Protein AF-A0A358DSC3-F1 (afdb_monomer)

Foldseek 3Di:
DLPFADAAQAFLQFDDDPNHTQFGFFKAQALQDPHNDTDGQGVVQLVVQVVLDHDPPDDDPRIDTAAWEFEKELFDPVLQVVLQVVCVVLVNVRHHYDYADHQDDDAFDPAADAQFKKWWWFKDASMTTTTIHGWHDDPRWKTWTGQAFPRAPRFFWTWMFGKDFPAWDHDSRHIYTRIDTHDTFFIFGGGHGGTTMTTGDDHDAWAWEWEAEPDDTGIMTGGDDLRCNLSVQLSVQVSCCVVRPPDQQWFKKWKWWWFQWPLGIQTDTAIFFDRGSVCRSVRVSLVSSLLSNCQAVFPQDGIDTRYIYMYMDTDRHRFEKEWDDKAWPAQEAEAQDKTKIWTWIDGDVDDIDIDIFIWHFHLPDDWWKKKKKKDFQLLVCLVCLLQVNLQQDNHSSCSSVSSNPGGYLQKIKIWIKDWDDPVVSVVSSPDSCRNSCRSVDPPDPNPHTRIHTRTITDIDGHPHGYDDMDMDMGTYDNDDD

pLDDT: mean 84.94, std 13.36, range [37.81, 98.31]

Nearest PDB structures (foldseek):
  8xrx-assembly1_B  TM=2.221E-01  e=8.704E-02  Cellulosimicrobium cellulans
  8xrv-assembly1_A  TM=2.285E-01  e=3.856E-01  Cellulosimicrobium
  8xru-assembly1_B  TM=2.207E-01  e=3.856E-01  Cellulosimicrobium
  1t94-assembly2_B  TM=4.314E-01  e=7.164E+00  Homo sapiens
  3dmk-assembly1_A  TM=1.440E-01  e=2.251E+00  Drosophila melanogaster

Solvent-accessible surface area (backbone atoms only — not comparable to full-atom values): 24895 Å² total; per-residue (Å²): 88,97,89,64,33,78,40,25,38,48,28,1,32,53,38,66,57,97,87,39,77,54,21,13,32,18,27,26,50,59,88,78,54,90,63,62,53,62,38,68,30,46,36,70,50,35,55,37,31,75,74,75,42,68,55,88,81,68,76,78,71,72,56,38,73,54,44,42,37,30,31,29,31,76,62,50,71,69,48,39,50,53,46,29,52,50,36,38,74,72,76,36,76,47,48,39,59,38,74,32,44,70,86,82,72,79,89,46,49,92,65,85,45,65,58,31,45,31,25,43,40,48,29,40,61,72,38,34,32,29,37,44,24,12,21,35,40,60,81,82,46,40,39,35,25,33,16,32,39,86,88,52,74,38,73,45,51,28,38,23,22,19,26,34,74,79,50,71,47,81,45,90,90,69,22,34,59,27,37,31,87,40,52,78,46,11,19,33,47,26,19,26,60,36,15,28,20,31,38,48,61,67,66,50,76,59,26,46,35,40,38,28,56,83,62,84,61,45,45,32,36,30,31,64,41,78,84,54,38,31,56,51,55,25,40,52,51,49,33,52,49,67,76,51,58,92,52,80,66,23,18,23,40,38,40,35,37,39,40,34,41,94,60,51,67,32,63,46,71,44,66,26,56,28,82,38,35,92,62,31,54,52,56,50,31,48,49,52,25,42,53,43,39,48,44,40,65,39,75,78,50,82,48,62,66,57,34,35,46,38,35,41,50,78,40,77,60,50,50,34,32,33,65,75,47,78,45,66,78,52,52,67,38,36,21,55,37,73,46,44,36,39,36,34,35,34,36,61,99,53,66,72,48,78,46,81,49,54,31,58,35,44,62,84,51,78,58,45,75,33,35,41,35,43,33,24,17,53,44,45,53,49,48,25,45,71,44,67,75,44,71,57,66,90,48,68,62,44,46,41,56,61,59,54,69,56,48,41,47,28,24,36,36,41,37,33,36,32,61,61,55,72,62,60,53,56,60,64,55,67,50,88,58,54,66,52,45,50,52,67,40,95,83,62,87,72,81,82,53,64,43,43,71,66,35,66,30,68,75,43,81,46,101,37,37,50,43,67,72,48,70,46,77,32,38,35,37,69,46,84,130

Radius of gyration: 26.94 Å; Cα contacts (8 Å, |Δi|>4): 1217; chains: 1; bounding box: 59×46×79 Å

Secondary structure (DSSP, 8-state):
-TTT-S-BT-TT-EEEETTEEEEEEEEEESSS-SS--EEEEEHHHHHHHHTT-----PPPSSEEEPPEEEEEES--HHHHHHHHHHHHHTT-TTEEEEEPPPS-SSPPPSS--TT-EEEEEEEEESSEEEEEEEEEEE-SSEEEE-SS-SS--EEEEEEEEEEEEEEEE--SS--EEEEEEEEEEEEEEEEETTEEEEEESPPPPEEEEEEEESSSPEEEEEE--TTTHHHHHHHHHHHHHHHH---TT-EEEEEEEEEEETTEEEEEEEEEEESSHHHHHHHHHHHHHHHHHHHHS-SS------EEEEEEEEESS---EEEEEEEES-SEEETTSEEEEEEEEEETTS-EEEEEEEEEPPTTPPSEEEEEEEEEHHHHHHHHHHTTSSPPPSSTTHHHHHHHTPPPTTEEEEEEEESS-HHHHHHHTT-TTHHHHHHT-S-S-TTS---EEEEE-PPEEPSS-EE--EEEEEEEEPPP-

Sequence (481 aa):
MEHTGVIAGMSGSPVYRNGELIGAVGYRMGSFSREPIAGITPIDAMRAVLEGKGSTAQGSGSTQRLALPLVSAGLDATVANELGKLLDASGYPKVRPVMGGGSSGQATPDHLVNGGAIAVELARGDVDIFATGTVTWTDGKRFLAFGHPMFGEGEAELPVATAWISTTLPSPMNAFKISRLGKRVGTMTQDRLPAIAGQIGPLPRTIPLQLDVGGTPYKVELAWHRAVLPMIAKAIIANALKERSEFEAGGTLRLTGTIATDHGDLRLDEWAAHPTSTRLAGPLTGALAGYLNTLINNPIGSLRPRAMNLKIAEQRTIEVESLRDLRVLTPRVRAGEEVVVIVRLRRYQGGERQLRLSMKIPRATVPGPAQLHVCTGSLLDEADQLTGHGEPPRRIEAIVDWLNDRHSPNQLALLALRGGDARSFAEAGSLTSGRIEALAGPSLDSRSHSFQRLARGDLVINPGPVTGHLAVPIDILPGVQ

Mean predicted aligned error: 8.78 Å

Structure (mmCIF, N/CA/C/O backbone):
data_AF-A0A358DSC3-F1
#
_entry.id   AF-A0A358DSC3-F1
#
loop_
_atom_site.group_PDB
_atom_site.id
_atom_site.type_symbol
_atom_site.label_atom_id
_atom_site.label_alt_id
_atom_site.label_comp_id
_atom_site.label_asym_id
_atom_site.label_entity_id
_atom_site.label_seq_id
_atom_site.pdbx_PDB_ins_code
_atom_site.Cartn_x
_atom_site.Cartn_y
_atom_site.Cartn_z
_atom_site.occupancy
_atom_site.B_iso_or_equiv
_atom_site.auth_seq_id
_atom_site.auth_comp_id
_atom_site.auth_asym_id
_atom_site.auth_atom_id
_atom_site.pdbx_PDB_model_num
ATOM 1 N N . MET A 1 1 ? 26.734 11.056 -19.569 1.00 56.16 1 MET A N 1
ATOM 2 C CA . MET A 1 1 ? 27.683 10.418 -18.627 1.00 56.16 1 MET A CA 1
ATOM 3 C C . MET A 1 1 ? 28.823 11.353 -18.251 1.00 56.16 1 MET A C 1
ATOM 5 O O . MET A 1 1 ? 29.130 11.410 -17.070 1.00 56.16 1 MET A O 1
ATOM 9 N N . GLU A 1 2 ? 29.397 12.107 -19.196 1.00 52.03 2 GLU A N 1
ATOM 10 C CA . GLU A 1 2 ? 30.589 12.961 -18.993 1.00 52.03 2 GLU A CA 1
ATOM 11 C C . GLU A 1 2 ? 30.505 13.951 -17.817 1.00 52.03 2 GLU A C 1
ATOM 13 O O . GLU A 1 2 ? 31.517 14.217 -17.180 1.00 52.03 2 GLU A O 1
ATOM 18 N N . HIS A 1 3 ? 29.310 14.441 -17.467 1.00 58.53 3 HIS A N 1
ATOM 19 C CA . HIS A 1 3 ? 29.130 15.395 -16.360 1.00 58.53 3 HIS A CA 1
ATOM 20 C C . HIS A 1 3 ? 28.402 14.830 -15.129 1.00 58.53 3 HIS A C 1
ATOM 22 O O . HIS A 1 3 ? 28.424 15.447 -14.069 1.00 58.53 3 HIS A O 1
ATOM 28 N N . THR A 1 4 ? 27.729 13.681 -15.251 1.00 62.56 4 THR A N 1
ATOM 29 C CA . THR A 1 4 ? 26.789 13.173 -14.228 1.00 62.56 4 THR A CA 1
ATOM 30 C C . THR A 1 4 ? 27.080 11.750 -13.760 1.00 62.56 4 THR A C 1
ATOM 32 O O . THR A 1 4 ? 26.404 11.261 -12.858 1.00 62.56 4 THR A O 1
ATOM 35 N N . GLY A 1 5 ? 28.032 11.050 -14.380 1.00 75.12 5 GLY A N 1
ATOM 36 C CA . GLY A 1 5 ? 28.305 9.652 -14.060 1.00 75.12 5 GLY A CA 1
ATOM 37 C C . GLY A 1 5 ? 27.205 8.685 -14.517 1.00 75.12 5 GLY A C 1
ATOM 38 O O . GLY A 1 5 ? 26.413 8.982 -15.423 1.00 75.12 5 GLY A O 1
ATOM 39 N N . VAL A 1 6 ? 27.165 7.511 -13.875 1.00 77.81 6 VAL A N 1
ATOM 40 C CA . VAL A 1 6 ? 26.105 6.506 -14.040 1.00 77.81 6 VAL A CA 1
ATOM 41 C C . VAL A 1 6 ? 24.906 6.863 -13.146 1.00 77.81 6 VAL A C 1
ATOM 43 O O . VAL A 1 6 ? 24.948 6.684 -11.931 1.00 77.81 6 VAL A O 1
ATOM 46 N N . ILE A 1 7 ? 23.843 7.386 -13.753 1.00 80.31 7 ILE A N 1
ATOM 47 C CA . ILE A 1 7 ? 22.620 7.885 -13.107 1.00 80.31 7 ILE A CA 1
ATOM 48 C C . ILE A 1 7 ? 21.482 6.847 -13.054 1.00 80.31 7 ILE A C 1
ATOM 50 O O . ILE A 1 7 ? 21.425 5.911 -13.860 1.00 80.31 7 ILE A O 1
ATOM 54 N N . ALA A 1 8 ? 20.519 7.059 -12.153 1.00 79.19 8 ALA A N 1
ATOM 55 C CA . ALA A 1 8 ? 19.286 6.279 -12.079 1.00 79.19 8 ALA A CA 1
ATOM 56 C C . ALA A 1 8 ? 18.435 6.450 -13.357 1.00 79.19 8 ALA A C 1
ATOM 58 O O . ALA A 1 8 ? 18.337 7.539 -13.926 1.00 79.19 8 ALA A O 1
ATOM 59 N N . GLY A 1 9 ? 17.834 5.356 -13.833 1.00 77.94 9 GLY A N 1
ATOM 60 C CA . GLY A 1 9 ? 17.089 5.319 -15.101 1.00 77.94 9 GLY A CA 1
ATOM 61 C C . GLY A 1 9 ? 17.938 5.054 -16.361 1.00 77.94 9 GLY A C 1
ATOM 62 O O . GLY A 1 9 ? 17.391 5.004 -17.463 1.00 77.94 9 GLY A O 1
ATOM 63 N N . MET A 1 10 ? 19.261 4.860 -16.243 1.00 87.56 10 MET A N 1
ATOM 64 C CA . MET A 1 10 ? 20.096 4.258 -17.311 1.00 87.56 10 MET A CA 1
ATOM 65 C C . MET A 1 10 ? 20.212 2.734 -17.202 1.00 87.56 10 MET A C 1
ATOM 67 O O . MET A 1 10 ? 20.844 2.098 -18.040 1.00 87.56 10 MET A O 1
ATOM 71 N N . SER A 1 11 ? 19.604 2.149 -16.170 1.00 90.06 11 SER A N 1
ATOM 72 C CA . SER A 1 11 ? 19.507 0.701 -16.040 1.00 90.06 11 SER A CA 1
ATOM 73 C C . SER A 1 11 ? 18.842 0.107 -17.282 1.00 90.06 11 SER A C 1
ATOM 75 O O . SER A 1 11 ? 17.768 0.560 -17.687 1.00 90.06 11 SER A O 1
ATOM 77 N N . GLY A 1 12 ? 19.488 -0.886 -17.887 1.00 91.75 12 GLY A N 1
ATOM 78 C CA . GLY A 1 12 ? 19.043 -1.541 -19.113 1.00 91.75 12 GLY A CA 1
ATOM 79 C C . GLY A 1 12 ? 19.591 -0.933 -20.404 1.00 91.75 12 GLY A C 1
ATOM 80 O O . GLY A 1 12 ? 19.288 -1.460 -21.471 1.00 91.75 12 GLY A O 1
ATOM 81 N N . SER A 1 13 ? 20.399 0.135 -20.353 1.00 94.50 13 SER A N 1
ATOM 82 C CA . SER A 1 13 ? 21.031 0.683 -21.562 1.00 94.50 13 SER A CA 1
ATOM 83 C C . SER A 1 13 ? 21.916 -0.376 -22.228 1.00 94.50 13 SER A C 1
ATOM 85 O O . SER A 1 13 ? 22.831 -0.872 -21.561 1.00 94.50 13 SER A O 1
ATOM 87 N N . PRO A 1 14 ? 21.672 -0.728 -23.504 1.00 95.75 14 PRO A N 1
ATOM 88 C CA . PRO A 1 14 ? 22.395 -1.802 -24.171 1.00 95.75 14 PRO A CA 1
ATOM 89 C C . PRO A 1 14 ? 23.855 -1.421 -24.423 1.00 95.75 14 PRO A C 1
ATOM 91 O O . PRO A 1 14 ? 24.160 -0.292 -24.807 1.00 95.75 14 PRO A O 1
ATOM 94 N N . VAL A 1 15 ? 24.755 -2.382 -24.222 1.00 94.81 15 VAL A N 1
ATOM 95 C CA . VAL A 1 15 ? 26.194 -2.236 -24.454 1.00 94.81 15 VAL A CA 1
ATOM 96 C C . VAL A 1 15 ? 26.624 -3.205 -25.538 1.00 94.81 15 VAL A C 1
ATOM 98 O O . VAL A 1 15 ? 26.356 -4.405 -25.453 1.00 94.81 15 VAL A O 1
ATOM 101 N N . TYR A 1 16 ? 27.310 -2.674 -26.546 1.00 94.56 16 TYR A N 1
ATOM 102 C CA . TYR A 1 16 ? 27.748 -3.428 -27.712 1.00 94.56 16 TYR A CA 1
ATOM 103 C C . TYR A 1 16 ? 29.271 -3.507 -27.778 1.00 94.56 16 TYR A C 1
ATOM 105 O O . TYR A 1 16 ? 29.966 -2.544 -27.452 1.00 94.56 16 TYR A O 1
ATOM 113 N N . ARG A 1 17 ? 29.790 -4.637 -28.259 1.00 94.31 17 ARG A N 1
ATOM 114 C CA . ARG A 1 17 ? 31.192 -4.808 -28.653 1.00 94.31 17 ARG A CA 1
ATOM 115 C C . ARG A 1 17 ? 31.214 -5.402 -30.052 1.00 94.31 17 ARG A C 1
ATOM 117 O O . ARG A 1 17 ? 30.597 -6.431 -30.280 1.00 94.31 17 ARG A O 1
ATOM 124 N N . ASN A 1 18 ? 31.897 -4.745 -30.990 1.00 93.94 18 ASN A N 1
ATOM 125 C CA . ASN A 1 18 ? 31.963 -5.172 -32.395 1.00 93.94 18 ASN A CA 1
ATOM 126 C C . ASN A 1 18 ? 30.578 -5.373 -33.053 1.00 93.94 18 ASN A C 1
ATOM 128 O O . ASN A 1 18 ? 30.402 -6.264 -33.873 1.00 93.94 18 ASN A O 1
ATOM 132 N N . GLY A 1 19 ? 29.583 -4.561 -32.674 1.00 91.81 19 GLY A N 1
ATOM 133 C CA . GLY A 1 19 ? 28.203 -4.676 -33.169 1.00 91.81 19 GLY A CA 1
ATOM 134 C C . GLY A 1 19 ? 27.349 -5.739 -32.466 1.00 91.81 19 GLY A C 1
ATOM 135 O O . GLY A 1 19 ? 26.136 -5.759 -32.656 1.00 91.81 19 GLY A O 1
ATOM 136 N N . GLU A 1 20 ? 27.935 -6.568 -31.601 1.00 93.94 20 GLU A N 1
ATOM 137 C CA . GLU A 1 20 ? 27.219 -7.590 -30.838 1.00 93.94 20 GLU A CA 1
ATOM 138 C C . GLU A 1 20 ? 26.791 -7.055 -29.470 1.00 93.94 20 GLU A C 1
ATOM 140 O O . GLU A 1 20 ? 27.573 -6.413 -28.766 1.00 93.94 20 GLU A O 1
ATOM 145 N N . LEU A 1 21 ? 25.539 -7.314 -29.083 1.00 95.62 21 LEU A N 1
ATOM 146 C CA . LEU A 1 21 ? 25.018 -6.959 -27.762 1.00 95.62 21 LEU A CA 1
ATOM 147 C C . LEU A 1 21 ? 25.671 -7.861 -26.712 1.00 95.62 21 LEU A C 1
ATOM 149 O O . LEU A 1 21 ? 25.409 -9.058 -26.703 1.00 95.62 21 LEU A O 1
ATOM 153 N N . ILE A 1 22 ? 26.471 -7.289 -25.811 1.00 95.75 22 ILE A N 1
ATOM 154 C CA . ILE A 1 22 ? 27.173 -8.042 -24.757 1.00 95.75 22 ILE A CA 1
ATOM 155 C C . ILE A 1 22 ? 26.478 -7.959 -23.394 1.00 95.75 22 ILE A C 1
ATOM 157 O O . ILE A 1 22 ? 26.744 -8.771 -22.507 1.00 95.75 22 ILE A O 1
ATOM 161 N N . GLY A 1 23 ? 25.573 -6.996 -23.208 1.00 95.06 23 GLY A N 1
ATOM 162 C CA . GLY A 1 23 ? 24.847 -6.822 -21.954 1.00 95.06 23 GLY A CA 1
ATOM 163 C C . GLY A 1 23 ? 24.197 -5.456 -21.817 1.00 95.06 23 GLY A C 1
ATOM 164 O O . GLY A 1 23 ? 24.012 -4.741 -22.804 1.00 95.06 23 GLY A O 1
ATOM 165 N N . ALA A 1 24 ? 23.877 -5.086 -20.581 1.00 95.12 24 ALA A N 1
ATOM 166 C CA . ALA A 1 24 ? 23.311 -3.783 -20.263 1.00 95.12 24 ALA A CA 1
ATOM 167 C C . ALA A 1 24 ? 23.911 -3.157 -19.008 1.00 95.12 24 ALA A C 1
ATOM 169 O O . ALA A 1 24 ? 24.343 -3.850 -18.090 1.00 95.12 24 ALA A O 1
ATOM 170 N N . VAL A 1 25 ? 23.877 -1.828 -18.939 1.00 91.75 25 VAL A N 1
ATOM 171 C CA . VAL A 1 25 ? 24.212 -1.090 -17.715 1.00 91.75 25 VAL A CA 1
ATOM 172 C C . VAL A 1 25 ? 23.234 -1.484 -16.603 1.00 91.75 25 VAL A C 1
ATOM 174 O O . VAL A 1 25 ? 22.029 -1.312 -16.759 1.00 91.75 25 VAL A O 1
ATOM 177 N N . GLY A 1 26 ? 23.736 -1.983 -15.473 1.00 84.62 26 GLY A N 1
ATOM 178 C CA . GLY A 1 26 ? 22.908 -2.348 -14.309 1.00 84.62 26 GLY A CA 1
ATOM 179 C C . GLY A 1 26 ? 23.449 -1.843 -12.971 1.00 84.62 26 GLY A C 1
ATOM 180 O O . GLY A 1 26 ? 22.703 -1.685 -12.000 1.00 84.62 26 GLY A O 1
ATOM 181 N N . TYR A 1 27 ? 24.745 -1.541 -12.921 1.00 85.19 27 TYR A N 1
ATOM 182 C CA . TYR A 1 27 ? 25.463 -1.272 -11.682 1.00 85.19 27 TYR A CA 1
ATOM 183 C C . TYR A 1 27 ? 26.376 -0.055 -11.825 1.00 85.19 27 TYR A C 1
ATOM 185 O O . TYR A 1 27 ? 26.795 0.308 -12.925 1.00 85.19 27 TYR A O 1
ATOM 193 N N . ARG A 1 28 ? 26.727 0.549 -10.691 1.00 81.81 28 ARG A N 1
ATOM 194 C CA . ARG A 1 28 ? 27.775 1.571 -10.576 1.00 81.81 28 ARG A CA 1
ATOM 195 C C . ARG A 1 28 ? 28.880 1.099 -9.636 1.00 81.81 28 ARG A C 1
ATOM 197 O O . ARG A 1 28 ? 28.614 0.335 -8.704 1.00 81.81 28 ARG A O 1
ATOM 204 N N . MET A 1 29 ? 30.101 1.576 -9.859 1.00 75.88 29 MET A N 1
ATOM 205 C CA . MET A 1 29 ? 31.231 1.333 -8.962 1.00 75.88 29 MET A CA 1
ATOM 206 C C . MET A 1 29 ? 31.305 2.430 -7.886 1.00 75.88 29 MET A C 1
ATOM 208 O O . MET A 1 29 ? 31.612 3.581 -8.192 1.00 75.88 29 MET A O 1
ATOM 212 N N . GLY A 1 30 ? 31.010 2.086 -6.627 1.00 65.75 30 GLY A N 1
ATOM 213 C CA . GLY A 1 30 ? 30.984 3.041 -5.507 1.00 65.75 30 GLY A CA 1
ATOM 214 C C . GLY A 1 30 ? 29.863 4.101 -5.563 1.00 65.75 30 GLY A C 1
ATOM 215 O O . GLY A 1 30 ? 29.088 4.181 -6.515 1.00 65.75 30 GLY A O 1
ATOM 216 N N . SER A 1 31 ? 29.748 4.918 -4.505 1.00 59.41 31 SER A N 1
ATOM 217 C CA . SER A 1 31 ? 28.721 5.979 -4.386 1.00 59.41 31 SER A CA 1
ATOM 218 C C . SER A 1 31 ? 29.199 7.369 -4.827 1.00 59.41 31 SER A C 1
ATOM 220 O O . SER A 1 31 ? 28.364 8.230 -5.077 1.00 59.41 31 SER A O 1
ATOM 222 N N . PHE A 1 32 ? 30.518 7.582 -4.924 1.00 60.22 32 PHE A N 1
ATOM 223 C CA . PHE A 1 32 ? 31.145 8.894 -5.156 1.00 60.22 32 PHE A CA 1
ATOM 224 C C . PHE A 1 32 ? 32.287 8.839 -6.187 1.00 60.22 32 PHE A C 1
ATOM 226 O O . PHE A 1 32 ? 33.202 9.662 -6.148 1.00 60.22 32 PHE A O 1
ATOM 233 N N . SER A 1 33 ? 32.279 7.847 -7.085 1.00 61.12 33 SER A N 1
ATOM 234 C CA . SER A 1 33 ? 33.292 7.765 -8.143 1.00 61.12 33 SER A CA 1
ATOM 235 C C . SER A 1 33 ? 33.178 8.975 -9.072 1.00 61.12 33 SER A C 1
ATOM 237 O O . SER A 1 33 ? 32.095 9.271 -9.577 1.00 61.12 33 SER A O 1
ATOM 239 N N . ARG A 1 34 ? 34.301 9.666 -9.304 1.00 60.03 34 ARG A N 1
ATOM 240 C CA . ARG A 1 34 ? 34.393 10.749 -10.298 1.00 60.03 34 ARG A CA 1
ATOM 241 C C . ARG A 1 34 ? 34.399 10.210 -11.728 1.00 60.03 34 ARG A C 1
ATOM 243 O O . ARG A 1 34 ? 33.997 10.919 -12.643 1.00 60.03 34 ARG A O 1
ATOM 250 N N . GLU A 1 35 ? 34.814 8.959 -11.908 1.00 67.81 35 GLU A N 1
ATOM 251 C CA . GLU A 1 35 ? 34.794 8.287 -13.203 1.00 67.81 35 GLU A CA 1
ATOM 252 C C . GLU A 1 35 ? 33.472 7.530 -13.410 1.00 67.81 35 GLU A C 1
ATOM 254 O O . GLU A 1 35 ? 33.013 6.836 -12.489 1.00 67.81 35 GLU A O 1
ATOM 259 N N . PRO A 1 36 ? 32.855 7.619 -14.606 1.00 71.56 36 PRO A N 1
ATOM 260 C CA . PRO A 1 36 ? 31.587 6.970 -14.936 1.00 71.56 36 PRO A CA 1
ATOM 261 C C . PRO A 1 36 ? 31.761 5.460 -15.193 1.00 71.56 36 PRO A C 1
ATOM 263 O O . PRO A 1 36 ? 31.443 4.964 -16.271 1.00 71.56 36 PRO A O 1
ATOM 266 N N . ILE A 1 37 ? 32.255 4.707 -14.207 1.00 78.50 37 ILE A N 1
ATOM 267 C CA . ILE A 1 37 ? 32.441 3.255 -14.326 1.00 78.50 37 ILE A CA 1
ATOM 268 C C . ILE A 1 37 ? 31.103 2.543 -14.084 1.00 78.50 37 ILE A C 1
ATOM 270 O O . ILE A 1 37 ? 30.579 2.511 -12.963 1.00 78.50 37 ILE A O 1
ATOM 274 N N . ALA A 1 38 ? 30.560 1.958 -15.152 1.00 83.81 38 ALA A N 1
ATOM 275 C CA . ALA A 1 38 ? 29.345 1.151 -15.131 1.00 83.81 38 ALA A CA 1
ATOM 276 C C . ALA A 1 38 ? 29.670 -0.346 -15.050 1.00 83.81 38 ALA A C 1
ATOM 278 O O . ALA A 1 38 ? 30.523 -0.848 -15.778 1.00 83.81 38 ALA A O 1
ATOM 279 N N . GLY A 1 39 ? 28.944 -1.071 -14.199 1.00 87.69 39 GLY A N 1
ATOM 280 C CA . GLY A 1 39 ? 28.925 -2.530 -14.224 1.00 87.69 39 GLY A CA 1
ATOM 281 C C . GLY A 1 39 ? 27.875 -3.032 -15.212 1.00 87.69 39 GLY A C 1
ATOM 282 O O . GLY A 1 39 ? 26.726 -2.568 -15.200 1.00 87.69 39 GLY A O 1
ATOM 283 N N . ILE A 1 40 ? 28.291 -3.967 -16.067 1.00 91.31 40 ILE A N 1
ATOM 284 C CA . ILE A 1 40 ? 27.472 -4.534 -17.139 1.00 91.31 40 ILE A CA 1
ATOM 285 C C . ILE A 1 40 ? 26.901 -5.874 -16.695 1.00 91.31 40 ILE A C 1
ATOM 287 O O . ILE A 1 40 ? 27.644 -6.765 -16.285 1.00 91.31 40 ILE A O 1
ATOM 291 N N . THR A 1 41 ? 25.589 -6.026 -16.817 1.00 92.94 41 THR A N 1
ATOM 292 C CA . THR A 1 41 ? 24.918 -7.315 -16.673 1.00 92.94 41 THR A CA 1
ATOM 293 C C . THR A 1 41 ? 25.035 -8.076 -17.989 1.00 92.94 41 THR A C 1
ATOM 295 O O . THR A 1 41 ? 24.566 -7.558 -19.006 1.00 92.94 41 THR A O 1
ATOM 298 N N . PRO A 1 42 ? 25.654 -9.271 -18.011 1.00 95.12 42 PRO A N 1
ATOM 299 C CA . PRO A 1 42 ? 25.866 -10.021 -19.246 1.00 95.12 42 PRO A CA 1
ATOM 300 C C . PRO A 1 42 ? 24.556 -10.385 -19.947 1.00 95.12 42 PRO A C 1
ATOM 302 O O . PRO A 1 42 ? 23.602 -10.822 -19.297 1.00 95.12 42 PRO A O 1
ATOM 305 N N . ILE A 1 43 ? 24.522 -10.268 -21.277 1.00 95.62 43 ILE A N 1
ATOM 306 C CA . ILE A 1 43 ? 23.306 -10.522 -22.062 1.00 95.62 43 ILE A CA 1
ATOM 307 C C . ILE A 1 43 ? 22.780 -11.953 -21.898 1.00 95.62 43 ILE A C 1
ATOM 309 O O . ILE A 1 43 ? 21.568 -12.140 -21.855 1.00 95.62 43 ILE A O 1
ATOM 313 N N . ASP A 1 44 ? 23.651 -12.952 -21.742 1.00 94.06 44 ASP A N 1
ATOM 314 C CA . ASP A 1 44 ? 23.234 -14.353 -21.586 1.00 94.06 44 ASP A CA 1
ATOM 315 C C . ASP A 1 44 ? 22.462 -14.568 -20.279 1.00 94.06 44 ASP A C 1
ATOM 317 O O . ASP A 1 44 ? 21.430 -15.240 -20.255 1.00 94.06 44 ASP A O 1
ATOM 321 N N . ALA A 1 45 ? 22.902 -13.911 -19.200 1.00 93.50 45 ALA A N 1
ATOM 322 C CA . ALA A 1 45 ? 22.193 -13.911 -17.926 1.00 93.50 45 ALA A CA 1
ATOM 323 C C . ALA A 1 45 ? 20.828 -13.218 -18.038 1.00 93.50 45 ALA A C 1
ATOM 325 O O . ALA A 1 45 ? 19.858 -13.677 -17.440 1.00 93.50 45 ALA A O 1
ATOM 326 N N . MET A 1 46 ? 20.738 -12.134 -18.815 1.00 95.19 46 MET A N 1
ATOM 327 C CA . MET A 1 46 ? 19.474 -11.437 -19.059 1.00 95.19 46 MET A CA 1
ATOM 328 C C . MET A 1 46 ? 18.528 -12.275 -19.927 1.00 95.19 46 MET A C 1
ATOM 330 O O . MET A 1 46 ? 17.355 -12.398 -19.599 1.00 95.19 46 MET A O 1
ATOM 334 N N . ARG A 1 47 ? 19.019 -12.914 -20.996 1.00 95.44 47 ARG A N 1
ATOM 335 C CA . ARG A 1 47 ? 18.215 -13.787 -21.871 1.00 95.44 47 ARG A CA 1
ATOM 336 C C . ARG A 1 47 ? 17.610 -14.966 -21.121 1.00 95.44 47 ARG A C 1
ATOM 338 O O . ARG A 1 47 ? 16.464 -15.307 -21.393 1.00 95.44 47 ARG A O 1
ATOM 345 N N . ALA A 1 48 ? 18.315 -15.521 -20.137 1.00 93.75 48 ALA A N 1
ATOM 346 C CA . ALA A 1 48 ? 17.778 -16.570 -19.273 1.00 93.75 48 ALA A CA 1
ATOM 347 C C . ALA A 1 48 ? 16.485 -16.140 -18.540 1.00 93.75 48 ALA A C 1
ATOM 349 O O . ALA A 1 48 ? 15.610 -16.970 -18.295 1.00 93.75 48 ALA A O 1
ATOM 350 N N . VAL A 1 49 ? 16.307 -14.840 -18.263 1.00 94.62 49 VAL A N 1
ATOM 351 C CA . VAL A 1 49 ? 15.093 -14.300 -17.626 1.00 94.62 49 VAL A CA 1
ATOM 352 C C . VAL A 1 49 ? 13.857 -14.464 -18.515 1.00 94.62 49 VAL A C 1
ATOM 354 O O . VAL A 1 49 ? 12.777 -14.716 -17.988 1.00 94.62 49 VAL A O 1
ATOM 357 N N . LEU A 1 50 ? 13.994 -14.414 -19.849 1.00 93.44 50 LEU A N 1
ATOM 358 C CA . LEU A 1 50 ? 12.881 -14.686 -20.779 1.00 93.44 50 LEU A CA 1
ATOM 359 C C . LEU A 1 50 ? 12.331 -16.111 -20.633 1.00 93.44 50 LEU A C 1
ATOM 361 O O . LEU A 1 50 ? 11.175 -16.355 -20.963 1.00 93.44 50 LEU A O 1
ATOM 365 N N . GLU A 1 51 ? 13.154 -17.039 -20.145 1.00 91.12 51 GLU A N 1
ATOM 366 C CA . GLU A 1 51 ? 12.798 -18.437 -19.892 1.00 91.12 51 GLU A CA 1
ATOM 367 C C . GLU A 1 51 ? 12.390 -18.681 -18.428 1.00 91.12 51 GLU A C 1
ATOM 369 O O . GLU A 1 51 ? 12.305 -19.826 -17.992 1.00 91.12 51 GLU A O 1
ATOM 374 N N . GLY A 1 52 ? 12.206 -17.619 -17.635 1.00 88.31 52 GLY A N 1
ATOM 375 C CA . GLY A 1 52 ? 11.908 -17.728 -16.206 1.00 88.31 52 GLY A CA 1
ATOM 376 C C . GLY A 1 52 ? 13.085 -18.224 -15.361 1.00 88.31 52 GLY A C 1
ATOM 377 O O . GLY A 1 52 ? 12.902 -18.626 -14.214 1.00 88.31 52 GLY A O 1
ATOM 378 N N . LYS A 1 53 ? 14.315 -18.196 -15.886 1.00 84.75 53 LYS A N 1
ATOM 379 C CA . LYS A 1 53 ? 15.515 -18.584 -15.137 1.00 84.75 53 LYS A CA 1
ATOM 380 C C . LYS A 1 53 ? 16.144 -17.353 -14.489 1.00 84.75 53 LYS A C 1
ATOM 382 O O . LYS A 1 53 ? 16.305 -16.307 -15.113 1.00 84.75 53 LYS A O 1
ATOM 387 N N . GLY A 1 54 ? 16.517 -17.473 -13.218 1.00 69.12 54 GLY A N 1
ATOM 388 C CA . GLY A 1 54 ? 17.340 -16.482 -12.524 1.00 69.12 54 GLY A CA 1
ATOM 389 C C . GLY A 1 54 ? 18.758 -17.015 -12.366 1.00 69.12 54 GLY A C 1
ATOM 390 O O . GLY A 1 54 ? 18.930 -18.108 -11.837 1.00 69.12 54 GLY A O 1
ATOM 391 N N . SER A 1 55 ? 19.770 -16.269 -12.806 1.00 62.66 55 SER A N 1
ATOM 392 C CA . SER A 1 55 ? 21.163 -16.581 -12.475 1.00 62.66 55 SER A CA 1
ATOM 393 C C . SER A 1 55 ? 21.596 -15.839 -11.208 1.00 62.66 55 SER A C 1
ATOM 395 O O . SER A 1 55 ? 21.175 -14.710 -10.945 1.00 62.66 55 SER A O 1
ATOM 397 N N . THR A 1 56 ? 22.468 -16.463 -10.416 1.00 52.53 56 THR A N 1
ATOM 398 C CA . THR A 1 56 ? 23.105 -15.883 -9.223 1.00 52.53 56 THR A CA 1
ATOM 399 C C . THR A 1 56 ? 24.269 -14.966 -9.595 1.00 52.53 56 THR A C 1
ATOM 401 O O . THR A 1 56 ? 25.348 -15.065 -9.015 1.00 52.53 56 THR A O 1
ATOM 404 N N . ALA A 1 57 ? 24.087 -14.064 -10.563 1.00 48.69 57 ALA A N 1
ATOM 405 C CA . ALA A 1 57 ? 25.075 -13.022 -10.825 1.00 48.69 57 ALA A CA 1
ATOM 406 C C . ALA A 1 57 ? 25.036 -11.989 -9.679 1.00 48.69 57 ALA A C 1
ATOM 408 O O . ALA A 1 57 ? 24.505 -10.889 -9.816 1.00 48.69 57 ALA A O 1
ATOM 409 N N . GLN A 1 58 ? 25.544 -12.372 -8.505 1.00 50.19 58 GLN A N 1
ATOM 410 C CA . GLN A 1 58 ? 25.910 -11.435 -7.454 1.00 50.19 58 GLN A CA 1
ATOM 411 C C . GLN A 1 58 ? 27.189 -10.731 -7.899 1.00 50.19 58 GLN A C 1
ATOM 413 O O . GLN A 1 58 ? 28.203 -11.374 -8.168 1.00 50.19 58 GLN A O 1
ATOM 418 N N . GLY A 1 59 ? 27.141 -9.402 -7.978 1.00 49.50 59 GLY A N 1
ATOM 419 C CA . GLY A 1 59 ? 28.355 -8.604 -8.072 1.00 49.50 59 GLY A CA 1
ATOM 420 C C . GLY A 1 59 ? 29.249 -8.911 -6.871 1.00 49.50 59 GLY A C 1
ATOM 421 O O . GLY A 1 59 ? 28.848 -8.702 -5.728 1.00 49.50 59 GLY A O 1
ATOM 422 N N . SER A 1 60 ? 30.442 -9.441 -7.128 1.00 44.19 60 SER A N 1
ATOM 423 C CA . SER A 1 60 ? 31.489 -9.593 -6.119 1.00 44.19 60 SER A CA 1
ATOM 424 C C . SER A 1 60 ? 32.140 -8.230 -5.877 1.00 44.19 60 SER A C 1
ATOM 426 O O . SER A 1 60 ? 32.710 -7.681 -6.814 1.00 44.19 60 SER A O 1
ATOM 428 N N . GLY A 1 61 ? 32.060 -7.698 -4.649 1.00 62.16 61 GLY A N 1
ATOM 429 C CA . GLY A 1 61 ? 32.774 -6.490 -4.191 1.00 62.16 61 GLY A CA 1
ATOM 430 C C . GLY A 1 61 ? 32.427 -5.163 -4.904 1.00 62.16 61 GLY A C 1
ATOM 431 O O . GLY A 1 61 ? 32.095 -5.147 -6.083 1.00 62.16 61 GLY A O 1
ATOM 432 N N . SER A 1 62 ? 32.468 -4.048 -4.151 1.00 60.34 62 SER A N 1
ATOM 433 C CA . SER A 1 62 ? 32.337 -2.602 -4.515 1.00 60.34 62 SER A CA 1
ATOM 434 C C . SER A 1 62 ? 31.269 -2.127 -5.532 1.00 60.34 62 SER A C 1
ATOM 436 O O . SER A 1 62 ? 31.085 -0.917 -5.704 1.00 60.34 62 SER A O 1
ATOM 438 N N . THR A 1 63 ? 30.522 -3.026 -6.166 1.00 68.50 63 THR A N 1
ATOM 439 C CA . THR A 1 63 ? 29.491 -2.760 -7.170 1.00 68.50 63 THR A CA 1
ATOM 440 C C . THR A 1 63 ? 28.132 -2.618 -6.499 1.00 68.50 63 THR A C 1
ATOM 442 O O . THR A 1 63 ? 27.701 -3.450 -5.703 1.00 68.50 63 THR A O 1
ATOM 445 N N . GLN A 1 64 ? 27.441 -1.522 -6.799 1.00 78.62 64 GLN A N 1
ATOM 446 C CA . GLN A 1 64 ? 26.114 -1.241 -6.265 1.00 78.62 64 GLN A CA 1
ATOM 447 C C . GLN A 1 64 ? 25.102 -1.209 -7.401 1.00 78.62 64 GLN A C 1
ATOM 449 O O . GLN A 1 64 ? 25.350 -0.594 -8.440 1.00 78.62 64 GLN A O 1
ATOM 454 N N . ARG A 1 65 ? 23.937 -1.831 -7.187 1.00 82.94 65 ARG A N 1
ATOM 455 C CA . ARG A 1 65 ? 22.787 -1.670 -8.086 1.00 82.94 65 ARG A CA 1
ATOM 456 C C . ARG A 1 65 ? 22.444 -0.191 -8.212 1.00 82.94 65 ARG A C 1
ATOM 458 O O . ARG A 1 65 ? 22.487 0.543 -7.216 1.00 82.94 65 ARG A O 1
ATOM 465 N N . LEU A 1 66 ? 22.094 0.229 -9.424 1.00 82.19 66 LEU A N 1
ATOM 466 C CA . LEU A 1 66 ? 21.527 1.555 -9.629 1.00 82.19 66 LEU A CA 1
ATOM 467 C C . LEU A 1 66 ? 20.217 1.685 -8.848 1.00 82.19 66 LEU A C 1
ATOM 469 O O . LEU A 1 66 ? 19.471 0.719 -8.695 1.00 82.19 66 LEU A O 1
ATOM 473 N N . ALA A 1 67 ? 19.964 2.882 -8.319 1.00 84.81 67 ALA A N 1
ATOM 474 C CA . ALA A 1 67 ? 18.671 3.171 -7.720 1.00 84.81 67 ALA A CA 1
ATOM 475 C C . ALA A 1 67 ? 17.588 3.086 -8.803 1.00 84.81 67 ALA A C 1
ATOM 477 O O . ALA A 1 67 ? 17.793 3.548 -9.930 1.00 84.81 67 ALA A O 1
ATOM 478 N N . LEU A 1 68 ? 16.447 2.510 -8.442 1.00 88.81 68 LEU A N 1
ATOM 479 C CA . LEU A 1 68 ? 15.256 2.482 -9.271 1.00 88.81 68 LEU A CA 1
ATOM 480 C C . LEU A 1 68 ? 14.469 3.774 -9.009 1.00 88.81 68 LEU A C 1
ATOM 482 O O . LEU A 1 68 ? 13.941 3.937 -7.904 1.00 88.81 68 LEU A O 1
ATOM 486 N N . PRO A 1 69 ? 14.391 4.706 -9.974 1.00 89.06 69 PRO A N 1
ATOM 487 C CA . PRO A 1 69 ? 13.547 5.877 -9.819 1.00 89.06 69 PRO A CA 1
ATOM 488 C C . PRO A 1 69 ? 12.086 5.439 -9.940 1.00 89.06 69 PRO A C 1
ATOM 490 O O . PRO A 1 69 ? 11.669 4.940 -10.987 1.00 89.06 69 PRO A O 1
ATOM 493 N N . LEU A 1 70 ? 11.324 5.625 -8.865 1.00 92.62 70 LEU A N 1
ATOM 494 C CA . LEU A 1 70 ? 9.878 5.470 -8.860 1.00 92.62 70 LEU A CA 1
ATOM 495 C C . LEU A 1 70 ? 9.264 6.840 -9.131 1.00 92.62 70 LEU A C 1
ATOM 497 O O . LEU A 1 70 ? 9.118 7.675 -8.242 1.00 92.62 70 LEU A O 1
ATOM 501 N N . VAL A 1 71 ? 9.001 7.104 -10.399 1.00 91.81 71 VAL A N 1
ATOM 502 C CA . VAL A 1 71 ? 8.495 8.385 -10.863 1.00 91.81 71 VAL A CA 1
ATOM 503 C C . VAL A 1 71 ? 7.041 8.523 -10.444 1.00 91.81 71 VAL A C 1
ATOM 505 O O . VAL A 1 71 ? 6.241 7.615 -10.657 1.00 91.81 71 VAL A O 1
ATOM 508 N N . SER A 1 72 ? 6.718 9.666 -9.848 1.00 91.75 72 SER A N 1
ATOM 509 C CA . SER A 1 72 ? 5.363 10.027 -9.448 1.00 91.75 72 SER A CA 1
ATOM 510 C C . SER A 1 72 ? 4.939 11.336 -10.103 1.00 91.75 72 SER A C 1
ATOM 512 O O . SER A 1 72 ? 5.644 12.343 -10.013 1.00 91.75 72 SER A O 1
ATOM 514 N N . ALA A 1 73 ? 3.799 11.321 -10.785 1.00 89.62 73 ALA A N 1
ATOM 515 C CA . ALA A 1 73 ? 3.139 12.515 -11.296 1.00 89.62 73 ALA A CA 1
ATOM 516 C C . ALA A 1 73 ? 1.789 12.651 -10.585 1.00 89.62 73 ALA A C 1
ATOM 518 O O . ALA A 1 73 ? 1.015 11.699 -10.556 1.00 89.62 73 ALA A O 1
ATOM 519 N N . GLY A 1 74 ? 1.541 13.811 -9.974 1.00 88.62 74 GLY A N 1
ATOM 520 C CA . GLY A 1 74 ? 0.342 14.060 -9.167 1.00 88.62 74 GLY A CA 1
ATOM 521 C C . GLY A 1 74 ? 0.478 13.732 -7.676 1.00 88.62 74 GLY A C 1
ATOM 522 O O . GLY A 1 74 ? -0.443 14.016 -6.935 1.00 88.62 74 GLY A O 1
ATOM 523 N N . LEU A 1 75 ? 1.606 13.186 -7.196 1.00 91.19 75 LEU A N 1
ATOM 524 C CA . LEU A 1 75 ? 1.843 13.058 -5.749 1.00 91.19 75 LEU A CA 1
ATOM 525 C C . LEU A 1 75 ? 2.453 14.330 -5.155 1.00 91.19 75 LEU A C 1
ATOM 527 O O . LEU A 1 75 ? 3.435 14.863 -5.669 1.00 91.19 75 LEU A O 1
ATOM 531 N N . ASP A 1 76 ? 1.954 14.747 -3.998 1.00 91.19 76 ASP A N 1
ATOM 532 C CA . ASP A 1 76 ? 2.607 15.737 -3.153 1.00 91.19 76 ASP A CA 1
ATOM 533 C C . ASP A 1 76 ? 3.971 15.230 -2.639 1.00 91.19 76 ASP A C 1
ATOM 535 O O . ASP A 1 76 ? 4.140 14.064 -2.267 1.00 91.19 76 ASP A O 1
ATOM 539 N N . ALA A 1 77 ? 4.953 16.132 -2.549 1.00 89.75 77 ALA A N 1
ATOM 540 C CA . ALA A 1 77 ? 6.324 15.800 -2.158 1.00 89.75 77 ALA A CA 1
ATOM 541 C C . ALA A 1 77 ? 6.437 15.166 -0.756 1.00 89.75 77 ALA A C 1
ATOM 543 O O . ALA A 1 77 ? 7.293 14.311 -0.525 1.00 89.75 77 ALA A O 1
ATOM 544 N N . THR A 1 78 ? 5.568 15.554 0.183 1.00 90.12 78 THR A N 1
ATOM 545 C CA . THR A 1 78 ? 5.526 14.963 1.530 1.00 90.12 78 THR A CA 1
ATOM 546 C C . THR A 1 78 ? 5.037 13.521 1.459 1.00 90.12 78 THR A C 1
ATOM 548 O O . THR A 1 78 ? 5.634 12.641 2.075 1.00 90.12 78 THR A O 1
ATOM 551 N N . VAL A 1 79 ? 3.992 13.264 0.666 1.00 92.44 79 VAL A N 1
ATOM 552 C CA . VAL A 1 79 ? 3.439 11.918 0.462 1.00 92.44 79 VAL A CA 1
ATOM 553 C C . VAL A 1 79 ? 4.457 11.018 -0.242 1.00 92.44 79 VAL A C 1
ATOM 555 O O . VAL A 1 79 ? 4.680 9.889 0.195 1.00 92.44 79 VAL A O 1
ATOM 558 N N . ALA A 1 80 ? 5.143 11.528 -1.269 1.00 92.62 80 ALA A N 1
ATOM 559 C CA . ALA A 1 80 ? 6.213 10.808 -1.957 1.00 92.62 80 ALA A CA 1
ATOM 560 C C . ALA A 1 80 ? 7.378 10.453 -1.011 1.00 92.62 80 ALA A C 1
ATOM 562 O O . ALA A 1 80 ? 7.904 9.340 -1.060 1.00 92.62 80 ALA A O 1
ATOM 563 N N . ASN A 1 81 ? 7.758 11.363 -0.109 1.00 91.94 81 ASN A N 1
ATOM 564 C CA . ASN A 1 81 ? 8.798 11.104 0.887 1.00 91.94 81 ASN A CA 1
ATOM 565 C C . ASN A 1 81 ? 8.378 10.033 1.908 1.00 91.94 81 ASN A C 1
ATOM 567 O O . ASN A 1 81 ? 9.165 9.140 2.221 1.00 91.94 81 ASN A O 1
ATOM 571 N N . GLU A 1 82 ? 7.136 10.078 2.401 1.00 91.94 82 GLU A N 1
ATOM 572 C CA . GLU A 1 82 ? 6.602 9.038 3.291 1.00 91.94 82 GLU A CA 1
ATOM 573 C C . GLU A 1 82 ? 6.516 7.671 2.594 1.00 91.94 82 GLU A C 1
ATOM 575 O O . GLU A 1 82 ? 6.893 6.659 3.186 1.00 91.94 82 GLU A O 1
ATOM 580 N N . LEU A 1 83 ? 6.122 7.625 1.316 1.00 94.25 83 LEU A N 1
ATOM 581 C CA . LEU A 1 83 ? 6.184 6.400 0.512 1.00 94.25 83 LEU A CA 1
ATOM 582 C C . LEU A 1 83 ? 7.620 5.859 0.425 1.00 94.25 83 LEU A C 1
ATOM 584 O O . LEU A 1 83 ? 7.831 4.657 0.565 1.00 94.25 83 LEU A O 1
ATOM 588 N N . GLY A 1 84 ? 8.610 6.738 0.252 1.00 93.38 84 GLY A N 1
ATOM 589 C CA . GLY A 1 84 ? 10.025 6.363 0.230 1.00 93.38 84 GLY A CA 1
ATOM 590 C C . GLY A 1 84 ? 10.485 5.727 1.541 1.00 93.38 84 GLY A C 1
ATOM 591 O O . GLY A 1 84 ? 11.134 4.686 1.519 1.00 93.38 84 GLY A O 1
ATOM 592 N N . LYS A 1 85 ? 10.091 6.295 2.688 1.00 93.25 85 LYS A N 1
ATOM 593 C CA . LYS A 1 85 ? 10.384 5.711 4.009 1.00 93.25 85 LYS A CA 1
ATOM 594 C C . LYS A 1 85 ? 9.749 4.335 4.183 1.00 93.25 85 LYS A C 1
ATOM 596 O O . LYS A 1 85 ? 10.384 3.439 4.730 1.00 93.25 85 LYS A O 1
ATOM 601 N N . LEU A 1 86 ? 8.510 4.166 3.719 1.00 91.44 86 LEU A N 1
ATOM 602 C CA . LEU A 1 86 ? 7.824 2.878 3.772 1.00 91.44 86 LEU A CA 1
ATOM 603 C C . LEU A 1 86 ? 8.539 1.839 2.895 1.00 91.44 86 LEU A C 1
ATOM 605 O O . LEU A 1 86 ? 8.763 0.726 3.354 1.00 91.44 86 LEU A O 1
ATOM 609 N N . LEU A 1 87 ? 8.953 2.198 1.674 1.00 93.12 87 LEU A N 1
ATOM 610 C CA . LEU A 1 87 ? 9.729 1.320 0.782 1.00 93.12 87 LEU A CA 1
ATOM 611 C C . LEU A 1 87 ? 11.068 0.916 1.397 1.00 93.12 87 LEU A C 1
ATOM 613 O O . LEU A 1 87 ? 11.407 -0.267 1.388 1.00 93.12 87 LEU A O 1
ATOM 617 N N . ASP A 1 88 ? 11.789 1.868 1.986 1.00 92.19 88 ASP A N 1
ATOM 618 C CA . ASP A 1 88 ? 13.037 1.598 2.699 1.00 92.19 88 ASP A CA 1
ATOM 619 C C . ASP A 1 88 ? 12.800 0.613 3.866 1.00 92.19 88 ASP A C 1
ATOM 621 O O . ASP A 1 88 ? 13.521 -0.380 3.986 1.00 92.19 88 ASP A O 1
ATOM 625 N N . ALA A 1 89 ? 11.758 0.836 4.678 1.00 90.44 89 ALA A N 1
ATOM 626 C CA . ALA A 1 89 ? 11.397 -0.025 5.809 1.00 90.44 89 ALA A CA 1
ATOM 627 C C . ALA A 1 89 ? 10.914 -1.426 5.388 1.00 90.44 89 ALA A C 1
ATOM 629 O O . ALA A 1 89 ? 11.103 -2.388 6.129 1.00 90.44 89 ALA A O 1
ATOM 630 N N . SER A 1 90 ? 10.324 -1.560 4.198 1.00 88.00 90 SER A N 1
ATOM 631 C CA . SER A 1 90 ? 9.862 -2.835 3.633 1.00 88.00 90 SER A CA 1
ATOM 632 C C . SER A 1 90 ? 10.937 -3.586 2.836 1.00 88.00 90 SER A C 1
ATOM 634 O O . SER A 1 90 ? 10.619 -4.542 2.137 1.00 88.00 90 SER A O 1
ATOM 636 N N . GLY A 1 91 ? 12.210 -3.186 2.936 1.00 89.62 91 GLY A N 1
ATOM 637 C CA . GLY A 1 91 ? 13.325 -3.909 2.315 1.00 89.62 91 GLY A CA 1
ATOM 638 C C . GLY A 1 91 ? 13.656 -3.481 0.883 1.00 89.62 91 GLY A C 1
ATOM 639 O O . GLY A 1 91 ? 14.458 -4.142 0.222 1.00 89.62 91 GLY A O 1
ATOM 640 N N . TYR A 1 92 ? 13.130 -2.343 0.418 1.00 90.81 92 TYR A N 1
ATOM 641 C CA . TYR A 1 92 ? 13.395 -1.785 -0.912 1.00 90.81 92 TYR A CA 1
ATOM 642 C C . TYR A 1 92 ? 14.203 -0.468 -0.878 1.00 90.81 92 TYR A C 1
ATOM 644 O O . TYR A 1 92 ? 13.840 0.491 -1.562 1.00 90.81 92 TYR A O 1
ATOM 652 N N . PRO A 1 93 ? 15.368 -0.396 -0.193 1.00 86.12 93 PRO A N 1
ATOM 653 C CA . PRO A 1 93 ? 16.114 0.850 0.043 1.00 86.12 93 PRO A CA 1
ATOM 654 C C . PRO A 1 93 ? 16.722 1.502 -1.214 1.00 86.12 93 PRO A C 1
ATOM 656 O O . PRO A 1 93 ? 17.402 2.535 -1.149 1.00 86.12 93 PRO A O 1
ATOM 659 N N . LYS A 1 94 ? 16.574 0.854 -2.373 1.00 85.88 94 LYS A N 1
ATOM 660 C CA . LYS A 1 94 ? 17.047 1.323 -3.681 1.00 85.88 94 LYS A CA 1
ATOM 661 C C . LYS A 1 94 ? 15.919 1.840 -4.568 1.00 85.88 94 LYS A C 1
ATOM 663 O O . LYS A 1 94 ? 16.225 2.390 -5.622 1.00 85.88 94 LYS A O 1
ATOM 668 N N . VAL A 1 95 ? 14.662 1.710 -4.151 1.00 89.94 95 VAL A N 1
ATOM 669 C CA . VAL A 1 95 ? 13.509 2.273 -4.853 1.00 89.94 95 VAL A CA 1
ATOM 670 C C . VAL A 1 95 ? 13.269 3.670 -4.304 1.00 89.94 95 VAL A C 1
ATOM 672 O O . VAL A 1 95 ? 12.989 3.846 -3.123 1.00 89.94 95 VAL A O 1
ATOM 675 N N . ARG A 1 96 ? 13.448 4.688 -5.145 1.00 88.12 96 ARG A N 1
ATOM 676 C CA . ARG A 1 96 ? 13.410 6.089 -4.717 1.00 88.12 96 ARG A CA 1
ATOM 677 C C . ARG A 1 96 ? 12.270 6.813 -5.415 1.00 88.12 96 ARG A C 1
ATOM 679 O O . ARG A 1 96 ? 12.364 6.999 -6.629 1.00 88.12 96 ARG A O 1
ATOM 686 N N . PRO A 1 97 ? 11.227 7.237 -4.681 1.00 89.50 97 PRO A N 1
ATOM 687 C CA . PRO A 1 97 ? 10.225 8.136 -5.222 1.00 89.50 97 PRO A CA 1
ATOM 688 C C . PRO A 1 97 ? 10.880 9.418 -5.724 1.00 89.50 97 PRO A C 1
ATOM 690 O O . PRO A 1 97 ? 11.673 10.043 -5.017 1.00 89.50 97 PRO A O 1
ATOM 693 N N . VAL A 1 98 ? 10.571 9.789 -6.958 1.00 87.56 98 VAL A N 1
ATOM 694 C CA . VAL A 1 98 ? 11.031 11.027 -7.583 1.00 87.56 98 VAL A CA 1
ATOM 695 C C . VAL A 1 98 ? 9.861 11.716 -8.269 1.00 87.56 98 VAL A C 1
ATOM 697 O O . VAL A 1 98 ? 8.899 11.070 -8.691 1.00 87.56 98 VAL A O 1
ATOM 700 N N . MET A 1 99 ? 9.942 13.037 -8.394 1.00 85.00 99 MET A N 1
ATOM 701 C CA . MET A 1 99 ? 8.924 13.804 -9.106 1.00 85.00 99 MET A CA 1
ATOM 702 C C . MET A 1 99 ? 9.073 13.612 -10.619 1.00 85.00 99 MET A C 1
ATOM 704 O O . MET A 1 99 ? 10.170 13.727 -11.172 1.00 85.00 99 MET A O 1
ATOM 708 N N . GLY A 1 100 ? 7.960 13.298 -11.277 1.00 78.06 100 GLY A N 1
ATOM 709 C CA . GLY A 1 100 ? 7.847 13.182 -12.726 1.00 78.06 100 GLY A CA 1
ATOM 710 C C . GLY A 1 100 ? 7.560 14.510 -13.415 1.00 78.06 100 GLY A C 1
ATOM 711 O O . GLY A 1 100 ? 7.256 15.519 -12.780 1.00 78.06 100 GLY A O 1
ATOM 712 N N . GLY A 1 101 ? 7.651 14.506 -14.745 1.00 67.81 101 GLY A N 1
ATOM 713 C CA . GLY A 1 101 ? 7.138 15.615 -15.548 1.00 67.81 101 GLY A CA 1
ATOM 714 C C . GLY A 1 101 ? 5.619 15.506 -15.675 1.00 67.81 101 GLY A C 1
ATOM 715 O O . GLY A 1 101 ? 5.109 14.401 -15.845 1.00 67.81 101 GLY A O 1
ATOM 716 N N . GLY A 1 102 ? 4.899 16.631 -15.622 1.00 61.62 102 GLY A N 1
ATOM 717 C CA . GLY A 1 102 ? 3.452 16.649 -15.871 1.00 61.62 102 GLY A CA 1
ATOM 718 C C . GLY A 1 102 ? 3.095 16.056 -17.241 1.00 61.62 102 GLY A C 1
ATOM 719 O O . GLY A 1 102 ? 3.874 16.162 -18.189 1.00 61.62 102 GLY A O 1
ATOM 720 N N . SER A 1 103 ? 1.921 15.433 -17.350 1.00 56.81 103 SER A N 1
ATOM 721 C CA . SER A 1 103 ? 1.451 14.708 -18.544 1.00 56.81 103 SER A CA 1
ATOM 722 C C . SER A 1 103 ? 1.162 15.598 -19.765 1.00 56.81 103 SER A C 1
ATOM 724 O O . SER A 1 103 ? 0.934 15.087 -20.861 1.00 56.81 103 SER A O 1
ATOM 726 N N . SER A 1 104 ? 1.216 16.927 -19.626 1.00 48.62 104 SER A N 1
ATOM 727 C CA . SER A 1 104 ? 1.038 17.871 -20.729 1.00 48.62 104 SER A CA 1
ATOM 728 C C . SER A 1 104 ? 2.332 18.060 -21.543 1.00 48.62 104 SER A C 1
ATOM 730 O O . SER A 1 104 ? 3.334 18.609 -21.080 1.00 48.62 104 SER A O 1
ATOM 732 N N . GLY A 1 105 ? 2.309 17.606 -22.802 1.00 54.44 105 GLY A N 1
ATOM 733 C CA . GLY A 1 105 ? 3.310 17.916 -23.834 1.00 54.44 105 GLY A CA 1
ATOM 734 C C . GLY A 1 105 ? 3.992 16.702 -24.482 1.00 54.44 105 GLY A C 1
ATOM 735 O O . GLY A 1 105 ? 4.180 15.689 -23.826 1.00 54.44 105 GLY A O 1
ATOM 736 N N . GLN A 1 106 ? 4.378 16.885 -25.757 1.00 52.19 106 GLN A N 1
ATOM 737 C CA . GLN A 1 106 ? 5.113 16.018 -26.710 1.00 52.19 106 GLN A CA 1
ATOM 738 C C . GLN A 1 106 ? 4.779 14.510 -26.715 1.00 52.19 106 GLN A C 1
ATOM 740 O O . GLN A 1 106 ? 4.860 13.828 -25.700 1.00 52.19 106 GLN A O 1
ATOM 745 N N . ALA A 1 107 ? 4.454 13.980 -27.900 1.00 62.62 107 ALA A N 1
ATOM 746 C CA . ALA A 1 107 ? 4.072 12.583 -28.095 1.00 62.62 107 ALA A CA 1
ATOM 747 C C . ALA A 1 107 ? 5.128 11.615 -27.536 1.00 62.62 107 ALA A C 1
ATOM 749 O O . ALA A 1 107 ? 6.320 11.737 -27.825 1.00 62.62 107 ALA A O 1
ATOM 750 N N . THR A 1 108 ? 4.686 10.643 -26.739 1.00 67.94 108 THR A N 1
ATOM 751 C CA . THR A 1 108 ? 5.529 9.522 -26.316 1.00 67.94 108 THR A CA 1
ATOM 752 C C . THR A 1 108 ? 5.697 8.530 -27.467 1.00 67.94 108 THR A C 1
ATOM 754 O O . THR A 1 108 ? 4.772 8.412 -28.268 1.00 67.94 108 THR A O 1
ATOM 757 N N . PRO A 1 109 ? 6.805 7.768 -27.542 1.00 80.25 109 PRO A N 1
ATOM 758 C CA . PRO A 1 109 ? 6.954 6.714 -28.542 1.00 80.25 109 PRO A CA 1
ATOM 759 C C . PRO A 1 109 ? 5.786 5.719 -28.500 1.00 80.25 109 PRO A C 1
ATOM 761 O O . PRO A 1 109 ? 5.263 5.433 -27.422 1.00 80.25 109 PRO A O 1
ATOM 764 N N . ASP A 1 110 ? 5.412 5.156 -29.649 1.00 86.25 110 ASP A N 1
ATOM 765 C CA . ASP A 1 110 ? 4.281 4.216 -29.743 1.00 86.25 110 ASP A CA 1
ATOM 766 C C . ASP A 1 110 ? 4.674 2.746 -29.531 1.00 86.25 110 ASP A C 1
ATOM 768 O O . ASP A 1 110 ? 3.810 1.887 -29.354 1.00 86.25 110 ASP A O 1
ATOM 772 N N . HIS A 1 111 ? 5.972 2.442 -29.556 1.00 92.50 111 HIS A N 1
ATOM 773 C CA . HIS A 1 111 ? 6.515 1.094 -29.411 1.00 92.50 111 HIS A CA 1
ATOM 774 C C . HIS A 1 111 ? 7.867 1.111 -28.688 1.00 92.50 111 HIS A C 1
ATOM 776 O O . HIS A 1 111 ? 8.551 2.134 -28.623 1.00 92.50 111 HIS A O 1
ATOM 782 N N . LEU A 1 112 ? 8.248 -0.041 -28.133 1.00 95.69 112 LEU A N 1
ATOM 783 C CA . LEU A 1 112 ? 9.552 -0.240 -27.502 1.00 95.69 112 LEU A CA 1
ATOM 784 C C . LEU A 1 112 ? 10.630 -0.466 -28.568 1.00 95.69 112 LEU A C 1
ATOM 786 O O . LEU A 1 112 ? 10.415 -1.214 -29.520 1.00 95.69 112 LEU A O 1
ATOM 790 N N . VAL A 1 113 ? 11.805 0.129 -28.367 1.00 95.38 113 VAL A N 1
ATOM 791 C CA . VAL A 1 113 ? 12.997 -0.034 -29.216 1.00 95.38 113 VAL A CA 1
ATOM 792 C C . VAL A 1 113 ? 14.228 -0.248 -28.345 1.00 95.38 113 VAL A C 1
ATOM 794 O O . VAL A 1 113 ? 14.256 0.223 -27.209 1.00 95.38 113 VAL A O 1
ATOM 797 N N . ASN A 1 114 ? 15.260 -0.918 -28.860 1.00 96.06 114 ASN A N 1
ATOM 798 C CA . ASN A 1 114 ? 16.524 -1.093 -28.136 1.00 96.06 114 ASN A CA 1
ATOM 799 C C . ASN A 1 114 ? 17.115 0.275 -27.758 1.00 96.06 114 ASN A C 1
ATOM 801 O O . ASN A 1 114 ? 17.235 1.160 -28.602 1.00 96.06 114 ASN A O 1
ATOM 805 N N . GLY A 1 115 ? 17.472 0.458 -26.487 1.00 94.25 115 GLY A N 1
ATOM 806 C CA . GLY A 1 115 ? 17.940 1.733 -25.937 1.00 94.25 115 GLY A CA 1
ATOM 807 C C . GLY A 1 115 ? 16.835 2.757 -25.644 1.00 94.25 115 GLY A C 1
ATOM 808 O O . GLY A 1 115 ? 17.121 3.802 -25.060 1.00 94.25 115 GLY A O 1
ATOM 809 N N . GLY A 1 116 ? 15.582 2.469 -26.004 1.00 93.94 116 GLY A N 1
ATOM 810 C CA . GLY A 1 116 ? 14.425 3.312 -25.715 1.00 93.94 116 GLY A CA 1
ATOM 811 C C . GLY A 1 116 ? 14.021 3.278 -24.240 1.00 93.94 116 GLY A C 1
ATOM 812 O O . GLY A 1 116 ? 14.330 2.333 -23.511 1.00 93.94 116 GLY A O 1
ATOM 813 N N . ALA A 1 117 ? 13.315 4.314 -23.788 1.00 94.00 117 ALA A N 1
ATOM 814 C CA . ALA A 1 117 ? 12.808 4.377 -22.423 1.00 94.00 117 ALA A CA 1
ATOM 815 C C . ALA A 1 117 ? 11.541 3.523 -22.249 1.00 94.00 117 ALA A C 1
ATOM 817 O O . ALA A 1 117 ? 10.664 3.489 -23.114 1.00 94.00 117 ALA A O 1
ATOM 818 N N . ILE A 1 118 ? 11.451 2.863 -21.100 1.00 96.00 118 ILE A N 1
ATOM 819 C CA . ILE A 1 118 ? 10.350 1.977 -20.708 1.00 96.00 118 ILE A CA 1
ATOM 820 C C . ILE A 1 118 ? 9.886 2.341 -19.301 1.00 96.00 118 ILE A C 1
ATOM 822 O O . ILE A 1 118 ? 10.710 2.673 -18.442 1.00 96.00 118 ILE A O 1
ATOM 826 N N . ALA A 1 119 ? 8.575 2.265 -19.082 1.00 95.81 119 ALA A N 1
ATOM 827 C CA . ALA A 1 119 ? 7.940 2.427 -17.785 1.00 95.81 119 ALA A CA 1
ATOM 828 C C . ALA A 1 119 ? 7.228 1.134 -17.368 1.00 95.81 119 ALA A C 1
ATOM 830 O O . ALA A 1 119 ? 6.505 0.536 -18.165 1.00 95.81 119 ALA A O 1
ATOM 831 N N . VAL A 1 120 ? 7.413 0.734 -16.111 1.00 97.19 120 VAL A N 1
ATOM 832 C CA . VAL A 1 120 ? 6.635 -0.324 -15.453 1.00 97.19 120 VAL A CA 1
ATOM 833 C C . VAL A 1 120 ? 5.678 0.344 -14.472 1.00 97.19 120 VAL A C 1
ATOM 835 O O . VAL A 1 120 ? 6.118 1.017 -13.538 1.00 97.19 120 VAL A O 1
ATOM 838 N N . GLU A 1 121 ? 4.377 0.210 -14.709 1.00 96.81 121 GLU A N 1
ATOM 839 C CA . GLU A 1 121 ? 3.336 0.925 -13.967 1.00 96.81 121 GLU A CA 1
ATOM 840 C C . GLU A 1 121 ? 3.012 0.239 -12.632 1.00 96.81 121 GLU A C 1
ATOM 842 O O . GLU A 1 121 ? 2.843 -0.978 -12.571 1.00 96.81 121 GLU A O 1
ATOM 847 N N . LEU A 1 122 ? 2.864 1.038 -11.572 1.00 97.44 122 LEU A N 1
ATOM 848 C CA . LEU A 1 122 ? 2.250 0.634 -10.301 1.00 97.44 122 LEU A CA 1
ATOM 849 C C . LEU A 1 122 ? 0.879 1.286 -10.100 1.00 97.44 122 LEU A C 1
ATOM 851 O O . LEU A 1 122 ? -0.011 0.674 -9.512 1.00 97.44 122 LEU A O 1
ATOM 855 N N . ALA A 1 123 ? 0.712 2.512 -10.596 1.00 97.44 123 ALA A N 1
ATOM 856 C CA . ALA A 1 123 ? -0.542 3.250 -10.599 1.00 97.44 123 ALA A CA 1
ATOM 857 C C . ALA A 1 123 ? -0.646 4.119 -11.860 1.00 97.44 123 ALA A C 1
ATOM 859 O O . ALA A 1 123 ? 0.369 4.655 -12.314 1.00 97.44 123 ALA A O 1
ATOM 860 N N . ARG A 1 124 ? -1.860 4.270 -12.399 1.00 95.81 124 ARG A N 1
ATOM 861 C CA . ARG A 1 124 ? -2.168 5.157 -13.533 1.00 95.81 124 ARG A CA 1
ATOM 862 C C . ARG A 1 124 ? -3.514 5.853 -13.347 1.00 95.81 124 ARG A C 1
ATOM 864 O O . ARG A 1 124 ? -4.484 5.176 -13.009 1.00 95.81 124 ARG A O 1
ATOM 871 N N . GLY A 1 125 ? -3.616 7.149 -13.637 1.00 94.06 125 GLY A N 1
ATOM 872 C CA . GLY A 1 125 ? -4.882 7.893 -13.567 1.00 94.06 125 GLY A CA 1
ATOM 873 C C . GLY A 1 125 ? -4.694 9.318 -13.060 1.00 94.06 125 GLY A C 1
ATOM 874 O O . GLY A 1 125 ? -3.836 10.033 -13.565 1.00 94.06 125 GLY A O 1
ATOM 875 N N . ASP A 1 126 ? -5.475 9.722 -12.055 1.00 92.62 126 ASP A N 1
ATOM 876 C CA . ASP A 1 126 ? -5.278 11.021 -11.383 1.00 92.62 126 ASP A CA 1
ATOM 877 C C . ASP A 1 126 ? -3.884 11.143 -10.737 1.00 92.62 126 ASP A C 1
ATOM 879 O O . ASP A 1 126 ? -3.352 12.241 -10.597 1.00 92.62 126 ASP A O 1
ATOM 883 N N . VAL A 1 127 ? -3.267 10.004 -10.403 1.00 92.69 127 VAL A N 1
ATOM 884 C CA . VAL A 1 127 ? -1.852 9.898 -10.038 1.00 92.69 127 VAL A CA 1
ATOM 885 C C . VAL A 1 127 ? -1.223 8.777 -10.846 1.00 92.69 127 VAL A C 1
ATOM 887 O O . VAL A 1 127 ? -1.715 7.645 -10.843 1.00 92.69 127 VAL A O 1
ATOM 890 N N . ASP A 1 128 ? -0.083 9.076 -11.459 1.00 94.38 128 ASP A N 1
ATOM 891 C CA . ASP A 1 128 ? 0.765 8.077 -12.095 1.00 94.38 128 ASP A CA 1
ATOM 892 C C . ASP A 1 128 ? 1.948 7.754 -11.180 1.00 94.38 128 ASP A C 1
ATOM 894 O O . ASP A 1 128 ? 2.668 8.653 -10.738 1.00 94.38 128 ASP A O 1
ATOM 898 N N . ILE A 1 129 ? 2.177 6.466 -10.917 1.00 95.81 129 ILE A N 1
ATOM 899 C CA . ILE A 1 129 ? 3.355 5.971 -10.196 1.00 95.81 129 ILE A CA 1
ATOM 900 C C . ILE A 1 129 ? 3.947 4.826 -11.004 1.00 95.81 129 ILE A C 1
ATOM 902 O O . ILE A 1 129 ? 3.299 3.799 -11.209 1.00 95.81 129 ILE A O 1
ATOM 906 N N . PHE A 1 130 ? 5.179 4.985 -11.470 1.00 95.44 130 PHE A N 1
ATOM 907 C CA . PHE A 1 130 ? 5.817 4.021 -12.361 1.00 95.44 130 PHE A CA 1
ATOM 908 C C . PHE A 1 130 ? 7.331 4.024 -12.190 1.00 95.44 130 PHE A C 1
ATOM 910 O O . PHE A 1 130 ? 7.937 5.045 -11.875 1.00 95.44 130 PHE A O 1
ATOM 917 N N . ALA A 1 131 ? 7.967 2.877 -12.405 1.00 94.44 131 ALA A N 1
ATOM 918 C CA . ALA A 1 131 ? 9.418 2.810 -12.451 1.00 94.44 131 ALA A CA 1
ATOM 919 C C . ALA A 1 131 ? 9.917 2.988 -13.882 1.00 94.44 131 ALA A C 1
ATOM 921 O O . ALA A 1 131 ? 9.379 2.379 -14.806 1.00 94.44 131 ALA A O 1
ATOM 922 N N . THR A 1 132 ? 10.979 3.773 -14.055 1.00 92.50 132 THR A N 1
ATOM 923 C CA . THR A 1 132 ? 11.540 4.066 -15.380 1.00 92.50 132 THR A CA 1
ATOM 924 C C . THR A 1 132 ? 12.926 3.459 -15.551 1.00 92.50 132 THR A C 1
ATOM 926 O O . THR A 1 132 ? 13.793 3.574 -14.681 1.00 92.50 132 THR A O 1
ATOM 929 N N . GLY A 1 133 ? 13.178 2.902 -16.732 1.00 93.00 133 GLY A N 1
ATOM 930 C CA . GLY A 1 133 ? 14.508 2.477 -17.156 1.00 93.00 133 GLY A CA 1
ATOM 931 C C . GLY A 1 133 ? 14.620 2.397 -18.670 1.00 93.00 133 GLY A C 1
ATOM 932 O O . GLY A 1 133 ? 13.985 3.170 -19.389 1.00 93.00 133 GLY A O 1
ATOM 933 N N . THR A 1 134 ? 15.465 1.490 -19.152 1.00 95.06 134 THR A N 1
ATOM 934 C CA . THR A 1 134 ? 15.804 1.373 -20.574 1.00 95.06 134 THR A CA 1
ATOM 935 C C . THR A 1 134 ? 15.555 -0.046 -21.081 1.00 95.06 134 THR A C 1
ATOM 937 O O . THR A 1 134 ? 15.828 -1.024 -20.381 1.00 95.06 134 THR A O 1
ATOM 940 N N . VAL A 1 135 ? 15.034 -0.150 -22.303 1.00 97.69 135 VAL A N 1
ATOM 941 C CA . VAL A 1 135 ? 14.900 -1.408 -23.041 1.00 97.69 135 VAL A CA 1
ATOM 942 C C . VAL A 1 135 ? 16.285 -1.838 -23.500 1.00 97.69 135 VAL A C 1
ATOM 944 O O . VAL A 1 135 ? 16.935 -1.150 -24.285 1.00 97.69 135 VAL A O 1
ATOM 947 N N . THR A 1 136 ? 16.739 -2.990 -23.034 1.00 97.50 136 THR A N 1
ATOM 948 C CA . THR A 1 136 ? 18.002 -3.582 -23.476 1.00 97.50 136 THR A CA 1
ATOM 949 C C . THR A 1 136 ? 17.852 -4.202 -24.851 1.00 97.50 136 THR A C 1
ATOM 951 O O . THR A 1 136 ? 18.679 -3.982 -25.733 1.00 97.50 136 THR A O 1
ATOM 954 N N . TRP A 1 137 ? 16.789 -4.981 -25.032 1.00 97.88 137 TRP A N 1
ATOM 955 C CA . TRP A 1 137 ? 16.552 -5.736 -26.251 1.00 97.88 137 TRP A CA 1
ATOM 956 C C . TRP A 1 137 ? 15.057 -5.977 -26.458 1.00 97.88 137 TRP A C 1
ATOM 958 O O . TRP A 1 137 ? 14.331 -6.203 -25.492 1.00 97.88 137 TRP A O 1
ATOM 968 N N . THR A 1 138 ? 14.602 -5.967 -27.706 1.00 97.31 138 THR A N 1
ATOM 969 C CA . THR A 1 138 ? 13.253 -6.366 -28.112 1.00 97.31 138 THR A CA 1
ATOM 970 C C . THR A 1 138 ? 13.272 -7.012 -29.500 1.00 97.31 138 THR A C 1
ATOM 972 O O . THR A 1 138 ? 14.029 -6.588 -30.374 1.00 97.31 138 THR A O 1
ATOM 975 N N . ASP A 1 139 ? 12.433 -8.031 -29.705 1.00 96.12 139 ASP A N 1
ATOM 976 C CA . ASP A 1 139 ? 12.129 -8.633 -31.018 1.00 96.12 139 ASP A CA 1
ATOM 977 C C . ASP A 1 139 ? 10.758 -8.183 -31.566 1.00 96.12 139 ASP A C 1
ATOM 979 O O . ASP A 1 139 ? 10.237 -8.757 -32.523 1.00 96.12 139 ASP A O 1
ATOM 983 N N . GLY A 1 140 ? 10.144 -7.175 -30.937 1.00 94.25 140 GLY A N 1
ATOM 984 C CA . GLY A 1 140 ? 8.797 -6.697 -31.253 1.00 94.25 140 GLY A CA 1
ATOM 985 C C . GLY A 1 140 ? 7.668 -7.522 -30.623 1.00 94.25 140 GLY A C 1
ATOM 986 O O . GLY A 1 140 ? 6.519 -7.089 -30.658 1.00 94.25 140 GLY A O 1
ATOM 987 N N . LYS A 1 141 ? 7.972 -8.670 -30.004 1.00 96.69 141 LYS A N 1
ATOM 988 C CA . LYS A 1 141 ? 7.008 -9.503 -29.260 1.00 96.69 141 LYS A CA 1
ATOM 989 C C . LYS A 1 141 ? 7.374 -9.641 -27.790 1.00 96.69 141 LYS A C 1
ATOM 991 O O . LYS A 1 141 ? 6.496 -9.731 -26.940 1.00 96.69 141 LYS A O 1
ATOM 996 N N . ARG A 1 142 ? 8.663 -9.670 -27.480 1.00 98.06 142 ARG A N 1
ATOM 997 C CA . ARG A 1 142 ? 9.228 -9.793 -26.140 1.00 98.06 142 ARG A CA 1
ATOM 998 C C . ARG A 1 142 ? 10.267 -8.715 -25.932 1.00 98.06 142 ARG A C 1
ATOM 1000 O O . ARG A 1 142 ? 10.867 -8.231 -26.889 1.00 98.06 142 ARG A O 1
ATOM 1007 N N . PHE A 1 143 ? 10.511 -8.385 -24.675 1.00 98.00 143 PHE A N 1
ATOM 1008 C CA . PHE A 1 143 ? 11.542 -7.428 -24.314 1.00 98.00 143 PHE A CA 1
ATOM 1009 C C . PHE A 1 143 ? 12.360 -7.900 -23.112 1.00 98.00 143 PHE A C 1
ATOM 1011 O O . PHE A 1 143 ? 11.883 -8.641 -22.251 1.00 98.00 143 PHE A O 1
ATOM 1018 N N . LEU A 1 144 ? 13.592 -7.406 -23.065 1.00 98.12 144 LEU A N 1
ATOM 1019 C CA . LEU A 1 144 ? 14.453 -7.341 -21.895 1.00 98.12 144 LEU A CA 1
ATOM 1020 C C . LEU A 1 144 ? 14.651 -5.872 -21.552 1.00 98.12 144 LEU A C 1
ATOM 1022 O O . LEU A 1 144 ? 14.943 -5.056 -22.431 1.00 98.12 144 LEU A O 1
ATOM 1026 N N . ALA A 1 145 ? 14.514 -5.538 -20.280 1.00 97.12 145 ALA A N 1
ATOM 1027 C CA . ALA A 1 145 ? 14.729 -4.191 -19.792 1.00 97.12 145 ALA A CA 1
ATOM 1028 C C . ALA A 1 145 ? 15.367 -4.222 -18.409 1.00 97.12 145 ALA A C 1
ATOM 1030 O O . ALA A 1 145 ? 15.337 -5.233 -17.709 1.00 97.12 145 ALA A O 1
ATOM 1031 N N . PHE A 1 146 ? 15.940 -3.080 -18.037 1.00 94.25 146 PHE A N 1
ATOM 1032 C CA . PHE A 1 146 ? 16.768 -2.917 -16.843 1.00 94.25 146 PHE A CA 1
ATOM 1033 C C . PHE A 1 146 ? 18.012 -3.825 -16.879 1.00 94.25 146 PHE A C 1
ATOM 1035 O O . PHE A 1 146 ? 18.103 -4.779 -17.637 1.00 94.25 146 PHE A O 1
ATOM 1042 N N . GLY A 1 147 ? 19.024 -3.501 -16.083 1.00 89.06 147 GLY A N 1
ATOM 1043 C CA . GLY A 1 147 ? 20.195 -4.356 -15.865 1.00 89.06 147 GLY A CA 1
ATOM 1044 C C . GLY A 1 147 ? 20.206 -4.975 -14.467 1.00 89.06 147 GLY A C 1
ATOM 1045 O O . GLY A 1 147 ? 21.261 -5.377 -13.988 1.00 89.06 147 GLY A O 1
ATOM 1046 N N . HIS A 1 148 ? 19.078 -4.943 -13.760 1.00 90.56 148 HIS A N 1
ATOM 1047 C CA . HIS A 1 148 ? 18.920 -5.385 -12.375 1.00 90.56 148 HIS A CA 1
ATOM 1048 C C . HIS A 1 148 ? 17.421 -5.640 -12.098 1.00 90.56 148 HIS A C 1
ATOM 1050 O O . HIS A 1 148 ? 16.593 -5.216 -12.914 1.00 90.56 148 HIS A O 1
ATOM 1056 N N . PRO A 1 149 ? 17.038 -6.266 -10.966 1.00 91.38 149 PRO A N 1
ATOM 1057 C CA . PRO A 1 149 ? 15.628 -6.471 -10.656 1.00 91.38 149 PRO A CA 1
ATOM 1058 C C . PRO A 1 149 ? 14.968 -5.145 -10.264 1.00 91.38 149 PRO A C 1
ATOM 1060 O O . PRO A 1 149 ? 15.636 -4.248 -9.738 1.00 91.38 149 PRO A O 1
ATOM 1063 N N . MET A 1 150 ? 13.663 -5.032 -10.483 1.00 92.00 150 MET A N 1
ATOM 1064 C CA . MET A 1 150 ? 12.835 -3.940 -9.977 1.00 92.00 150 MET A CA 1
ATOM 1065 C C . MET A 1 150 ? 12.600 -4.123 -8.469 1.00 92.00 150 MET A C 1
ATOM 1067 O O . MET A 1 150 ? 13.125 -3.350 -7.668 1.00 92.00 150 MET A O 1
ATOM 1071 N N . PHE A 1 151 ? 11.894 -5.191 -8.095 1.00 91.12 151 PHE A N 1
ATOM 1072 C CA . PHE A 1 151 ? 11.635 -5.630 -6.720 1.00 91.12 151 PHE A CA 1
ATOM 1073 C C . PHE A 1 151 ? 12.192 -7.037 -6.442 1.00 91.12 151 PHE A C 1
ATOM 1075 O O . PHE A 1 151 ? 12.501 -7.357 -5.297 1.00 91.12 151 PHE A O 1
ATOM 1082 N N . GLY A 1 152 ? 12.418 -7.842 -7.484 1.00 90.62 152 GLY A N 1
ATOM 1083 C CA . GLY A 1 152 ? 12.965 -9.196 -7.401 1.00 90.62 152 GLY A CA 1
ATOM 1084 C C . GLY A 1 152 ? 11.926 -10.274 -7.090 1.00 90.62 152 GLY A C 1
ATOM 1085 O O . GLY A 1 152 ? 12.283 -11.291 -6.503 1.00 90.62 152 GLY A O 1
ATOM 1086 N N . GLU A 1 153 ? 10.664 -10.062 -7.472 1.00 86.19 153 GLU A N 1
ATOM 1087 C CA . GLU A 1 153 ? 9.528 -10.951 -7.160 1.00 86.19 153 GLU A CA 1
ATOM 1088 C C . GLU A 1 153 ? 9.533 -12.283 -7.938 1.00 86.19 153 GLU A C 1
ATOM 1090 O O . GLU A 1 153 ? 8.745 -13.183 -7.650 1.00 86.19 153 GLU A O 1
ATOM 1095 N N . GLY A 1 154 ? 10.412 -12.447 -8.930 1.00 92.62 154 GLY A N 1
ATOM 1096 C CA . GLY A 1 154 ? 10.400 -13.619 -9.797 1.00 92.62 154 GLY A CA 1
ATOM 1097 C C . GLY A 1 154 ? 9.338 -13.480 -10.879 1.00 92.62 154 GLY A C 1
ATOM 1098 O O . GLY A 1 154 ? 9.567 -12.774 -11.855 1.00 92.62 154 GLY A O 1
ATOM 1099 N N . GLU A 1 155 ? 8.204 -14.164 -10.741 1.00 93.75 155 GLU A N 1
ATOM 1100 C CA . GLU A 1 155 ? 7.079 -14.016 -11.673 1.00 93.75 155 GLU A CA 1
ATOM 1101 C C . GLU A 1 155 ? 6.144 -12.907 -11.195 1.00 93.75 155 GLU A C 1
ATOM 1103 O O . GLU A 1 155 ? 5.640 -12.941 -10.073 1.00 93.75 155 GLU A O 1
ATOM 1108 N N . ALA A 1 156 ? 5.905 -11.917 -12.049 1.00 92.62 156 ALA A N 1
ATOM 1109 C CA . ALA A 1 156 ? 5.059 -10.777 -11.725 1.00 92.62 156 ALA A CA 1
ATOM 1110 C C . ALA A 1 156 ? 4.417 -10.239 -12.998 1.00 92.62 156 ALA A C 1
ATOM 1112 O O . ALA A 1 156 ? 5.092 -10.160 -14.015 1.00 92.62 156 ALA A O 1
ATOM 1113 N N . GLU A 1 157 ? 3.143 -9.852 -12.925 1.00 94.94 157 GLU A N 1
ATOM 1114 C CA . GLU A 1 157 ? 2.357 -9.328 -14.047 1.00 94.94 157 GLU A CA 1
ATOM 1115 C C . GLU A 1 157 ? 2.102 -7.829 -13.848 1.00 94.94 157 GLU A C 1
ATOM 1117 O O . GLU A 1 157 ? 1.130 -7.440 -13.198 1.00 94.94 157 GLU A O 1
ATOM 1122 N N . LEU A 1 158 ? 2.976 -6.977 -14.390 1.00 97.50 158 LEU A N 1
ATOM 1123 C CA . LEU A 1 158 ? 2.842 -5.516 -14.277 1.00 97.50 158 LEU A CA 1
ATOM 1124 C C . LEU A 1 158 ? 2.646 -4.860 -15.648 1.00 97.50 158 LEU A C 1
ATOM 1126 O O . LEU A 1 158 ? 3.291 -5.281 -16.614 1.00 97.50 158 LEU A O 1
ATOM 1130 N N . PRO A 1 159 ? 1.784 -3.831 -15.771 1.00 98.06 159 PRO A N 1
ATOM 1131 C CA . PRO A 1 159 ? 1.618 -3.122 -17.029 1.00 98.06 159 PRO A CA 1
ATOM 1132 C C . PRO A 1 159 ? 2.917 -2.433 -17.438 1.00 98.06 159 PRO A C 1
ATOM 1134 O O . PRO A 1 159 ? 3.607 -1.820 -16.623 1.00 98.06 159 PRO A O 1
ATOM 1137 N N . VAL A 1 160 ? 3.222 -2.509 -18.728 1.00 97.88 160 VAL A N 1
ATOM 1138 C CA . VAL A 1 160 ? 4.380 -1.855 -19.331 1.00 97.88 160 VAL A CA 1
ATOM 1139 C C . VAL A 1 160 ? 3.914 -0.825 -20.336 1.00 97.88 160 VAL A C 1
ATOM 1141 O O . VAL A 1 160 ? 3.070 -1.105 -21.191 1.00 97.88 160 VAL A O 1
ATOM 1144 N N . ALA A 1 161 ? 4.520 0.351 -20.261 1.00 96.56 161 ALA A N 1
ATOM 1145 C CA . ALA A 1 161 ? 4.282 1.460 -21.160 1.00 96.56 161 ALA A CA 1
ATOM 1146 C C . ALA A 1 161 ? 5.580 1.979 -21.777 1.00 96.56 161 ALA A C 1
ATOM 1148 O O . ALA A 1 161 ? 6.686 1.777 -21.262 1.00 96.56 161 ALA A O 1
ATOM 1149 N N . THR A 1 162 ? 5.435 2.690 -22.890 1.00 94.88 162 THR A N 1
ATOM 1150 C CA . THR A 1 162 ? 6.499 3.561 -23.389 1.00 94.88 162 THR A CA 1
ATOM 1151 C C . THR A 1 162 ? 6.703 4.729 -22.425 1.00 94.88 162 THR A C 1
ATOM 1153 O O . THR A 1 162 ? 5.810 5.089 -21.655 1.00 94.88 162 THR A O 1
ATOM 1156 N N . ALA A 1 163 ? 7.890 5.328 -22.446 1.00 91.81 163 ALA A N 1
ATOM 1157 C CA . ALA A 1 163 ? 8.193 6.502 -21.638 1.00 91.81 163 ALA A CA 1
ATOM 1158 C C . ALA A 1 163 ? 8.909 7.564 -22.473 1.00 91.81 163 ALA A C 1
ATOM 1160 O O . ALA A 1 163 ? 9.662 7.251 -23.395 1.00 91.81 163 ALA A O 1
ATOM 1161 N N . TRP A 1 164 ? 8.700 8.831 -22.122 1.00 89.44 164 TRP A N 1
ATOM 1162 C CA . TRP A 1 164 ? 9.469 9.950 -22.665 1.00 89.44 164 TRP A CA 1
ATOM 1163 C C . TRP A 1 164 ? 10.378 10.525 -21.588 1.00 89.44 164 TRP A C 1
ATOM 1165 O O . TRP A 1 164 ? 9.925 10.774 -20.472 1.00 89.44 164 TRP A O 1
ATOM 1175 N N . ILE A 1 165 ? 11.650 10.754 -21.910 1.00 88.81 165 ILE A N 1
ATOM 1176 C CA . ILE A 1 165 ? 12.597 11.392 -20.994 1.00 88.81 165 ILE A CA 1
ATOM 1177 C C . ILE A 1 165 ? 12.590 12.892 -21.269 1.00 88.81 165 ILE A C 1
ATOM 1179 O O . ILE A 1 165 ? 13.091 13.335 -22.297 1.00 88.81 165 ILE A O 1
ATOM 1183 N N . SER A 1 166 ? 12.029 13.673 -20.349 1.00 86.25 166 SER A N 1
ATOM 1184 C CA . SER A 1 166 ? 11.963 15.130 -20.480 1.00 86.25 166 SER A CA 1
ATOM 1185 C C . SER A 1 166 ? 13.331 15.770 -20.269 1.00 86.25 166 SER A C 1
ATOM 1187 O O . SER A 1 166 ? 13.734 16.642 -21.029 1.00 86.25 166 SER A O 1
ATOM 1189 N N . THR A 1 167 ? 14.042 15.353 -19.221 1.00 84.81 167 THR A N 1
ATOM 1190 C CA . THR A 1 167 ? 15.397 15.827 -18.921 1.00 84.81 167 THR A CA 1
ATOM 1191 C C . THR A 1 167 ? 16.085 14.897 -17.919 1.00 84.81 167 THR A C 1
ATOM 1193 O O . THR A 1 167 ? 15.482 13.960 -17.392 1.00 84.81 167 THR A O 1
ATOM 1196 N N . THR A 1 168 ? 17.358 15.156 -17.645 1.00 84.88 168 THR A N 1
ATOM 1197 C CA . THR A 1 168 ? 18.121 14.530 -16.563 1.00 84.88 168 THR A CA 1
ATOM 1198 C C . THR A 1 168 ? 18.342 15.552 -15.458 1.00 84.88 168 THR A C 1
ATOM 1200 O O . THR A 1 168 ? 18.860 16.632 -15.729 1.00 84.88 168 THR A O 1
ATOM 1203 N N . LEU A 1 169 ? 17.992 15.207 -14.218 1.00 81.69 169 LEU A N 1
ATOM 1204 C CA . LEU A 1 169 ? 18.305 16.031 -13.057 1.00 81.69 169 LEU A CA 1
ATOM 1205 C C . LEU A 1 169 ? 19.679 15.622 -12.497 1.00 81.69 169 LEU A C 1
ATOM 1207 O O . LEU A 1 169 ? 19.818 14.505 -11.982 1.00 81.69 169 LEU A O 1
ATOM 1211 N N . PRO A 1 170 ? 20.707 16.483 -12.587 1.00 77.12 170 PRO A N 1
ATOM 1212 C CA . PRO A 1 170 ? 21.989 16.225 -11.948 1.00 77.12 170 PRO A CA 1
ATOM 1213 C C . PRO A 1 170 ? 21.853 16.353 -10.425 1.00 77.12 170 PRO A C 1
ATOM 1215 O O . PRO A 1 170 ? 21.258 17.300 -9.917 1.00 77.12 170 PRO A O 1
ATOM 1218 N N . SER A 1 171 ? 22.418 15.404 -9.680 1.00 72.62 171 SER A N 1
ATOM 1219 C CA . SER A 1 171 ? 22.462 15.448 -8.216 1.00 72.62 171 SER A CA 1
ATOM 1220 C C . SER A 1 171 ? 23.653 14.636 -7.699 1.00 72.62 171 SER A C 1
ATOM 1222 O O . SER A 1 171 ? 23.839 13.502 -8.148 1.00 72.62 171 SER A O 1
ATOM 1224 N N . PRO A 1 172 ? 24.436 15.166 -6.739 1.00 64.88 172 PRO A N 1
ATOM 1225 C CA . PRO A 1 172 ? 25.544 14.434 -6.122 1.00 64.88 172 PRO A CA 1
ATOM 1226 C C . PRO A 1 172 ? 25.094 13.198 -5.339 1.00 64.88 172 PRO A C 1
ATOM 1228 O O . PRO A 1 172 ? 25.868 12.261 -5.172 1.00 64.88 172 PRO A O 1
ATOM 1231 N N . MET A 1 173 ? 23.851 13.199 -4.841 1.00 66.25 173 MET A N 1
ATOM 1232 C CA . MET A 1 173 ? 23.313 12.087 -4.058 1.00 66.25 173 MET A CA 1
ATOM 1233 C C . MET A 1 173 ? 22.584 11.068 -4.934 1.00 66.25 173 MET A C 1
ATOM 1235 O O . MET A 1 173 ? 22.832 9.874 -4.800 1.00 66.25 173 MET A O 1
ATOM 1239 N N . ASN A 1 174 ? 21.705 11.529 -5.833 1.00 70.56 174 ASN A N 1
ATOM 1240 C CA . ASN A 1 174 ? 20.891 10.678 -6.705 1.00 70.56 174 ASN A CA 1
ATOM 1241 C C . ASN A 1 174 ? 20.537 11.425 -7.998 1.00 70.56 174 ASN A C 1
ATOM 1243 O O . ASN A 1 174 ? 19.500 12.079 -8.062 1.00 70.56 174 ASN A O 1
ATOM 1247 N N . ALA A 1 175 ? 21.380 11.352 -9.027 1.00 78.75 175 ALA A N 1
ATOM 1248 C CA . ALA A 1 175 ? 21.004 11.829 -10.357 1.00 78.75 175 ALA A CA 1
ATOM 1249 C C . ALA A 1 175 ? 19.995 10.860 -11.002 1.00 78.75 175 ALA A C 1
ATOM 1251 O O . ALA A 1 175 ? 20.184 9.641 -10.934 1.00 78.75 175 ALA A O 1
ATOM 1252 N N . PHE A 1 176 ? 18.942 11.381 -11.635 1.00 82.06 176 PHE A N 1
ATOM 1253 C CA . PHE A 1 176 ? 17.885 10.575 -12.259 1.00 82.06 176 PHE A CA 1
ATOM 1254 C C . PHE A 1 176 ? 17.275 11.260 -13.487 1.00 82.06 176 PHE A C 1
ATOM 1256 O O . PHE A 1 176 ? 17.435 12.462 -13.703 1.00 82.06 176 PHE A O 1
ATOM 1263 N N . LYS A 1 177 ? 16.562 10.481 -14.303 1.00 84.19 177 LYS A N 1
ATOM 1264 C CA . LYS A 1 177 ? 15.782 10.986 -15.439 1.00 84.19 177 LYS A CA 1
ATOM 1265 C C . LYS A 1 177 ? 14.387 11.421 -14.983 1.00 84.19 177 LYS A C 1
ATOM 1267 O O . LYS A 1 177 ? 13.686 10.639 -14.347 1.00 84.19 177 LYS A O 1
ATOM 1272 N N . ILE A 1 178 ? 13.971 12.627 -15.361 1.00 83.88 178 ILE A N 1
ATOM 1273 C CA . ILE A 1 178 ? 12.576 13.065 -15.248 1.00 83.88 178 ILE A CA 1
ATOM 1274 C C . ILE A 1 178 ? 11.849 12.549 -16.485 1.00 83.88 178 ILE A C 1
ATOM 1276 O O . ILE A 1 178 ? 12.198 12.915 -17.610 1.00 83.88 178 ILE A O 1
ATOM 1280 N N . SER A 1 179 ? 10.852 11.693 -16.283 1.00 88.31 179 SER A N 1
ATOM 1281 C CA . SER A 1 179 ? 10.122 11.046 -17.372 1.00 88.31 179 SER A CA 1
ATOM 1282 C C . SER A 1 179 ? 8.617 11.261 -17.293 1.00 88.31 179 SER A C 1
ATOM 1284 O O . SER A 1 179 ? 8.081 11.562 -16.227 1.00 88.31 179 SER A O 1
ATOM 1286 N N . ARG A 1 180 ? 7.955 11.063 -18.433 1.00 88.25 180 ARG A N 1
ATOM 1287 C CA . ARG A 1 180 ? 6.498 11.032 -18.588 1.00 88.25 180 ARG A CA 1
ATOM 1288 C C . ARG A 1 180 ? 6.044 9.646 -19.025 1.00 88.25 180 ARG A C 1
ATOM 1290 O O . ARG A 1 180 ? 6.732 9.001 -19.824 1.00 88.25 180 ARG A O 1
ATOM 1297 N N . LEU A 1 181 ? 4.898 9.220 -18.501 1.00 90.81 181 LEU A N 1
ATOM 1298 C CA . LEU A 1 181 ? 4.272 7.947 -18.833 1.00 90.81 181 LEU A CA 1
ATOM 1299 C C . LEU A 1 181 ? 3.604 8.029 -20.211 1.00 90.81 181 LEU A C 1
ATOM 1301 O O . LEU A 1 181 ? 2.918 9.002 -20.517 1.00 90.81 181 LEU A O 1
ATOM 1305 N N . GLY A 1 182 ? 3.820 7.015 -21.044 1.00 91.38 182 GLY A N 1
ATOM 1306 C CA . GLY A 1 182 ? 3.239 6.913 -22.377 1.00 91.38 182 GLY A CA 1
ATOM 1307 C C . GLY A 1 182 ? 2.094 5.908 -22.472 1.00 91.38 182 GLY A C 1
ATOM 1308 O O . GLY A 1 182 ? 1.309 5.676 -21.541 1.00 91.38 182 GLY A O 1
ATOM 1309 N N . LYS A 1 183 ? 1.980 5.303 -23.652 1.00 91.31 183 LYS A N 1
ATOM 1310 C CA . LYS A 1 183 ? 0.954 4.307 -23.963 1.00 91.31 183 LYS A CA 1
ATOM 1311 C C . LYS A 1 183 ? 1.347 2.946 -23.388 1.00 91.31 183 LYS A C 1
ATOM 1313 O O . LYS A 1 183 ? 2.501 2.541 -23.515 1.00 91.31 183 LYS A O 1
ATOM 1318 N N . ARG A 1 184 ? 0.382 2.215 -22.815 1.00 95.19 184 ARG A N 1
ATOM 1319 C CA . ARG A 1 184 ? 0.561 0.796 -22.470 1.00 95.19 184 ARG A CA 1
ATOM 1320 C C . ARG A 1 184 ? 0.797 -0.029 -23.729 1.00 95.19 184 ARG A C 1
ATOM 1322 O O . ARG A 1 184 ? 0.023 0.049 -24.681 1.00 95.19 184 ARG A O 1
ATOM 1329 N N . VAL A 1 185 ? 1.856 -0.823 -23.707 1.00 96.44 185 VAL A N 1
ATOM 1330 C CA . VAL A 1 185 ? 2.315 -1.636 -24.839 1.00 96.44 185 VAL A CA 1
ATOM 1331 C C . VAL A 1 185 ? 2.438 -3.115 -24.496 1.00 96.44 185 VAL A C 1
ATOM 1333 O O . VAL A 1 185 ? 2.567 -3.920 -25.411 1.00 96.44 185 VAL A O 1
ATOM 1336 N N . GLY A 1 186 ? 2.393 -3.504 -23.220 1.00 97.12 186 GLY A N 1
ATOM 1337 C CA . GLY A 1 186 ? 2.494 -4.913 -22.859 1.00 97.12 186 GLY A CA 1
ATOM 1338 C C . GLY A 1 186 ? 2.494 -5.193 -21.363 1.00 97.12 186 GLY A C 1
ATOM 1339 O O . GLY A 1 186 ? 2.037 -4.384 -20.555 1.00 97.12 186 GLY A O 1
ATOM 1340 N N . THR A 1 187 ? 3.045 -6.353 -21.022 1.00 98.31 187 THR A N 1
ATOM 1341 C CA . THR A 1 187 ? 3.102 -6.902 -19.667 1.00 98.31 187 THR A CA 1
ATOM 1342 C C . THR A 1 187 ? 4.536 -7.293 -19.334 1.00 98.31 187 THR A C 1
ATOM 1344 O O . THR A 1 187 ? 5.165 -8.053 -20.073 1.00 98.31 187 THR A O 1
ATOM 1347 N N . MET A 1 188 ? 5.056 -6.807 -18.211 1.00 97.81 188 MET A N 1
ATOM 1348 C CA . MET A 1 188 ? 6.207 -7.413 -17.545 1.00 97.81 188 MET A CA 1
ATOM 1349 C C . MET A 1 188 ? 5.739 -8.733 -16.944 1.00 97.81 188 MET A C 1
ATOM 1351 O O . MET A 1 188 ? 4.710 -8.730 -16.281 1.00 97.81 188 MET A O 1
ATOM 1355 N N . THR A 1 189 ? 6.468 -9.823 -17.191 1.00 97.19 189 THR A N 1
ATOM 1356 C CA . THR A 1 189 ? 6.135 -11.174 -16.701 1.00 97.19 189 THR A CA 1
ATOM 1357 C C . THR A 1 189 ? 7.196 -11.739 -15.759 1.00 97.19 189 THR A C 1
ATOM 1359 O O . THR A 1 189 ? 6.956 -12.730 -15.074 1.00 97.19 189 THR A O 1
ATOM 1362 N N . GLN A 1 190 ? 8.402 -11.166 -15.766 1.00 97.00 190 GLN A N 1
ATOM 1363 C CA . GLN A 1 190 ? 9.540 -11.644 -14.987 1.00 97.00 190 GLN A CA 1
ATOM 1364 C C . GLN A 1 190 ? 10.315 -10.460 -14.404 1.00 97.00 190 GLN A C 1
ATOM 1366 O O . GLN A 1 190 ? 10.637 -9.512 -15.119 1.00 97.00 190 GLN A O 1
ATOM 1371 N N . ASP A 1 191 ? 10.657 -10.558 -13.125 1.00 95.50 191 ASP A N 1
ATOM 1372 C CA . ASP A 1 191 ? 11.480 -9.618 -12.373 1.00 95.50 191 ASP A CA 1
ATOM 1373 C C . ASP A 1 191 ? 12.531 -10.394 -11.572 1.00 95.50 191 ASP A C 1
ATOM 1375 O O . ASP A 1 191 ? 12.299 -10.854 -10.451 1.00 95.50 191 ASP A O 1
ATOM 1379 N N . ARG A 1 192 ? 13.694 -10.612 -12.192 1.00 93.81 192 ARG A N 1
ATOM 1380 C CA . ARG A 1 192 ? 14.760 -11.464 -11.653 1.00 93.81 192 ARG A CA 1
ATOM 1381 C C . ARG A 1 192 ? 16.061 -10.687 -11.530 1.00 93.81 192 ARG A C 1
ATOM 1383 O O . ARG A 1 192 ? 16.232 -9.617 -12.101 1.00 93.81 192 ARG A O 1
ATOM 1390 N N . LEU A 1 193 ? 17.015 -11.247 -10.785 1.00 90.25 193 LEU A N 1
ATOM 1391 C CA . LEU A 1 193 ? 18.292 -10.587 -10.480 1.00 90.25 193 LEU A CA 1
ATOM 1392 C C . LEU A 1 193 ? 19.002 -9.946 -11.694 1.00 90.25 193 LEU A C 1
ATOM 1394 O O . LEU A 1 193 ? 19.534 -8.850 -11.528 1.00 90.25 193 LEU A O 1
ATOM 1398 N N . PRO A 1 194 ? 19.042 -10.557 -12.896 1.00 91.94 194 PRO A N 1
ATOM 1399 C CA . PRO A 1 194 ? 19.738 -9.942 -14.027 1.00 91.94 194 PRO A CA 1
ATOM 1400 C C . PRO A 1 194 ? 18.945 -8.821 -14.715 1.00 91.94 194 PRO A C 1
ATOM 1402 O O . PRO A 1 194 ? 19.544 -7.893 -15.251 1.00 91.94 194 PRO A O 1
ATOM 1405 N N . ALA A 1 195 ? 17.616 -8.916 -14.765 1.00 95.00 195 ALA A N 1
ATOM 1406 C CA . ALA A 1 195 ? 16.782 -8.056 -15.600 1.00 95.00 195 ALA A CA 1
ATOM 1407 C C . ALA A 1 195 ? 15.295 -8.226 -15.276 1.00 95.00 195 ALA A C 1
ATOM 1409 O O . ALA A 1 195 ? 14.888 -9.214 -14.656 1.00 95.00 195 ALA A O 1
ATOM 1410 N N . ILE A 1 196 ? 14.486 -7.325 -15.829 1.00 96.94 196 ILE A N 1
ATOM 1411 C CA . ILE A 1 196 ? 13.068 -7.588 -16.063 1.00 96.94 196 ILE A CA 1
ATOM 1412 C C . ILE A 1 196 ? 12.853 -8.082 -17.499 1.00 96.94 196 ILE A C 1
ATOM 1414 O O . ILE A 1 196 ? 13.581 -7.707 -18.427 1.00 96.94 196 ILE A O 1
ATOM 1418 N N . ALA A 1 197 ? 11.831 -8.908 -17.696 1.00 98.00 197 ALA A N 1
ATOM 1419 C CA . ALA A 1 197 ? 11.426 -9.384 -19.012 1.00 98.00 197 ALA A CA 1
ATOM 1420 C C . ALA A 1 197 ? 9.903 -9.428 -19.145 1.00 98.00 197 ALA A C 1
ATOM 1422 O O . ALA A 1 197 ? 9.170 -9.498 -18.154 1.00 98.00 197 ALA A O 1
ATOM 1423 N N . GLY A 1 198 ? 9.421 -9.405 -20.383 1.00 97.56 198 GLY A N 1
ATOM 1424 C CA . GLY A 1 198 ? 7.990 -9.435 -20.641 1.00 97.56 198 GLY A CA 1
ATOM 1425 C C . GLY A 1 198 ? 7.624 -9.547 -22.109 1.00 97.56 198 GLY A C 1
ATOM 1426 O O . GLY A 1 198 ? 8.467 -9.815 -22.970 1.00 97.56 198 GLY A O 1
ATOM 1427 N N . GLN A 1 199 ? 6.339 -9.342 -22.374 1.00 97.69 199 GLN A N 1
ATOM 1428 C CA . GLN A 1 199 ? 5.719 -9.495 -23.685 1.00 97.69 199 GLN A CA 1
ATOM 1429 C C . GLN A 1 199 ? 5.004 -8.207 -24.098 1.00 97.69 199 GLN A C 1
ATOM 1431 O O . GLN A 1 199 ? 4.426 -7.507 -23.268 1.00 97.69 199 GLN A O 1
ATOM 1436 N N . ILE A 1 200 ? 5.045 -7.903 -25.391 1.00 97.69 200 ILE A N 1
ATOM 1437 C CA . ILE A 1 200 ? 4.343 -6.789 -26.031 1.00 97.69 200 ILE A CA 1
ATOM 1438 C C . ILE A 1 200 ? 2.986 -7.306 -26.523 1.00 97.69 200 ILE A C 1
ATOM 1440 O O . ILE A 1 200 ? 2.897 -8.395 -27.088 1.00 97.69 200 ILE A O 1
ATOM 1444 N N . GLY A 1 201 ? 1.929 -6.519 -26.325 1.00 95.94 201 GLY A N 1
ATOM 1445 C CA . GLY A 1 201 ? 0.562 -6.847 -26.724 1.00 95.94 201 GLY A CA 1
ATOM 1446 C C . GLY A 1 201 ? -0.360 -7.035 -25.519 1.00 95.94 201 GLY A C 1
ATOM 1447 O O . GLY A 1 201 ? -0.926 -6.038 -25.068 1.00 95.94 201 GLY A O 1
ATOM 1448 N N . PRO A 1 202 ? -0.551 -8.268 -25.002 1.00 95.56 202 PRO A N 1
ATOM 1449 C CA . PRO A 1 202 ? -1.455 -8.517 -23.881 1.00 95.56 202 PRO A CA 1
ATOM 1450 C C . PRO A 1 202 ? -1.133 -7.615 -22.689 1.00 95.56 202 PRO A C 1
ATOM 1452 O O . PRO A 1 202 ? 0.036 -7.456 -22.328 1.00 95.56 202 PRO A O 1
ATOM 1455 N N . LEU A 1 203 ? -2.171 -7.031 -22.093 1.00 96.12 203 LEU A N 1
ATOM 1456 C CA . LEU A 1 203 ? -2.071 -6.205 -20.892 1.00 96.12 203 LEU A CA 1
ATOM 1457 C C . LEU A 1 203 ? -2.516 -7.019 -19.674 1.00 96.12 203 LEU A C 1
ATOM 1459 O O . LEU A 1 203 ? -3.465 -7.802 -19.794 1.00 96.12 203 LEU A O 1
ATOM 1463 N N . PRO A 1 204 ? -1.883 -6.832 -18.505 1.00 95.75 204 PRO A N 1
ATOM 1464 C CA . PRO A 1 204 ? -2.294 -7.541 -17.310 1.00 95.75 204 PRO A CA 1
ATOM 1465 C C . PRO A 1 204 ? -3.552 -6.888 -16.738 1.00 95.75 204 PRO A C 1
ATOM 1467 O O . PRO A 1 204 ? -3.891 -5.742 -17.051 1.00 95.75 204 PRO A O 1
ATOM 1470 N N . ARG A 1 205 ? -4.252 -7.614 -15.866 1.00 94.38 205 ARG A N 1
ATOM 1471 C CA . ARG A 1 205 ? -5.384 -7.041 -15.135 1.00 94.38 205 ARG A CA 1
ATOM 1472 C C . ARG A 1 205 ? -4.883 -5.975 -14.161 1.00 94.38 205 ARG A C 1
ATOM 1474 O O . ARG A 1 205 ? -3.936 -6.210 -13.414 1.00 94.38 205 ARG A O 1
ATOM 1481 N N . THR A 1 206 ? -5.554 -4.831 -14.149 1.00 96.94 206 THR A N 1
ATOM 1482 C CA . THR A 1 206 ? -5.377 -3.777 -13.147 1.00 96.94 206 THR A CA 1
ATOM 1483 C C . THR A 1 206 ? -6.571 -3.748 -12.197 1.00 96.94 206 THR A C 1
ATOM 1485 O O . THR A 1 206 ? -7.611 -4.357 -12.454 1.00 96.94 206 THR A O 1
ATOM 1488 N N . ILE A 1 207 ? -6.403 -3.063 -11.070 1.00 98.12 207 ILE A N 1
ATOM 1489 C CA . ILE A 1 207 ? -7.387 -2.965 -9.996 1.00 98.12 207 ILE A CA 1
ATOM 1490 C C . ILE A 1 207 ? -7.882 -1.518 -9.964 1.00 98.12 207 ILE A C 1
ATOM 1492 O O . ILE A 1 207 ? -7.136 -0.640 -9.521 1.00 98.12 207 ILE A O 1
ATOM 1496 N N . PRO A 1 208 ? -9.101 -1.229 -10.448 1.00 98.19 208 PRO A N 1
ATOM 1497 C CA . PRO A 1 208 ? -9.655 0.114 -10.386 1.00 98.19 208 PRO A CA 1
ATOM 1498 C C . PRO A 1 208 ? -9.921 0.522 -8.932 1.00 98.19 208 PRO A C 1
ATOM 1500 O O . PRO A 1 208 ? -10.597 -0.188 -8.185 1.00 98.19 208 PRO A O 1
ATOM 1503 N N . LEU A 1 209 ? -9.409 1.690 -8.558 1.00 98.12 209 LEU A N 1
ATOM 1504 C CA . LEU A 1 209 ? -9.680 2.408 -7.322 1.00 98.12 209 LEU A CA 1
ATOM 1505 C C . LEU A 1 209 ? -10.453 3.683 -7.663 1.00 98.12 209 LEU A C 1
ATOM 1507 O O . LEU A 1 209 ? -9.957 4.546 -8.389 1.00 98.12 209 LEU A O 1
ATOM 1511 N N . GLN A 1 210 ? -11.657 3.803 -7.114 1.00 97.75 210 GLN A N 1
ATOM 1512 C CA . GLN A 1 210 ? -12.445 5.029 -7.127 1.00 97.75 210 GLN A CA 1
ATOM 1513 C C . GLN A 1 210 ? -12.564 5.549 -5.699 1.00 97.75 210 GLN A C 1
ATOM 1515 O O . GLN A 1 210 ? -13.016 4.823 -4.815 1.00 97.75 210 GLN A O 1
ATOM 1520 N N . LEU A 1 211 ? -12.154 6.794 -5.478 1.00 96.12 211 LEU A N 1
ATOM 1521 C CA . LEU A 1 211 ? -12.174 7.443 -4.174 1.00 96.12 211 LEU A CA 1
ATOM 1522 C C . LEU A 1 211 ? -12.901 8.787 -4.261 1.00 96.12 211 LEU A C 1
ATOM 1524 O O . LEU A 1 211 ? -12.416 9.733 -4.876 1.00 96.12 211 LEU A O 1
ATOM 1528 N N . ASP A 1 212 ? -14.049 8.890 -3.609 1.00 94.50 212 ASP A N 1
ATOM 1529 C CA . ASP A 1 212 ? -14.761 10.154 -3.426 1.00 94.50 212 ASP A CA 1
ATOM 1530 C C . ASP A 1 212 ? -14.270 10.857 -2.150 1.00 94.50 212 ASP A C 1
ATOM 1532 O O . ASP A 1 212 ? -14.379 10.305 -1.057 1.00 94.50 212 ASP A O 1
ATOM 1536 N N . VAL A 1 213 ? -13.727 12.068 -2.295 1.00 90.12 213 VAL A N 1
ATOM 1537 C CA . VAL A 1 213 ? -13.334 12.970 -1.196 1.00 90.12 213 VAL A CA 1
ATOM 1538 C C . VAL A 1 213 ? -14.051 14.303 -1.414 1.00 90.12 213 VAL A C 1
ATOM 1540 O O . VAL A 1 213 ? -13.441 15.287 -1.822 1.00 90.12 213 VAL A O 1
ATOM 1543 N N . GLY A 1 214 ? -15.379 14.297 -1.283 1.00 80.38 214 GLY A N 1
ATOM 1544 C CA . GLY A 1 214 ? -16.200 15.510 -1.353 1.00 80.38 214 GLY A CA 1
ATOM 1545 C C . GLY A 1 214 ? -16.339 16.133 -2.748 1.00 80.38 214 GLY A C 1
ATOM 1546 O O . GLY A 1 214 ? -16.432 17.352 -2.855 1.00 80.38 214 GLY A O 1
ATOM 1547 N N . GLY A 1 215 ? -16.368 15.344 -3.830 1.00 80.38 215 GLY A N 1
ATOM 1548 C CA . GLY A 1 215 ? -16.468 15.919 -5.178 1.00 80.38 215 GLY A CA 1
ATOM 1549 C C . GLY A 1 215 ? -16.324 14.917 -6.322 1.00 80.38 215 GLY A C 1
ATOM 1550 O O . GLY A 1 215 ? -16.807 13.790 -6.252 1.00 80.38 215 GLY A O 1
ATOM 1551 N N . THR A 1 216 ? -15.668 15.324 -7.415 1.00 82.75 216 THR A N 1
ATOM 1552 C CA . THR A 1 216 ? -15.406 14.443 -8.571 1.00 82.75 216 THR A CA 1
ATOM 1553 C C . THR A 1 216 ? -14.523 13.271 -8.147 1.00 82.75 216 THR A C 1
ATOM 1555 O O . THR A 1 216 ? -13.397 13.539 -7.755 1.00 82.75 216 THR A O 1
ATOM 1558 N N . PRO A 1 217 ? -14.926 11.994 -8.252 1.00 86.94 217 PRO A N 1
ATOM 1559 C CA . PRO A 1 217 ? -14.130 10.875 -7.736 1.00 86.94 217 PRO A CA 1
ATOM 1560 C C . PRO A 1 217 ? -12.696 10.835 -8.285 1.00 86.94 217 PRO A C 1
ATOM 1562 O O . PRO A 1 217 ? -12.500 10.997 -9.488 1.00 86.94 217 PRO A O 1
ATOM 1565 N N . TYR A 1 218 ? -11.721 10.597 -7.404 1.00 90.69 218 TYR A N 1
ATOM 1566 C CA . TYR A 1 218 ? -10.340 10.249 -7.743 1.00 90.69 218 TYR A CA 1
ATOM 1567 C C . TYR A 1 218 ? -10.327 8.841 -8.349 1.00 90.69 218 TYR A C 1
ATOM 1569 O O . TYR A 1 218 ? -10.845 7.906 -7.736 1.00 90.69 218 TYR A O 1
ATOM 1577 N N . LYS A 1 219 ? -9.775 8.674 -9.545 1.00 96.12 219 LYS A N 1
ATOM 1578 C CA . LYS A 1 219 ? -9.757 7.433 -10.317 1.00 96.12 219 LYS A CA 1
ATOM 1579 C C . LYS A 1 219 ? -8.323 7.039 -10.618 1.00 96.12 219 LYS A C 1
ATOM 1581 O O . LYS A 1 219 ? -7.601 7.733 -11.333 1.00 96.12 219 LYS A O 1
ATOM 1586 N N . VAL A 1 220 ? -7.932 5.883 -10.099 1.00 97.50 220 VAL A N 1
ATOM 1587 C CA . VAL A 1 220 ? -6.603 5.316 -10.312 1.00 97.50 220 VAL A CA 1
ATOM 1588 C C . VAL A 1 220 ? -6.732 3.827 -10.595 1.00 97.50 220 VAL A C 1
ATOM 1590 O O . VAL A 1 220 ? -7.468 3.116 -9.922 1.00 97.50 220 VAL A O 1
ATOM 1593 N N . GLU A 1 221 ? -6.008 3.331 -11.586 1.00 98.00 221 GLU A N 1
ATOM 1594 C CA . GLU A 1 221 ? -5.824 1.906 -11.823 1.00 98.00 221 GLU A CA 1
ATOM 1595 C C . GLU A 1 221 ? -4.523 1.447 -11.173 1.00 98.00 221 GLU A C 1
ATOM 1597 O O . GLU A 1 221 ? -3.453 1.970 -11.484 1.00 98.00 221 GLU A O 1
ATOM 1602 N N . LEU A 1 222 ? -4.603 0.454 -10.292 1.00 98.12 222 LEU A N 1
ATOM 1603 C CA . LEU A 1 222 ? -3.448 -0.105 -9.597 1.00 98.12 222 LEU A CA 1
ATOM 1604 C C . LEU A 1 222 ? -2.970 -1.389 -10.264 1.00 98.12 222 LEU A C 1
ATOM 1606 O O . LEU A 1 222 ? -3.772 -2.251 -10.630 1.00 98.12 222 LEU A O 1
ATOM 1610 N N . ALA A 1 223 ? -1.658 -1.551 -10.377 1.00 97.00 223 ALA A N 1
ATOM 1611 C CA . ALA A 1 223 ? -1.072 -2.819 -10.780 1.00 97.00 223 ALA A CA 1
ATOM 1612 C C . ALA A 1 223 ? -1.071 -3.814 -9.610 1.00 97.00 223 ALA A C 1
ATOM 1614 O O . ALA A 1 223 ? -0.894 -3.440 -8.447 1.00 97.00 223 ALA A O 1
ATOM 1615 N N . TRP A 1 224 ? -1.239 -5.100 -9.915 1.00 94.50 224 TRP A N 1
ATOM 1616 C CA . TRP A 1 224 ? -1.138 -6.154 -8.912 1.00 94.50 224 TRP A CA 1
ATOM 1617 C C . TRP A 1 224 ? 0.327 -6.390 -8.523 1.00 94.50 224 TRP A C 1
ATOM 1619 O O . TRP A 1 224 ? 1.090 -7.005 -9.263 1.00 94.50 224 TRP A O 1
ATOM 1629 N N . HIS A 1 225 ? 0.706 -5.939 -7.327 1.00 93.38 225 HIS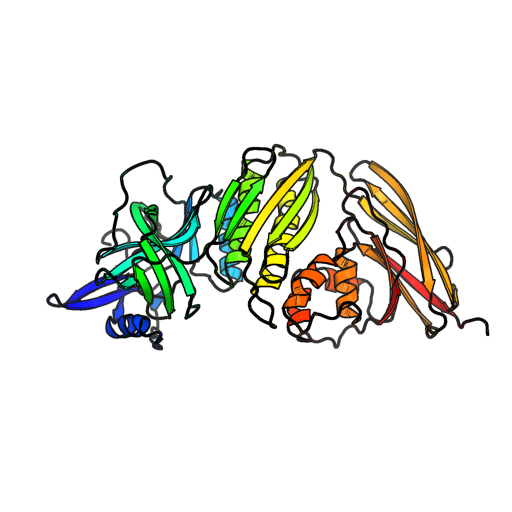 A N 1
ATOM 1630 C CA . HIS A 1 225 ? 2.001 -6.241 -6.722 1.00 93.38 225 HIS A CA 1
ATOM 1631 C C . HIS A 1 225 ? 1.822 -6.572 -5.243 1.00 93.38 225 HIS A C 1
ATOM 1633 O O . HIS A 1 225 ? 1.390 -5.720 -4.470 1.00 93.38 225 HIS A O 1
ATOM 1639 N N . ARG A 1 226 ? 2.200 -7.784 -4.822 1.00 90.31 226 ARG A N 1
ATOM 1640 C CA . ARG A 1 226 ? 1.867 -8.298 -3.480 1.00 90.31 226 ARG A CA 1
ATOM 1641 C C . ARG A 1 226 ? 2.407 -7.430 -2.340 1.00 90.31 226 ARG A C 1
ATOM 1643 O O . ARG A 1 226 ? 1.664 -7.048 -1.440 1.00 90.31 226 ARG A O 1
ATOM 1650 N N . ALA A 1 227 ? 3.688 -7.079 -2.419 1.00 89.12 227 ALA A N 1
ATOM 1651 C CA . ALA A 1 227 ? 4.336 -6.261 -1.399 1.00 89.12 227 ALA A CA 1
ATOM 1652 C C . ALA A 1 227 ? 3.960 -4.769 -1.474 1.00 89.12 227 ALA A C 1
ATOM 1654 O O . ALA A 1 227 ? 3.729 -4.129 -0.453 1.00 89.12 227 ALA A O 1
ATOM 1655 N N . VAL A 1 228 ? 3.882 -4.203 -2.683 1.00 93.44 228 VAL A N 1
ATOM 1656 C CA . VAL A 1 228 ? 3.875 -2.745 -2.874 1.00 93.44 228 VAL A CA 1
ATOM 1657 C C . VAL A 1 228 ? 2.469 -2.158 -3.034 1.00 93.44 228 VAL A C 1
ATOM 1659 O O . VAL A 1 228 ? 2.256 -0.999 -2.678 1.00 93.44 228 VAL A O 1
ATOM 1662 N N . LEU A 1 229 ? 1.476 -2.933 -3.489 1.00 95.31 229 LEU A N 1
ATOM 1663 C CA . LEU A 1 229 ? 0.105 -2.442 -3.689 1.00 95.31 229 LEU A CA 1
ATOM 1664 C C . LEU A 1 229 ? -0.495 -1.790 -2.427 1.00 95.31 229 LEU A C 1
ATOM 1666 O O . LEU A 1 229 ? -0.992 -0.668 -2.556 1.00 95.31 229 LEU A O 1
ATOM 1670 N N . PRO A 1 230 ? -0.418 -2.385 -1.213 1.00 94.94 230 PRO A N 1
ATOM 1671 C CA . PRO A 1 230 ? -0.950 -1.743 -0.007 1.00 94.94 230 PRO A CA 1
ATOM 1672 C C . PRO A 1 230 ? -0.327 -0.367 0.271 1.00 94.94 230 PRO A C 1
ATOM 1674 O O . PRO A 1 230 ? -1.009 0.558 0.711 1.00 94.94 230 PRO A O 1
ATOM 1677 N N . MET A 1 231 ? 0.965 -0.209 -0.024 1.00 94.56 231 MET A N 1
ATOM 1678 C CA . MET A 1 231 ? 1.717 1.028 0.203 1.00 94.56 231 MET A CA 1
ATOM 1679 C C . MET A 1 231 ? 1.351 2.107 -0.818 1.00 94.56 231 MET A C 1
ATOM 1681 O O . MET A 1 231 ? 1.219 3.278 -0.466 1.00 94.56 231 MET A O 1
ATOM 1685 N N . ILE A 1 232 ? 1.151 1.712 -2.077 1.00 96.44 232 ILE A N 1
ATOM 1686 C CA . ILE A 1 232 ? 0.730 2.612 -3.154 1.00 96.44 232 ILE A CA 1
ATOM 1687 C C . ILE A 1 232 ? -0.704 3.093 -2.924 1.00 96.44 232 ILE A C 1
ATOM 1689 O O . ILE A 1 232 ? -0.958 4.294 -2.994 1.00 96.44 232 ILE A O 1
ATOM 1693 N N . ALA A 1 233 ? -1.622 2.192 -2.560 1.00 96.06 233 ALA A N 1
ATOM 1694 C CA . ALA A 1 233 ? -2.991 2.558 -2.200 1.00 96.06 233 ALA A CA 1
ATOM 1695 C C . ALA A 1 233 ? -3.017 3.538 -1.012 1.00 96.06 233 ALA A C 1
ATOM 1697 O O . ALA A 1 233 ? -3.707 4.557 -1.062 1.00 96.06 233 ALA A O 1
ATOM 1698 N N . LYS A 1 234 ? -2.196 3.283 0.020 1.00 94.81 234 LYS A N 1
ATOM 1699 C CA . LYS A 1 234 ? -2.005 4.198 1.155 1.00 94.81 234 LYS A CA 1
ATOM 1700 C C . LYS A 1 234 ? -1.568 5.593 0.698 1.00 94.81 234 LYS A C 1
ATOM 1702 O O . LYS A 1 234 ? -2.147 6.583 1.141 1.00 94.81 234 LYS A O 1
ATOM 1707 N N . ALA A 1 235 ? -0.562 5.671 -0.175 1.00 95.00 235 ALA A N 1
ATOM 1708 C CA . ALA A 1 235 ? -0.040 6.935 -0.689 1.00 95.00 235 ALA A CA 1
ATOM 1709 C C . ALA A 1 235 ? -1.090 7.708 -1.503 1.00 95.00 235 ALA A C 1
ATOM 1711 O O . ALA A 1 235 ? -1.249 8.905 -1.297 1.00 95.00 235 ALA A O 1
ATOM 1712 N N . ILE A 1 236 ? -1.854 7.033 -2.366 1.00 95.12 236 ILE A N 1
ATOM 1713 C CA . ILE A 1 236 ? -2.898 7.666 -3.190 1.00 95.12 236 ILE A CA 1
ATOM 1714 C C . ILE A 1 236 ? -4.002 8.281 -2.330 1.00 95.12 236 ILE A C 1
ATOM 1716 O O . ILE A 1 236 ? -4.404 9.413 -2.573 1.00 95.12 236 ILE A O 1
ATOM 1720 N N . ILE A 1 237 ? -4.471 7.578 -1.298 1.00 93.62 237 ILE A N 1
ATOM 1721 C CA . ILE A 1 237 ? -5.521 8.112 -0.416 1.00 93.62 237 ILE A CA 1
ATOM 1722 C C . ILE A 1 237 ? -4.992 9.268 0.426 1.00 93.62 237 ILE A C 1
ATOM 1724 O O . ILE A 1 237 ? -5.679 10.275 0.580 1.00 93.62 237 ILE A O 1
ATOM 1728 N N . ALA A 1 238 ? -3.765 9.149 0.945 1.00 92.44 238 ALA A N 1
ATOM 1729 C CA . ALA A 1 238 ? -3.113 10.251 1.645 1.00 92.44 238 ALA A CA 1
ATOM 1730 C C . ALA A 1 238 ? -2.991 11.491 0.743 1.00 92.44 238 ALA A C 1
ATOM 1732 O O . ALA A 1 238 ? -3.230 12.604 1.207 1.00 92.44 238 ALA A O 1
ATOM 1733 N N . ASN A 1 239 ? -2.666 11.292 -0.538 1.00 92.88 239 ASN A N 1
ATOM 1734 C CA . ASN A 1 239 ? -2.588 12.363 -1.524 1.00 92.88 239 ASN A CA 1
ATOM 1735 C C . ASN A 1 239 ? -3.953 12.996 -1.797 1.00 92.88 239 ASN A C 1
ATOM 1737 O O . ASN A 1 239 ? -4.087 14.206 -1.682 1.00 92.88 239 ASN A O 1
ATOM 1741 N N . ALA A 1 240 ? -4.977 12.186 -2.071 1.00 92.00 240 ALA A N 1
ATOM 1742 C CA . ALA A 1 240 ? -6.323 12.677 -2.347 1.00 92.00 240 ALA A CA 1
ATOM 1743 C C . ALA A 1 240 ? -6.910 13.465 -1.166 1.00 92.00 240 ALA A C 1
ATOM 1745 O O . ALA A 1 240 ? -7.507 14.517 -1.373 1.00 92.00 240 ALA A O 1
ATOM 1746 N N . LEU A 1 241 ? -6.695 13.000 0.071 1.00 89.25 241 LEU A N 1
ATOM 1747 C CA . LEU A 1 241 ? -7.058 13.753 1.275 1.00 89.25 241 LEU A CA 1
ATOM 1748 C C . LEU A 1 241 ? -6.288 15.070 1.370 1.00 89.25 241 LEU A C 1
ATOM 1750 O O . LEU A 1 241 ? -6.871 16.095 1.689 1.00 89.25 241 LEU A O 1
ATOM 1754 N N . LYS A 1 242 ? -4.984 15.074 1.083 1.00 87.44 242 LYS A N 1
ATOM 1755 C CA . LYS A 1 242 ? -4.184 16.301 1.139 1.00 87.44 242 LYS A CA 1
ATOM 1756 C C . LYS A 1 242 ? -4.583 17.321 0.065 1.00 87.44 242 LYS A C 1
ATOM 1758 O O . LYS A 1 242 ? -4.584 18.512 0.346 1.00 87.44 242 LYS A O 1
ATOM 1763 N N . GLU A 1 243 ? -4.899 16.866 -1.144 1.00 86.25 243 GLU A N 1
ATOM 1764 C CA . GLU A 1 243 ? -5.273 17.725 -2.275 1.00 86.25 243 GLU A CA 1
ATOM 1765 C C . GLU A 1 243 ? -6.688 18.290 -2.161 1.00 86.25 243 GLU A C 1
ATOM 1767 O O . GLU A 1 243 ? -6.953 19.367 -2.692 1.00 86.25 243 GLU A O 1
ATOM 1772 N N . ARG A 1 244 ? -7.604 17.551 -1.527 1.00 82.25 244 ARG A N 1
ATOM 1773 C CA . ARG A 1 244 ? -9.040 17.857 -1.567 1.00 82.25 244 ARG A CA 1
ATOM 1774 C C . ARG A 1 244 ? -9.673 18.142 -0.217 1.00 82.25 244 ARG A C 1
ATOM 1776 O O . ARG A 1 244 ? -10.813 18.594 -0.202 1.00 82.25 244 ARG A O 1
ATOM 1783 N N . SER A 1 245 ? -8.972 17.898 0.890 1.00 74.31 245 SER A N 1
ATOM 1784 C CA . SER A 1 245 ? -9.518 18.242 2.198 1.00 74.31 245 SER A CA 1
ATOM 1785 C C . SER A 1 245 ? -9.690 19.750 2.295 1.00 74.31 245 SER A C 1
ATOM 1787 O O . SER A 1 245 ? -8.774 20.532 2.039 1.00 74.31 245 SER A O 1
ATOM 1789 N N . GLU A 1 246 ? -10.889 20.154 2.691 1.00 67.06 246 GLU A N 1
ATOM 1790 C CA . GLU A 1 246 ? -11.260 21.556 2.848 1.00 67.06 246 GLU A CA 1
ATOM 1791 C C . GLU A 1 246 ? -10.723 22.162 4.160 1.00 67.06 246 GLU A C 1
ATOM 1793 O O . GLU A 1 246 ? -10.915 23.356 4.410 1.00 67.06 246 GLU A O 1
ATOM 1798 N N . PHE A 1 247 ? -10.099 21.361 5.042 1.00 67.12 247 PHE A N 1
ATOM 1799 C CA . PHE A 1 247 ? -9.841 21.747 6.433 1.00 67.12 247 PHE A CA 1
ATOM 1800 C C . PHE A 1 247 ? -8.367 21.652 6.846 1.00 67.12 247 PHE A C 1
ATOM 1802 O O . PHE A 1 247 ? -7.812 20.579 7.077 1.00 67.12 247 PHE A O 1
ATOM 1809 N N . GLU A 1 248 ? -7.753 22.808 7.104 1.00 67.62 248 GLU A N 1
ATOM 1810 C CA . GLU A 1 248 ? -6.383 22.873 7.631 1.00 67.62 248 GLU A CA 1
ATOM 1811 C C . GLU A 1 248 ? -6.296 22.610 9.149 1.00 67.62 248 GLU A C 1
ATOM 1813 O O . GLU A 1 248 ? -5.253 22.179 9.646 1.00 67.62 248 GLU A O 1
ATOM 1818 N N . ALA A 1 249 ? -7.385 22.815 9.899 1.00 68.88 249 ALA A N 1
ATOM 1819 C CA . ALA A 1 249 ? -7.387 22.832 11.369 1.00 68.88 249 ALA A CA 1
ATOM 1820 C C . ALA A 1 249 ? -7.672 21.471 12.049 1.00 68.88 249 ALA A C 1
ATOM 1822 O O . ALA A 1 249 ? -7.709 21.401 13.274 1.00 68.88 249 ALA A O 1
ATOM 1823 N N . GLY A 1 250 ? -7.841 20.384 11.287 1.00 80.75 250 GLY A N 1
ATOM 1824 C CA . GLY A 1 250 ? -8.295 19.085 11.807 1.00 80.75 250 GLY A CA 1
ATOM 1825 C C . GLY A 1 250 ? -9.817 18.916 11.739 1.00 80.75 250 GLY A C 1
ATOM 1826 O O . GLY A 1 250 ? -10.520 19.775 11.213 1.00 80.75 250 GLY A O 1
ATOM 1827 N N . GLY A 1 251 ? -10.324 17.788 12.233 1.00 88.88 251 GLY A N 1
ATOM 1828 C CA . GLY A 1 251 ? -11.735 17.422 12.095 1.00 88.88 251 GLY A CA 1
ATOM 1829 C C . GLY A 1 251 ? -11.983 15.936 12.336 1.00 88.88 251 GLY A C 1
ATOM 1830 O O . GLY A 1 251 ? -11.182 15.268 12.997 1.00 88.88 251 GLY A O 1
ATOM 1831 N N . THR A 1 252 ? -13.083 15.437 11.777 1.00 89.00 252 THR A N 1
ATOM 1832 C CA . THR A 1 252 ? -13.451 14.017 11.736 1.00 89.00 252 THR A CA 1
ATOM 1833 C C . THR A 1 252 ? -13.601 13.568 10.290 1.00 89.00 252 THR A C 1
ATOM 1835 O O . THR A 1 252 ? -14.237 14.241 9.484 1.00 89.00 252 THR A O 1
ATOM 1838 N N . LEU A 1 253 ? -13.024 12.417 9.969 1.00 90.31 253 LEU A N 1
ATOM 1839 C CA . LEU A 1 253 ? -13.155 11.730 8.697 1.00 90.31 253 LEU A CA 1
ATOM 1840 C C . LEU A 1 253 ? -13.824 10.379 8.918 1.00 90.31 253 LEU A C 1
ATOM 1842 O O . LEU A 1 253 ? -13.495 9.664 9.868 1.00 90.31 253 LEU A O 1
ATOM 1846 N N . ARG A 1 254 ? -14.699 10.003 7.988 1.00 91.25 254 ARG A N 1
ATOM 1847 C CA . ARG A 1 254 ? -15.269 8.659 7.908 1.00 91.25 254 ARG A CA 1
ATOM 1848 C C . ARG A 1 254 ? -15.022 8.074 6.525 1.00 91.25 254 ARG A C 1
ATOM 1850 O O . ARG A 1 254 ? -15.539 8.595 5.539 1.00 91.25 254 ARG A O 1
ATOM 1857 N N . LEU A 1 255 ? -14.253 6.993 6.463 1.00 92.12 255 LEU A N 1
ATOM 1858 C CA . LEU A 1 255 ? -14.032 6.198 5.260 1.00 92.12 255 LEU A CA 1
ATOM 1859 C C . LEU A 1 255 ? -15.072 5.078 5.211 1.00 92.12 255 LEU A C 1
ATOM 1861 O O . LEU A 1 255 ? -15.080 4.194 6.061 1.00 92.12 255 LEU A O 1
ATOM 1865 N N . THR A 1 256 ? -15.904 5.088 4.178 1.00 94.81 256 THR A N 1
ATOM 1866 C CA . THR A 1 256 ? -16.842 4.003 3.870 1.00 94.81 256 THR A CA 1
ATOM 1867 C C . THR A 1 256 ? -16.560 3.445 2.487 1.00 94.81 256 THR A C 1
ATOM 1869 O O . THR A 1 256 ? -16.042 4.155 1.626 1.00 94.81 256 THR A O 1
ATOM 1872 N N . GLY A 1 257 ? -16.887 2.181 2.243 1.00 96.25 257 GLY A N 1
ATOM 1873 C CA . GLY A 1 257 ? -16.729 1.624 0.905 1.00 96.25 257 GLY A CA 1
ATOM 1874 C C . GLY A 1 257 ? -16.606 0.117 0.867 1.00 96.25 257 GLY A C 1
ATOM 1875 O O . GLY A 1 257 ? -16.864 -0.572 1.854 1.00 96.25 257 GLY A O 1
ATOM 1876 N N . THR A 1 258 ? -16.207 -0.380 -0.299 1.00 97.94 258 THR A N 1
ATOM 1877 C CA . THR A 1 258 ? -16.022 -1.808 -0.551 1.00 97.94 258 THR A CA 1
ATOM 1878 C C . THR A 1 258 ? -14.710 -2.101 -1.269 1.00 97.94 258 THR A C 1
ATOM 1880 O O . THR A 1 258 ? -14.261 -1.335 -2.127 1.00 97.94 258 THR A O 1
ATOM 1883 N N . ILE A 1 259 ? -14.113 -3.242 -0.930 1.00 97.75 259 ILE A N 1
ATOM 1884 C CA . ILE A 1 259 ? -13.055 -3.895 -1.701 1.00 97.75 259 ILE A CA 1
ATOM 1885 C C . ILE A 1 259 ? -13.630 -5.208 -2.226 1.00 97.75 259 ILE A C 1
ATOM 1887 O O . ILE A 1 259 ? -13.879 -6.134 -1.453 1.00 97.75 259 ILE A O 1
ATOM 1891 N N . ALA A 1 260 ? -13.848 -5.288 -3.536 1.00 97.81 260 ALA A N 1
ATOM 1892 C CA . ALA A 1 260 ? -14.400 -6.479 -4.167 1.00 97.81 260 ALA A CA 1
ATOM 1893 C C . ALA A 1 260 ? -13.327 -7.565 -4.293 1.00 97.81 260 ALA A C 1
ATOM 1895 O O . ALA A 1 260 ? -12.211 -7.284 -4.734 1.00 97.81 260 ALA A O 1
ATOM 1896 N N . THR A 1 261 ? -13.661 -8.812 -3.966 1.00 94.94 261 THR A N 1
ATOM 1897 C CA . THR A 1 261 ? -12.768 -9.978 -4.107 1.00 94.94 261 THR A CA 1
ATOM 1898 C C . THR A 1 261 ? -13.492 -11.130 -4.806 1.00 94.94 261 THR A C 1
ATOM 1900 O O . THR A 1 261 ? -14.668 -11.006 -5.157 1.00 94.94 261 THR A O 1
ATOM 1903 N N . ASP A 1 262 ? -12.813 -12.251 -5.046 1.00 91.56 262 ASP A N 1
ATOM 1904 C CA . ASP A 1 262 ? -13.446 -13.469 -5.578 1.00 91.56 262 ASP A CA 1
ATOM 1905 C C . ASP A 1 262 ? -14.309 -14.210 -4.535 1.00 91.56 262 ASP A C 1
ATOM 1907 O O . ASP A 1 262 ? -15.097 -15.082 -4.895 1.00 91.56 262 ASP A O 1
ATOM 1911 N N . HIS A 1 263 ? -14.212 -13.841 -3.253 1.00 91.94 263 HIS A N 1
ATOM 1912 C CA . HIS A 1 263 ? -14.949 -14.458 -2.142 1.00 91.94 263 HIS A CA 1
ATOM 1913 C C . HIS A 1 263 ? -15.895 -13.473 -1.440 1.00 91.94 263 HIS A C 1
ATOM 1915 O O . HIS A 1 263 ? -16.190 -13.616 -0.261 1.00 91.94 263 HIS A O 1
ATOM 1921 N N . GLY A 1 264 ? -16.374 -12.468 -2.177 1.00 93.50 264 GLY A N 1
ATOM 1922 C CA . GLY A 1 264 ? -17.292 -11.444 -1.679 1.00 93.50 264 GLY A CA 1
ATOM 1923 C C . GLY A 1 264 ? -16.628 -10.086 -1.470 1.00 93.50 264 GLY A C 1
ATOM 1924 O O . GLY A 1 264 ? -15.452 -9.884 -1.794 1.00 93.50 264 GLY A O 1
ATOM 1925 N N . ASP A 1 265 ? -17.406 -9.149 -0.940 1.00 96.25 265 ASP A N 1
ATOM 1926 C CA . ASP A 1 265 ? -16.988 -7.762 -0.766 1.00 96.25 265 ASP A CA 1
ATOM 1927 C C . ASP A 1 265 ? -16.607 -7.499 0.694 1.00 96.25 265 ASP A C 1
ATOM 1929 O O . ASP A 1 265 ? -17.405 -7.682 1.620 1.00 96.25 265 ASP A O 1
ATOM 1933 N N . LEU A 1 266 ? -15.378 -7.026 0.897 1.00 95.31 266 LEU A N 1
ATOM 1934 C CA . LEU A 1 266 ? -14.956 -6.468 2.175 1.00 95.31 266 LEU A CA 1
ATOM 1935 C C . LEU A 1 266 ? -15.557 -5.070 2.312 1.00 95.31 266 LEU A C 1
ATOM 1937 O O . LEU A 1 266 ? -15.318 -4.207 1.468 1.00 95.31 266 LEU A O 1
ATOM 1941 N N . ARG A 1 267 ? -16.313 -4.843 3.381 1.00 94.94 267 ARG A N 1
ATOM 1942 C CA . ARG A 1 267 ? -16.946 -3.570 3.717 1.00 94.94 267 ARG A CA 1
ATOM 1943 C C . ARG A 1 267 ? -16.049 -2.790 4.665 1.00 94.94 267 ARG A C 1
ATOM 1945 O O . ARG A 1 267 ? -15.544 -3.337 5.639 1.00 94.94 267 ARG A O 1
ATOM 1952 N N . LEU A 1 268 ? -15.895 -1.502 4.395 1.00 91.94 268 LEU A N 1
ATOM 1953 C CA . LEU A 1 268 ? -15.116 -0.590 5.222 1.00 91.94 268 LEU A CA 1
ATOM 1954 C C . LEU A 1 268 ? -16.041 0.442 5.868 1.00 91.94 268 LEU A C 1
ATOM 1956 O O . LEU A 1 268 ? -16.905 1.003 5.190 1.00 91.94 268 LEU A O 1
ATOM 1960 N N . ASP A 1 269 ? -15.835 0.690 7.160 1.00 89.25 269 ASP A N 1
ATOM 1961 C CA . ASP A 1 269 ? -16.453 1.772 7.934 1.00 89.25 269 ASP A CA 1
ATOM 1962 C C . ASP A 1 269 ? -15.473 2.223 9.026 1.00 89.25 269 ASP A C 1
ATOM 1964 O O . ASP A 1 269 ? -15.541 1.815 10.189 1.00 89.25 269 ASP A O 1
ATOM 1968 N N . GLU A 1 270 ? -14.496 3.015 8.599 1.00 88.12 270 GLU A N 1
ATOM 1969 C CA . GLU A 1 270 ? -13.380 3.467 9.421 1.00 88.12 270 GLU A CA 1
ATOM 1970 C C . GLU A 1 270 ? -13.519 4.946 9.766 1.00 88.12 270 GLU A C 1
ATOM 1972 O O . GLU A 1 270 ? -13.976 5.758 8.960 1.00 88.12 270 GLU A O 1
ATOM 1977 N N . TRP A 1 271 ? -13.073 5.305 10.967 1.00 87.56 271 TRP A N 1
ATOM 1978 C CA . TRP A 1 271 ? -13.173 6.661 11.497 1.00 87.56 271 TRP A CA 1
ATOM 1979 C C . TRP A 1 271 ? -11.804 7.186 11.906 1.00 87.56 271 TRP A C 1
ATOM 1981 O O . TRP A 1 271 ? -10.981 6.464 12.466 1.00 87.56 271 TRP A O 1
ATOM 1991 N N . ALA A 1 272 ? -11.582 8.476 11.688 1.00 87.00 272 ALA A N 1
ATOM 1992 C CA . ALA A 1 272 ? -10.436 9.187 12.227 1.00 87.00 272 ALA A CA 1
ATOM 1993 C C . ALA A 1 272 ? -10.871 10.565 12.702 1.00 87.00 272 ALA A C 1
ATOM 1995 O O . ALA A 1 272 ? -11.561 11.279 11.989 1.00 87.00 272 ALA A O 1
ATOM 1996 N N . ALA A 1 273 ? -10.447 10.959 13.895 1.00 87.50 273 ALA A N 1
ATOM 1997 C CA . ALA A 1 273 ? -10.719 12.284 14.425 1.00 87.50 273 ALA A CA 1
ATOM 1998 C C . ALA A 1 273 ? -9.467 12.808 15.117 1.00 87.50 273 ALA A C 1
ATOM 2000 O O . ALA A 1 273 ? -8.877 12.130 15.962 1.00 87.50 273 ALA A O 1
ATOM 2001 N N . HIS A 1 274 ? -9.031 14.004 14.733 1.00 86.12 274 HIS A N 1
ATOM 2002 C CA . HIS A 1 274 ? -7.816 14.600 15.269 1.00 86.12 274 HIS A CA 1
ATOM 2003 C C . HIS A 1 274 ? -7.872 16.132 15.188 1.00 86.12 274 HIS A C 1
ATOM 2005 O O . HIS A 1 274 ? -8.297 16.672 14.165 1.00 86.12 274 HIS A O 1
ATOM 2011 N N . PRO A 1 275 ? -7.372 16.855 16.208 1.00 81.56 275 PRO A N 1
ATOM 2012 C CA . PRO A 1 275 ? -7.316 18.320 16.208 1.00 81.56 275 PRO A CA 1
ATOM 2013 C C . PRO A 1 275 ? -6.262 18.935 15.286 1.00 81.56 275 PRO A C 1
ATOM 2015 O O . PRO A 1 275 ? -6.015 20.131 15.344 1.00 81.56 275 PRO A O 1
ATOM 2018 N N . THR A 1 276 ? -5.581 18.125 14.481 1.00 81.25 276 THR A N 1
ATOM 2019 C CA . THR A 1 276 ? -4.606 18.602 13.500 1.00 81.25 276 THR A CA 1
ATOM 2020 C C . THR A 1 276 ? -4.801 17.816 12.216 1.00 81.25 276 THR A C 1
ATOM 2022 O O . THR A 1 276 ? -4.816 16.583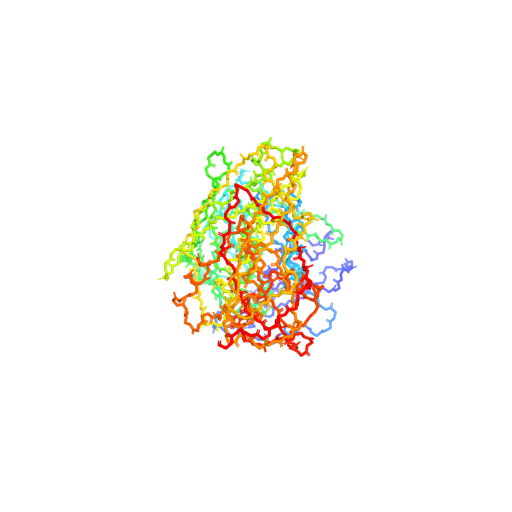 12.242 1.00 81.25 276 THR A O 1
ATOM 2025 N N . SER A 1 277 ? -4.918 18.526 11.096 1.00 76.38 277 SER A N 1
ATOM 2026 C CA . SER A 1 277 ? -5.071 17.954 9.750 1.00 76.38 277 SER A CA 1
ATOM 2027 C C . SER A 1 277 ? -3.943 16.976 9.404 1.00 76.38 277 SER A C 1
ATOM 2029 O O . SER A 1 277 ? -4.184 15.887 8.891 1.00 76.38 277 SER A O 1
ATOM 2031 N N . THR A 1 278 ? -2.711 17.297 9.807 1.00 74.06 278 THR A N 1
ATOM 2032 C CA . THR A 1 278 ? -1.505 16.487 9.557 1.00 74.06 278 THR A CA 1
ATOM 2033 C C . THR A 1 278 ? -1.552 15.069 10.122 1.00 74.06 278 THR A C 1
ATOM 2035 O O . THR A 1 278 ? -0.844 14.196 9.627 1.00 74.06 278 THR A O 1
ATOM 2038 N N . ARG A 1 279 ? -2.361 14.814 11.157 1.00 78.75 279 ARG A N 1
ATOM 2039 C CA . ARG A 1 279 ? -2.492 13.486 11.784 1.00 78.75 279 ARG A CA 1
ATOM 2040 C C . ARG A 1 279 ? -3.829 12.813 11.486 1.00 78.75 279 ARG A C 1
ATOM 2042 O O . ARG A 1 279 ? -4.043 11.682 11.910 1.00 78.75 279 ARG A O 1
ATOM 2049 N N . LEU A 1 280 ? -4.708 13.483 10.747 1.00 82.75 280 LEU A N 1
ATOM 2050 C CA . LEU A 1 280 ? -6.074 13.031 10.517 1.00 82.75 280 LEU A CA 1
ATOM 2051 C C . LEU A 1 280 ? -6.148 11.884 9.493 1.00 82.75 280 LEU A C 1
ATOM 2053 O O . LEU A 1 280 ? -6.904 10.937 9.681 1.00 82.75 280 LEU A 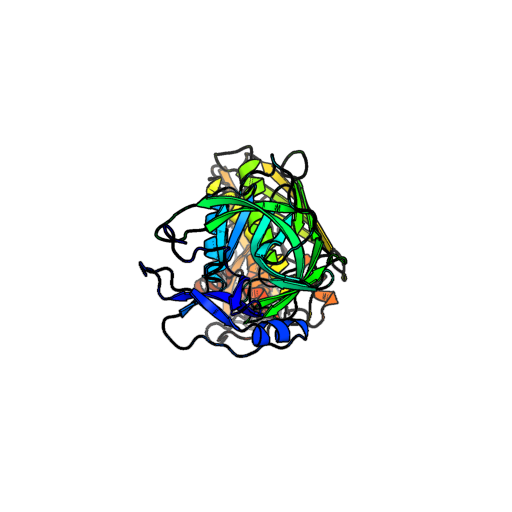O 1
ATOM 2057 N N . ALA 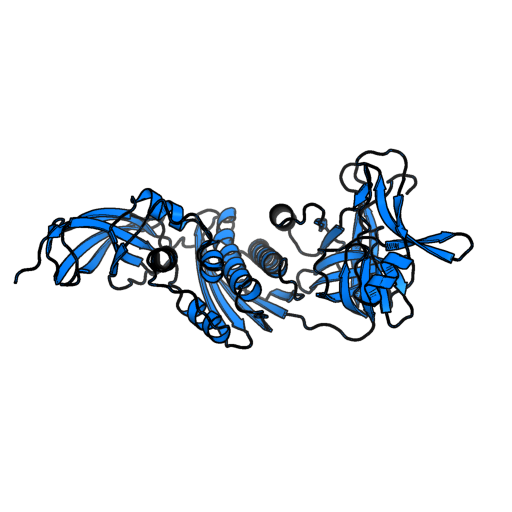A 1 281 ? -5.312 11.919 8.451 1.00 84.75 281 ALA A N 1
ATOM 2058 C CA . ALA A 1 281 ? -5.298 10.902 7.391 1.00 84.75 281 ALA A CA 1
ATOM 2059 C C . ALA A 1 281 ? -4.630 9.573 7.802 1.00 84.75 281 ALA A C 1
ATOM 2061 O O . ALA A 1 281 ? -4.907 8.517 7.225 1.00 84.75 281 ALA A O 1
ATOM 2062 N N . GLY A 1 282 ? -3.724 9.611 8.785 1.00 86.19 282 GLY A N 1
ATOM 2063 C CA . GLY A 1 282 ? -2.890 8.471 9.180 1.00 86.19 282 GLY A CA 1
ATOM 2064 C C . GLY A 1 282 ? -3.688 7.211 9.546 1.00 86.19 282 GLY A C 1
ATOM 2065 O O . GLY A 1 282 ? -3.430 6.165 8.949 1.00 86.19 282 GLY A O 1
ATOM 2066 N N . PRO A 1 283 ? -4.672 7.290 10.464 1.00 85.50 283 PRO A N 1
ATOM 2067 C CA . PRO A 1 283 ? -5.473 6.132 10.857 1.00 85.50 283 PRO A CA 1
ATOM 2068 C C . PRO A 1 283 ? -6.237 5.488 9.692 1.00 85.50 283 PRO A C 1
ATOM 2070 O O . PRO A 1 283 ? -6.157 4.276 9.526 1.00 85.50 283 PRO A O 1
ATOM 2073 N N . LEU A 1 284 ? -6.898 6.276 8.831 1.00 88.12 284 LEU A N 1
ATOM 2074 C CA . LEU A 1 284 ? -7.671 5.740 7.698 1.00 88.12 284 LEU A CA 1
ATOM 2075 C C . LEU A 1 284 ? -6.778 5.055 6.658 1.00 88.12 284 LEU A C 1
ATOM 2077 O O . LEU A 1 284 ? -7.050 3.938 6.219 1.00 88.12 284 LEU A O 1
ATOM 2081 N N . THR A 1 285 ? -5.689 5.722 6.272 1.00 90.38 285 THR A N 1
ATOM 2082 C CA . THR A 1 285 ? -4.743 5.185 5.282 1.00 90.38 285 THR A CA 1
ATOM 2083 C C . THR A 1 285 ? -4.015 3.950 5.823 1.00 90.38 285 THR A C 1
ATOM 2085 O O . THR A 1 285 ? -3.769 3.001 5.078 1.00 90.38 285 THR A O 1
ATOM 2088 N N . GLY A 1 286 ? -3.714 3.926 7.126 1.00 87.69 286 GLY A N 1
ATOM 2089 C CA . GLY A 1 286 ? -3.169 2.768 7.830 1.00 87.69 286 GLY A CA 1
ATOM 2090 C C . GLY A 1 286 ? -4.144 1.593 7.891 1.00 87.69 286 GLY A C 1
ATOM 2091 O O . GLY A 1 286 ? -3.745 0.476 7.572 1.00 87.69 286 GLY A O 1
ATOM 2092 N N . ALA A 1 287 ? -5.413 1.843 8.228 1.00 86.44 287 ALA A N 1
ATOM 2093 C CA . ALA A 1 287 ? -6.451 0.817 8.275 1.00 86.44 287 ALA A CA 1
ATOM 2094 C C . ALA A 1 287 ? -6.618 0.138 6.911 1.00 86.44 287 ALA A C 1
ATOM 2096 O O . ALA A 1 287 ? -6.508 -1.084 6.822 1.00 86.44 287 ALA A O 1
ATOM 2097 N N . LEU A 1 288 ? -6.771 0.914 5.828 1.00 90.38 288 LEU A N 1
ATOM 2098 C CA . LEU A 1 288 ? -6.878 0.338 4.485 1.00 90.38 288 LEU A CA 1
ATOM 2099 C C . LEU A 1 288 ? -5.637 -0.474 4.099 1.00 90.38 288 LEU A C 1
ATOM 2101 O O . LEU A 1 288 ? -5.770 -1.587 3.590 1.00 90.38 288 LEU A O 1
ATOM 2105 N N . ALA A 1 289 ? -4.436 0.064 4.334 1.00 91.00 289 ALA A N 1
ATOM 2106 C CA . ALA A 1 289 ? -3.203 -0.666 4.061 1.00 91.00 289 ALA A CA 1
ATOM 2107 C C . ALA A 1 289 ? -3.152 -1.985 4.847 1.00 91.00 289 ALA A C 1
ATOM 2109 O O . ALA A 1 289 ? -2.732 -2.996 4.295 1.00 91.00 289 ALA A O 1
ATOM 2110 N N . GLY A 1 290 ? -3.632 -1.991 6.094 1.00 87.56 290 GLY A N 1
ATOM 2111 C CA . GLY A 1 290 ? -3.788 -3.187 6.920 1.00 87.56 290 GLY A CA 1
ATOM 2112 C C . GLY A 1 290 ? -4.734 -4.212 6.295 1.00 87.56 290 GLY A C 1
ATOM 2113 O O . GLY A 1 290 ? -4.332 -5.357 6.105 1.00 87.56 290 GLY A O 1
ATOM 2114 N N . TYR A 1 291 ? -5.943 -3.801 5.894 1.00 90.44 291 TYR A N 1
ATOM 2115 C CA . TYR A 1 291 ? -6.902 -4.672 5.200 1.00 90.44 291 TYR A CA 1
ATOM 2116 C C . TYR A 1 291 ? -6.315 -5.277 3.924 1.00 90.44 291 TYR A C 1
ATOM 2118 O O . TYR A 1 291 ? -6.373 -6.490 3.729 1.00 90.44 291 TYR A O 1
ATOM 2126 N N . LEU A 1 292 ? -5.706 -4.449 3.071 1.00 93.00 292 LEU A N 1
ATOM 2127 C CA . LEU A 1 292 ? -5.069 -4.904 1.837 1.00 93.00 292 LEU A CA 1
ATOM 2128 C C . LEU A 1 292 ? -3.910 -5.858 2.124 1.00 93.00 292 LEU A C 1
ATOM 2130 O O . LEU A 1 292 ? -3.791 -6.882 1.462 1.00 93.00 292 LEU A O 1
ATOM 2134 N N . ASN A 1 293 ? -3.081 -5.563 3.123 1.00 89.81 293 ASN A N 1
ATOM 2135 C CA . ASN A 1 293 ? -1.975 -6.430 3.506 1.00 89.81 293 ASN A CA 1
ATOM 2136 C C . ASN A 1 293 ? -2.479 -7.785 4.023 1.00 89.81 293 ASN A C 1
ATOM 2138 O O . ASN A 1 293 ? -1.956 -8.819 3.622 1.00 89.81 293 ASN A O 1
ATOM 2142 N N . THR A 1 294 ? -3.535 -7.806 4.843 1.00 87.81 294 THR A N 1
ATOM 2143 C CA . THR A 1 294 ? -4.166 -9.053 5.292 1.00 87.81 294 THR A CA 1
ATOM 2144 C C . THR A 1 294 ? -4.778 -9.833 4.131 1.00 87.81 294 THR A C 1
ATOM 2146 O O . THR A 1 294 ? -4.572 -11.035 4.051 1.00 87.81 294 THR A O 1
ATOM 2149 N N . LEU A 1 295 ? -5.479 -9.188 3.196 1.00 90.25 295 LEU A N 1
ATOM 2150 C CA . LEU A 1 295 ? -6.018 -9.875 2.017 1.00 90.25 295 LEU A CA 1
ATOM 2151 C C . LEU A 1 295 ? -4.894 -10.466 1.150 1.00 90.25 295 LEU A C 1
ATOM 2153 O O . LEU A 1 295 ? -4.938 -11.632 0.776 1.00 90.25 295 LEU A O 1
ATOM 2157 N N . ILE A 1 296 ? -3.854 -9.691 0.856 1.00 91.44 296 ILE A N 1
ATOM 2158 C CA . ILE A 1 296 ? -2.855 -10.029 -0.166 1.00 91.44 296 ILE A CA 1
ATOM 2159 C C . ILE A 1 296 ? -1.742 -10.941 0.367 1.00 91.44 296 ILE A C 1
ATOM 2161 O O . ILE A 1 296 ? -1.268 -11.830 -0.349 1.00 91.44 296 ILE A O 1
ATOM 2165 N N . ASN A 1 297 ? -1.321 -10.717 1.612 1.00 87.50 297 ASN A N 1
ATOM 2166 C CA . ASN A 1 297 ? -0.164 -11.357 2.241 1.00 87.50 297 ASN A CA 1
ATOM 2167 C C . ASN A 1 297 ? -0.569 -12.297 3.390 1.00 87.50 297 ASN A C 1
ATOM 2169 O O . ASN A 1 297 ? 0.214 -12.534 4.307 1.00 87.50 297 ASN A O 1
ATOM 2173 N N . ASN A 1 298 ? -1.780 -12.863 3.330 1.00 88.69 298 ASN A N 1
ATOM 2174 C CA . ASN A 1 298 ? -2.154 -13.987 4.187 1.00 88.69 298 ASN A CA 1
ATOM 2175 C C . ASN A 1 298 ? -1.390 -15.275 3.789 1.00 88.69 298 ASN A C 1
ATOM 2177 O O . ASN A 1 298 ? -0.971 -15.422 2.637 1.00 88.69 298 ASN A O 1
ATOM 2181 N N . PRO A 1 299 ? -1.248 -16.239 4.713 1.00 85.62 299 PRO A N 1
ATOM 2182 C CA . PRO A 1 299 ? -0.548 -17.501 4.481 1.00 85.62 299 PRO A CA 1
ATOM 2183 C C . PRO A 1 299 ? -1.434 -18.619 3.906 1.00 85.62 299 PRO A C 1
ATOM 2185 O O . PRO A 1 299 ? -0.926 -19.701 3.632 1.00 85.62 299 PRO A O 1
ATOM 2188 N N . ILE A 1 300 ? -2.742 -18.395 3.733 1.00 89.00 300 ILE A N 1
ATOM 2189 C CA . ILE A 1 300 ? -3.706 -19.412 3.277 1.00 89.00 300 ILE A CA 1
ATOM 2190 C C . ILE A 1 300 ? -3.726 -19.491 1.746 1.00 89.00 300 ILE A C 1
ATOM 2192 O O . ILE A 1 300 ? -3.773 -20.576 1.172 1.00 89.00 300 ILE A O 1
ATOM 2196 N N . GLY A 1 301 ? -3.678 -18.342 1.072 1.00 85.12 301 GLY A N 1
ATOM 2197 C CA . GLY A 1 301 ? -3.634 -18.251 -0.384 1.00 85.12 301 GLY A CA 1
ATOM 2198 C C . GLY A 1 301 ? -3.740 -16.812 -0.891 1.00 85.12 301 GLY A C 1
ATOM 2199 O O . GLY A 1 301 ? -3.848 -15.864 -0.122 1.00 85.12 301 GLY A O 1
ATOM 2200 N N . SER A 1 302 ? -3.689 -16.612 -2.208 1.00 80.94 302 SER A N 1
ATOM 2201 C CA . SER A 1 302 ? -3.710 -15.261 -2.783 1.00 80.94 302 SER A CA 1
ATOM 2202 C C . SER A 1 302 ? -5.142 -14.759 -2.974 1.00 80.94 302 SER A C 1
ATOM 2204 O O . SER A 1 302 ? -5.851 -15.259 -3.842 1.00 80.94 302 SER A O 1
ATOM 2206 N N . LEU A 1 303 ? -5.543 -13.731 -2.219 1.00 89.50 303 LEU A N 1
ATOM 2207 C CA . LEU A 1 303 ? -6.754 -12.957 -2.503 1.00 89.50 303 LEU A CA 1
ATOM 2208 C C . LEU A 1 303 ? -6.387 -11.682 -3.251 1.00 89.50 303 LEU A C 1
ATOM 2210 O O . LEU A 1 303 ? -5.770 -10.772 -2.693 1.00 89.50 303 LEU A O 1
ATOM 2214 N N . ARG A 1 304 ? -6.776 -11.613 -4.527 1.00 91.81 304 ARG A N 1
ATOM 2215 C CA . ARG A 1 304 ? -6.584 -10.420 -5.353 1.00 91.81 304 ARG A CA 1
ATOM 2216 C C . ARG A 1 304 ? -7.827 -9.526 -5.268 1.00 91.81 304 ARG A C 1
ATOM 2218 O O . ARG A 1 304 ? -8.912 -9.987 -5.626 1.00 91.81 304 ARG A O 1
ATOM 2225 N N . PRO A 1 305 ? -7.712 -8.255 -4.839 1.00 95.38 305 PRO A N 1
ATOM 2226 C CA . PRO A 1 305 ? -8.787 -7.290 -5.012 1.00 95.38 305 PRO A CA 1
ATOM 2227 C C . PRO A 1 305 ? -9.126 -7.139 -6.497 1.00 95.38 305 PRO A C 1
ATOM 2229 O O . PRO A 1 305 ? -8.230 -7.073 -7.335 1.00 95.38 305 PRO A O 1
ATOM 2232 N N . ARG A 1 306 ? -10.416 -7.071 -6.821 1.00 97.00 306 ARG A N 1
ATOM 2233 C CA . ARG A 1 306 ? -10.927 -6.837 -8.179 1.00 97.00 306 ARG A CA 1
ATOM 2234 C C . ARG A 1 306 ? -11.248 -5.373 -8.436 1.00 97.00 306 ARG A C 1
ATOM 2236 O O . ARG A 1 306 ? -11.117 -4.924 -9.566 1.00 97.00 306 ARG A O 1
ATOM 2243 N N . ALA A 1 307 ? -11.682 -4.650 -7.408 1.00 98.00 307 ALA A N 1
ATOM 2244 C CA . ALA A 1 307 ? -11.992 -3.226 -7.457 1.00 98.00 307 ALA A CA 1
ATOM 2245 C C . ALA A 1 307 ? -12.045 -2.652 -6.036 1.00 98.00 307 ALA A C 1
ATOM 2247 O O . ALA A 1 307 ? -12.292 -3.386 -5.078 1.00 98.00 307 ALA A O 1
ATOM 2248 N N . MET A 1 308 ? -11.858 -1.341 -5.910 1.00 98.31 308 MET A N 1
ATOM 2249 C CA . MET A 1 308 ? -12.035 -0.600 -4.664 1.00 98.31 308 MET A CA 1
ATOM 2250 C C . MET A 1 308 ? -12.901 0.630 -4.915 1.00 98.31 308 MET A C 1
ATOM 2252 O O . MET A 1 308 ? -12.543 1.480 -5.727 1.00 98.31 308 MET A O 1
ATOM 2256 N N . ASN A 1 309 ? -14.021 0.730 -4.204 1.00 98.06 309 ASN A N 1
ATOM 2257 C CA . ASN A 1 309 ? -14.936 1.867 -4.277 1.00 98.06 309 ASN A CA 1
ATOM 2258 C C . ASN A 1 309 ? -15.058 2.477 -2.886 1.00 98.06 309 ASN A C 1
ATOM 2260 O O . ASN A 1 309 ? -15.699 1.900 -2.007 1.00 98.06 309 ASN A O 1
ATOM 2264 N N . LEU A 1 310 ? -14.406 3.616 -2.683 1.00 97.44 310 LEU A N 1
ATOM 2265 C CA . LEU A 1 310 ? -14.212 4.247 -1.386 1.00 97.44 310 LEU A CA 1
ATOM 2266 C C . LEU A 1 310 ? -14.801 5.658 -1.382 1.00 97.44 310 LEU A C 1
ATOM 2268 O O . LEU A 1 310 ? -14.775 6.369 -2.385 1.00 97.44 310 LEU A O 1
ATOM 2272 N N . LYS A 1 311 ? -15.290 6.082 -0.222 1.00 96.19 311 LYS A N 1
ATOM 2273 C CA . LYS A 1 311 ? -15.782 7.431 0.034 1.00 96.19 311 LYS A CA 1
ATOM 2274 C C . LYS A 1 311 ? -15.289 7.915 1.385 1.00 96.19 311 LYS A C 1
ATOM 2276 O O . LYS A 1 311 ? -15.437 7.209 2.379 1.00 96.19 311 LYS A O 1
ATOM 2281 N N . ILE A 1 312 ? -14.763 9.131 1.425 1.00 93.75 312 ILE A N 1
ATOM 2282 C CA . ILE A 1 312 ? -14.371 9.827 2.644 1.00 93.75 312 ILE A CA 1
ATOM 2283 C C . ILE A 1 312 ? -15.313 11.010 2.837 1.00 93.75 312 ILE A C 1
ATOM 2285 O O . ILE A 1 312 ? -15.373 11.918 2.012 1.00 93.75 312 ILE A O 1
ATOM 2289 N N . ALA A 1 313 ? -16.077 10.969 3.926 1.00 91.88 313 ALA A N 1
ATOM 2290 C CA . ALA A 1 313 ? -16.873 12.097 4.387 1.00 91.88 313 ALA A CA 1
ATOM 2291 C C . ALA A 1 313 ? -16.079 12.892 5.428 1.00 91.88 313 ALA A C 1
ATOM 2293 O O . ALA A 1 313 ? -15.530 12.298 6.360 1.00 91.88 313 ALA A O 1
ATOM 2294 N N . GLU A 1 314 ? -16.048 14.217 5.283 1.00 89.19 314 GLU A N 1
ATOM 2295 C CA . GLU A 1 314 ? -15.345 15.121 6.195 1.00 89.19 314 GLU A CA 1
ATOM 2296 C C . GLU A 1 314 ? -16.327 15.938 7.037 1.00 89.19 314 GLU A C 1
ATOM 2298 O O . GLU A 1 314 ? -17.350 16.422 6.550 1.00 89.19 314 GLU A O 1
ATOM 2303 N N . GLN A 1 315 ? -15.998 16.116 8.314 1.00 88.12 315 GLN A N 1
ATOM 2304 C CA . GLN A 1 315 ? -16.739 16.943 9.257 1.00 88.12 315 GLN A CA 1
ATOM 2305 C C . GLN A 1 315 ? -15.770 17.846 10.023 1.00 88.12 315 GLN A C 1
ATOM 2307 O O . GLN A 1 315 ? -14.732 17.401 10.513 1.00 88.12 315 GLN A O 1
ATOM 2312 N N . ARG A 1 316 ? -16.132 19.126 10.175 1.00 82.75 316 ARG A N 1
ATOM 2313 C CA . ARG A 1 316 ? -15.343 20.096 10.960 1.00 82.75 316 ARG A CA 1
ATOM 2314 C C . ARG A 1 316 ? -15.371 19.809 12.458 1.00 82.75 316 ARG A C 1
ATOM 2316 O O . ARG A 1 316 ? -14.438 20.161 13.175 1.00 82.75 316 ARG A O 1
ATOM 2323 N N . THR A 1 317 ? -16.457 19.217 12.947 1.00 85.75 317 THR A N 1
ATOM 2324 C CA . THR A 1 317 ? -16.582 18.821 14.347 1.00 85.75 317 THR A CA 1
ATOM 2325 C C . THR A 1 317 ? -15.612 17.684 14.635 1.00 85.75 317 THR A C 1
ATOM 2327 O O . THR A 1 317 ? -15.542 16.704 13.898 1.00 85.75 317 THR A O 1
ATOM 2330 N N . ILE A 1 318 ? -14.832 17.818 15.707 1.00 85.50 318 ILE A N 1
ATOM 2331 C CA . ILE A 1 318 ? -13.935 16.758 16.171 1.00 85.50 318 ILE A CA 1
ATOM 2332 C C . ILE A 1 318 ? -14.754 15.846 17.089 1.00 85.50 318 ILE A C 1
ATOM 2334 O O . ILE A 1 318 ? -14.907 16.104 18.284 1.00 85.50 318 ILE A O 1
ATOM 2338 N N . GLU A 1 319 ? -15.309 14.787 16.515 1.00 84.81 319 GLU A N 1
ATOM 2339 C CA . GLU A 1 319 ? -16.210 13.839 17.164 1.00 84.81 319 GLU A CA 1
ATOM 2340 C C . GLU A 1 319 ? -15.420 12.664 17.739 1.00 84.81 319 GLU A C 1
ATOM 2342 O O . GLU A 1 319 ? -15.607 11.513 17.365 1.00 84.81 319 GLU A O 1
ATOM 2347 N N . VAL A 1 320 ? -14.507 12.964 18.665 1.00 84.50 320 VAL A N 1
ATOM 2348 C CA . VAL A 1 320 ? -13.778 11.942 19.426 1.00 84.50 320 VAL A CA 1
ATOM 2349 C C . VAL A 1 320 ? -14.096 12.047 20.906 1.00 84.50 320 VAL A C 1
ATOM 2351 O O . VAL A 1 320 ? -14.129 13.138 21.490 1.00 84.50 320 VAL A O 1
ATOM 2354 N N . GLU A 1 321 ? -14.298 10.892 21.527 1.00 86.88 321 GLU A N 1
ATOM 2355 C CA . GLU A 1 321 ? -14.385 10.768 22.975 1.00 86.88 321 GLU A CA 1
ATOM 2356 C C . GLU A 1 321 ? -13.165 10.011 23.504 1.00 86.88 321 GLU A C 1
ATOM 2358 O O . GLU A 1 321 ? -12.685 9.060 22.890 1.00 86.88 321 GLU A O 1
ATOM 2363 N N . SER A 1 322 ? -12.632 10.439 24.648 1.00 87.75 322 SER A N 1
ATOM 2364 C CA . SER A 1 322 ? -11.576 9.704 25.343 1.00 87.75 322 SER A CA 1
ATOM 2365 C C . SER A 1 322 ? -12.069 9.127 26.658 1.00 87.75 322 SER A C 1
ATOM 2367 O O . SER A 1 322 ? -12.809 9.777 27.404 1.00 87.75 322 SER A O 1
ATOM 2369 N N . LEU A 1 323 ? -11.647 7.895 26.937 1.00 87.62 323 LEU A N 1
ATOM 2370 C CA . LEU A 1 323 ? -11.866 7.230 28.215 1.00 87.62 323 LEU A CA 1
ATOM 2371 C C . LEU A 1 323 ? -11.064 7.955 29.305 1.00 87.62 323 LEU A C 1
ATOM 2373 O O . LEU A 1 323 ? -9.848 8.107 29.188 1.00 87.62 323 LEU A O 1
ATOM 2377 N N . ARG A 1 324 ? -11.746 8.446 30.348 1.00 91.31 324 ARG A N 1
ATOM 2378 C CA . ARG A 1 324 ? -11.122 9.222 31.437 1.00 91.31 324 ARG A CA 1
ATOM 2379 C C . ARG A 1 324 ? -11.049 8.487 32.756 1.00 91.31 324 ARG A C 1
ATOM 2381 O O . ARG A 1 324 ? -10.030 8.567 33.430 1.00 91.31 324 ARG A O 1
ATOM 2388 N N . ASP A 1 325 ? -12.138 7.834 33.127 1.00 90.19 325 ASP A N 1
ATOM 2389 C CA . ASP A 1 325 ? -12.285 7.219 34.439 1.00 90.19 325 ASP A CA 1
ATOM 2390 C C . ASP A 1 325 ? -13.194 5.992 34.339 1.00 90.19 325 ASP A C 1
ATOM 2392 O O . ASP A 1 325 ? -14.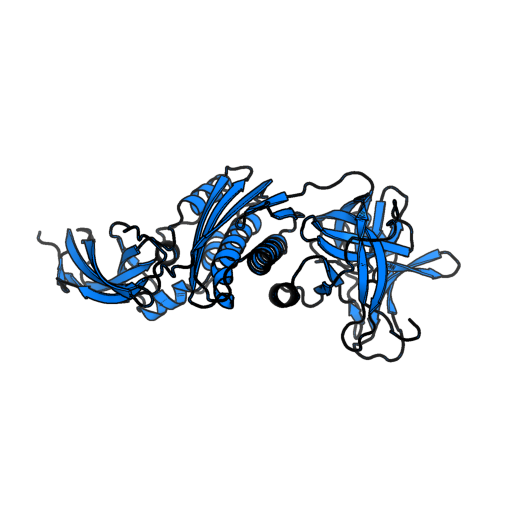145 5.967 33.548 1.00 90.19 325 ASP A O 1
ATOM 2396 N N . LEU A 1 326 ? -12.877 4.976 35.137 1.00 91.19 326 LEU A N 1
ATOM 2397 C CA . LEU A 1 326 ? -13.575 3.700 35.195 1.00 91.19 326 LEU A CA 1
ATOM 2398 C C . LEU A 1 326 ? -13.871 3.387 36.658 1.00 91.19 326 LEU A C 1
ATOM 2400 O O . LEU A 1 326 ? -12.971 3.085 37.437 1.00 91.19 326 LEU A O 1
ATOM 2404 N N . ARG A 1 327 ? -15.152 3.419 37.026 1.00 92.69 327 ARG A N 1
ATOM 2405 C CA . ARG A 1 327 ? -15.607 3.102 38.380 1.00 92.69 327 ARG A CA 1
ATOM 2406 C C . ARG A 1 327 ? -16.395 1.805 38.387 1.00 92.69 327 ARG A C 1
ATOM 2408 O O . ARG A 1 327 ? -17.478 1.734 37.810 1.00 92.69 327 ARG A O 1
ATOM 2415 N N . VAL A 1 328 ? -15.894 0.804 39.098 1.00 91.62 328 VAL A N 1
ATOM 2416 C CA . VAL A 1 328 ? -16.615 -0.452 39.335 1.00 91.62 328 VAL A CA 1
ATOM 2417 C C . VAL A 1 328 ? -17.562 -0.255 40.517 1.00 91.62 328 VAL A C 1
ATOM 2419 O O . VAL A 1 328 ? -17.133 0.193 41.578 1.00 91.62 328 VAL A O 1
ATOM 2422 N N . LEU A 1 329 ? -18.852 -0.553 40.341 1.00 88.62 329 LEU A N 1
ATOM 2423 C CA . LEU A 1 329 ? -19.829 -0.421 41.430 1.00 88.62 329 LEU A CA 1
ATOM 2424 C C . LEU A 1 329 ? -19.662 -1.517 42.487 1.00 88.62 329 LEU A C 1
ATOM 2426 O O . LEU A 1 329 ? -19.827 -1.247 43.674 1.00 88.62 329 LEU A O 1
ATOM 2430 N N . THR A 1 330 ? -19.286 -2.722 42.054 1.00 82.88 330 THR A N 1
ATOM 2431 C CA . THR A 1 330 ? -19.094 -3.887 42.925 1.00 82.88 330 THR A CA 1
ATOM 2432 C C . THR A 1 330 ? -17.731 -4.529 42.635 1.00 82.88 330 THR A C 1
ATOM 2434 O O . THR A 1 330 ? -17.625 -5.351 41.728 1.00 82.88 330 THR A O 1
ATOM 2437 N N . PRO A 1 331 ? -16.661 -4.151 43.362 1.00 82.44 331 PRO A N 1
ATOM 2438 C CA . PRO A 1 331 ? -15.304 -4.656 43.104 1.00 82.44 331 PRO A CA 1
ATOM 2439 C C . PRO A 1 331 ? -15.142 -6.155 43.392 1.00 82.44 331 PRO A C 1
ATOM 2441 O O . PRO A 1 331 ? -14.233 -6.796 42.870 1.00 82.44 331 PRO A O 1
ATOM 2444 N N . ARG A 1 332 ? -16.022 -6.706 44.237 1.00 90.00 332 ARG A N 1
ATOM 2445 C CA . ARG A 1 332 ? -16.120 -8.134 44.544 1.00 90.00 332 ARG A CA 1
ATOM 2446 C C . ARG A 1 332 ? -17.412 -8.668 43.945 1.00 90.00 332 ARG A C 1
ATOM 2448 O O . ARG A 1 332 ? -18.485 -8.272 44.389 1.00 90.00 332 ARG A O 1
ATOM 2455 N N . VAL A 1 333 ? -17.303 -9.547 42.958 1.00 90.94 333 VAL A N 1
ATOM 2456 C CA . VAL A 1 333 ? -18.443 -10.103 42.215 1.00 90.94 333 VAL A CA 1
ATOM 2457 C C . VAL A 1 333 ? -18.409 -11.621 42.303 1.00 90.94 333 VAL A C 1
ATOM 2459 O O . VAL A 1 333 ? -17.341 -12.217 42.176 1.00 90.94 333 VAL A O 1
ATOM 2462 N N . ARG A 1 334 ? -19.541 -12.283 42.551 1.00 92.06 334 ARG A N 1
ATOM 2463 C CA . ARG A 1 334 ? -19.576 -13.754 42.510 1.00 92.06 334 ARG A CA 1
ATOM 2464 C C . ARG A 1 334 ? -19.695 -14.257 41.079 1.00 92.06 334 ARG A C 1
ATOM 2466 O O . ARG A 1 334 ? -20.304 -13.619 40.221 1.00 92.06 334 ARG A O 1
ATOM 2473 N N . ALA A 1 335 ? -19.172 -15.452 40.824 1.00 90.69 335 ALA A N 1
ATOM 2474 C CA . ALA A 1 335 ? -19.466 -16.161 39.583 1.00 90.69 335 ALA A CA 1
ATOM 2475 C C . ALA A 1 335 ? -20.993 -16.309 39.397 1.00 90.69 335 ALA A C 1
ATOM 2477 O O . ALA A 1 335 ? -21.700 -16.765 40.295 1.00 90.69 335 ALA A O 1
ATOM 2478 N N . GLY A 1 336 ? -21.509 -15.913 38.231 1.00 89.62 336 GLY A N 1
ATOM 2479 C CA . GLY A 1 336 ? -22.941 -15.869 37.922 1.00 89.62 336 GLY A CA 1
ATOM 2480 C C . GLY A 1 336 ? -23.618 -14.510 38.125 1.00 89.62 336 GLY A C 1
ATOM 2481 O O . GLY A 1 336 ? -24.709 -14.321 37.577 1.00 89.62 336 GLY A O 1
ATOM 2482 N N . GLU A 1 337 ? -23.000 -13.588 38.870 1.00 91.81 337 GLU A N 1
ATOM 2483 C CA . GLU A 1 337 ? -23.508 -12.230 39.094 1.00 91.81 337 GLU A CA 1
ATOM 2484 C C . GLU A 1 337 ? -23.130 -11.279 37.944 1.00 91.81 337 GLU A C 1
ATOM 2486 O O . GLU A 1 337 ? -22.283 -11.565 37.090 1.00 91.81 337 GLU A O 1
ATOM 2491 N N . GLU A 1 338 ? -23.800 -10.130 37.917 1.00 91.81 338 GLU A N 1
ATOM 2492 C CA . GLU A 1 338 ? -23.527 -9.044 36.985 1.00 91.81 338 GLU A CA 1
ATOM 2493 C C . GLU A 1 338 ? -22.541 -8.051 37.607 1.00 91.81 338 GLU A C 1
ATOM 2495 O O . GLU A 1 338 ? -22.750 -7.547 38.712 1.00 91.81 338 GLU A O 1
ATOM 2500 N N . VAL A 1 339 ? -21.471 -7.743 36.875 1.00 91.75 339 VAL A N 1
ATOM 2501 C CA . VAL A 1 339 ? -20.588 -6.626 37.195 1.00 91.75 339 VAL A CA 1
ATOM 2502 C C . VAL A 1 339 ? -21.078 -5.397 36.446 1.00 91.75 339 VAL A C 1
ATOM 2504 O O . VAL A 1 339 ? -21.371 -5.454 35.251 1.00 91.75 339 VAL A O 1
ATOM 2507 N N . VAL A 1 340 ? -21.150 -4.273 37.150 1.00 92.06 340 VAL A N 1
ATOM 2508 C CA . VAL A 1 340 ? -21.548 -2.994 36.569 1.00 92.06 340 VAL A CA 1
ATOM 2509 C C . VAL A 1 340 ? -20.422 -1.995 36.743 1.00 92.06 340 VAL A C 1
ATOM 2511 O O . VAL A 1 340 ? -19.914 -1.788 37.851 1.00 92.06 340 VAL A O 1
ATOM 2514 N N . VAL A 1 341 ? -20.072 -1.334 35.647 1.00 92.19 341 VAL A N 1
ATOM 2515 C CA . VAL A 1 341 ? -19.069 -0.277 35.623 1.00 92.19 341 VAL A CA 1
ATOM 2516 C C . VAL A 1 341 ? -19.662 1.017 35.087 1.00 92.19 341 VAL A C 1
ATOM 2518 O O . VAL A 1 341 ? -20.538 1.030 34.222 1.00 92.19 341 VAL A O 1
ATOM 2521 N N . ILE A 1 342 ? -19.177 2.128 35.623 1.00 93.50 342 ILE A N 1
ATOM 2522 C CA . ILE A 1 342 ? -19.467 3.467 35.132 1.00 93.50 342 ILE A CA 1
ATOM 2523 C C . ILE A 1 342 ? -18.202 3.988 34.473 1.00 93.50 342 ILE A C 1
ATOM 2525 O O . ILE A 1 342 ? -17.163 4.120 35.117 1.00 93.50 342 ILE A O 1
ATOM 2529 N N . VAL A 1 343 ? -18.318 4.295 33.191 1.00 92.56 343 VAL A N 1
ATOM 2530 C CA . VAL A 1 343 ? -17.249 4.832 32.361 1.00 92.56 343 VAL A CA 1
ATOM 2531 C C . VAL A 1 343 ? -17.504 6.314 32.153 1.00 92.56 343 VAL A C 1
ATOM 2533 O O . VAL A 1 343 ? -18.593 6.697 31.721 1.00 92.56 343 VAL A O 1
ATOM 2536 N N . ARG A 1 344 ? -16.514 7.158 32.440 1.00 93.19 344 ARG A N 1
ATOM 2537 C CA . ARG A 1 344 ? -16.553 8.576 32.067 1.00 93.19 344 ARG A CA 1
ATOM 2538 C C . ARG A 1 344 ? -15.835 8.779 30.747 1.00 93.19 344 ARG A C 1
ATOM 2540 O O . ARG A 1 344 ? -14.654 8.460 30.609 1.00 93.19 344 ARG A O 1
ATOM 2547 N N . LEU A 1 345 ? -16.570 9.346 29.803 1.00 91.06 345 LEU A N 1
ATOM 2548 C CA . LEU A 1 345 ? -16.084 9.740 28.493 1.00 91.06 345 LEU A CA 1
ATOM 2549 C C . LEU A 1 345 ? -16.030 11.256 28.427 1.00 91.06 345 LEU A C 1
ATOM 2551 O O . LEU A 1 345 ? -16.981 11.932 28.825 1.00 91.06 345 LEU A O 1
ATOM 2555 N N . ARG A 1 346 ? -14.934 11.786 27.891 1.00 90.44 346 ARG A N 1
ATOM 2556 C CA . ARG A 1 346 ? -14.779 13.218 27.647 1.00 90.44 346 ARG A CA 1
ATOM 2557 C C . ARG A 1 346 ? -14.713 13.490 26.158 1.00 90.44 346 ARG A C 1
ATOM 2559 O O . ARG A 1 346 ? -13.829 12.970 25.479 1.00 90.44 346 ARG A O 1
ATOM 2566 N N . ARG A 1 347 ? -15.614 14.343 25.675 1.00 89.38 347 ARG A N 1
ATOM 2567 C CA . ARG A 1 347 ? -15.584 14.847 24.298 1.00 89.38 347 ARG A CA 1
ATOM 2568 C C . ARG A 1 347 ? -14.413 15.798 24.102 1.00 89.38 347 ARG A C 1
ATOM 2570 O O . ARG A 1 347 ? -14.039 16.531 25.023 1.00 89.38 347 ARG A O 1
ATOM 2577 N N . TYR A 1 348 ? -13.851 15.821 22.899 1.00 84.25 348 TYR A N 1
ATOM 2578 C CA . TYR A 1 348 ? -12.848 16.819 22.544 1.00 84.25 348 TYR A CA 1
ATOM 2579 C C . TYR A 1 348 ? -13.407 18.237 22.722 1.00 84.25 348 TYR A C 1
ATOM 2581 O O . TYR A 1 348 ? -14.429 18.578 22.137 1.00 84.25 348 TYR A O 1
ATOM 2589 N N . GLN A 1 349 ? -12.761 19.035 23.583 1.00 83.56 349 GLN A N 1
ATOM 2590 C CA . GLN A 1 349 ? -13.208 20.383 23.981 1.00 83.56 349 GLN A CA 1
ATOM 2591 C C . GLN A 1 349 ? -14.685 20.471 24.428 1.00 83.56 349 GLN A C 1
ATOM 2593 O O . GLN A 1 349 ? -15.283 21.542 24.407 1.00 83.56 349 GLN A O 1
ATOM 2598 N N . GLY A 1 350 ? -15.274 19.354 24.860 1.00 84.75 350 GLY A N 1
ATOM 2599 C CA . GLY A 1 350 ? -16.670 19.273 25.272 1.00 84.75 350 GLY A CA 1
ATOM 2600 C C . GLY A 1 350 ? -16.837 18.804 26.713 1.00 84.75 350 GLY A C 1
ATOM 2601 O O . GLY A 1 350 ? -15.870 18.616 27.457 1.00 84.75 350 GLY A O 1
ATOM 2602 N N . GLY A 1 351 ? -18.099 18.607 27.092 1.00 89.00 351 GLY A N 1
ATOM 2603 C CA . GLY A 1 351 ? -18.470 18.059 28.390 1.00 89.00 351 GLY A CA 1
ATOM 2604 C C . GLY A 1 351 ? -18.113 16.580 28.549 1.00 89.00 351 GLY A C 1
ATOM 2605 O O . GLY A 1 351 ? -17.763 15.876 27.594 1.00 89.00 351 GLY A O 1
ATOM 2606 N N . GLU A 1 352 ? -18.232 16.110 29.785 1.00 92.44 352 GLU A N 1
ATOM 2607 C CA . GLU A 1 352 ? -18.127 14.695 30.118 1.00 92.44 352 GLU A CA 1
ATOM 2608 C C . GLU A 1 352 ? -19.511 14.057 30.175 1.00 92.44 352 GLU A C 1
ATOM 2610 O O . GLU A 1 352 ? -20.492 14.686 30.575 1.00 92.44 352 GLU A O 1
ATOM 2615 N N . ARG A 1 353 ? -19.587 12.780 29.810 1.00 92.75 353 ARG A N 1
ATOM 2616 C CA . ARG A 1 353 ? -20.784 11.964 30.001 1.00 92.75 353 ARG A CA 1
ATOM 2617 C C . ARG A 1 353 ? -20.419 10.631 30.630 1.00 92.75 353 ARG A C 1
ATOM 2619 O O . ARG A 1 353 ? -19.295 10.148 30.495 1.00 92.75 353 ARG A O 1
ATOM 2626 N N . GLN A 1 354 ? -21.387 10.041 31.318 1.00 92.25 354 GLN A N 1
ATOM 2627 C CA . GLN A 1 354 ? -21.243 8.730 31.936 1.00 92.25 354 GLN A CA 1
ATOM 2628 C C . GLN A 1 354 ? -21.979 7.682 31.109 1.00 92.25 354 GLN A C 1
ATOM 2630 O O . GLN A 1 354 ? -23.134 7.877 30.735 1.00 92.25 354 GLN A O 1
ATOM 2635 N N . LEU A 1 355 ? -21.308 6.567 30.848 1.00 91.19 355 LEU A N 1
ATOM 2636 C CA . LEU A 1 355 ? -21.912 5.347 30.334 1.00 91.19 355 LEU A CA 1
ATOM 2637 C C . LEU A 1 355 ? -21.921 4.300 31.436 1.00 91.19 355 LEU A C 1
ATOM 2639 O O . LEU A 1 355 ? -20.913 4.084 32.107 1.00 91.19 355 LEU A O 1
ATOM 2643 N N . ARG A 1 356 ? -23.060 3.635 31.606 1.00 92.06 356 ARG A N 1
ATOM 2644 C CA . ARG A 1 356 ? -23.175 2.457 32.459 1.00 92.06 356 ARG A CA 1
ATOM 2645 C C . ARG A 1 356 ? -23.042 1.233 31.564 1.00 92.06 356 ARG A C 1
ATOM 2647 O O . ARG A 1 356 ? -23.882 1.035 30.695 1.00 92.06 356 ARG A O 1
ATOM 2654 N N . LEU A 1 357 ? -21.987 0.456 31.772 1.00 91.31 357 LEU A N 1
ATOM 2655 C CA . LEU A 1 357 ? -21.773 -0.821 31.098 1.00 91.31 357 LEU A CA 1
ATOM 2656 C C . LEU A 1 357 ? -21.963 -1.941 32.112 1.00 91.31 357 LEU A C 1
ATOM 2658 O O . LEU A 1 357 ? -21.642 -1.777 33.294 1.00 91.31 357 LEU A O 1
ATOM 2662 N N . SER A 1 358 ? -22.457 -3.081 31.656 1.00 91.31 358 SER A N 1
ATOM 2663 C CA . SER A 1 358 ? -22.558 -4.264 32.493 1.00 91.31 358 SER A CA 1
ATOM 2664 C C . SER A 1 358 ? -22.158 -5.524 31.744 1.00 91.31 358 SER A C 1
ATOM 2666 O O . SER A 1 358 ? -22.079 -5.560 30.516 1.00 91.31 358 SER A O 1
ATOM 2668 N N . MET A 1 359 ? -21.801 -6.542 32.516 1.00 92.62 359 MET A N 1
ATOM 2669 C CA . MET A 1 359 ? -21.354 -7.828 32.008 1.00 92.62 359 MET A CA 1
ATOM 2670 C C . MET A 1 359 ? -21.642 -8.901 33.044 1.00 92.62 359 MET A C 1
ATOM 2672 O O . MET A 1 359 ? -21.324 -8.749 34.225 1.00 92.62 359 MET A O 1
ATOM 2676 N N . LYS A 1 360 ? -22.200 -10.021 32.593 1.00 93.06 360 LYS A N 1
ATOM 2677 C CA . LYS A 1 360 ? -22.424 -11.186 33.443 1.00 93.06 360 LYS A CA 1
ATOM 2678 C C . LYS A 1 360 ? -21.154 -12.025 33.528 1.00 93.06 360 LYS A C 1
ATOM 2680 O O . LYS A 1 360 ? -20.613 -12.430 32.502 1.00 93.06 360 LYS A O 1
ATOM 2685 N N . ILE A 1 361 ? -20.708 -12.329 34.743 1.00 92.06 361 ILE A N 1
ATOM 2686 C CA . ILE A 1 361 ? -19.612 -13.275 34.957 1.00 92.06 361 ILE A CA 1
ATOM 2687 C C . ILE A 1 361 ? -20.186 -14.695 34.858 1.00 92.06 361 ILE A C 1
ATOM 2689 O O . ILE A 1 361 ? -21.139 -15.006 35.575 1.00 92.06 361 ILE A O 1
ATOM 2693 N N . PRO A 1 362 ? -19.655 -15.585 34.000 1.00 92.62 362 PRO A N 1
ATOM 2694 C CA . PRO A 1 362 ? -20.131 -16.962 33.918 1.00 92.62 362 PRO A CA 1
ATOM 2695 C C . PRO A 1 362 ? -20.083 -17.684 35.272 1.00 92.62 362 PRO A C 1
ATOM 2697 O O . PRO A 1 362 ? -19.159 -17.496 36.060 1.00 92.62 362 PRO A O 1
ATOM 2700 N N . ARG A 1 363 ? -21.061 -18.562 35.541 1.00 91.75 363 ARG A N 1
ATOM 2701 C CA . ARG A 1 363 ? -21.089 -19.377 36.777 1.00 91.75 363 ARG A CA 1
ATOM 2702 C C . ARG A 1 363 ? -19.889 -20.322 36.896 1.00 91.75 363 ARG A C 1
ATOM 2704 O O . ARG A 1 363 ? -19.495 -20.660 38.002 1.00 91.75 363 ARG A O 1
ATOM 2711 N N . ALA A 1 364 ? -19.319 -20.729 35.761 1.00 89.44 364 ALA A N 1
ATOM 2712 C CA . ALA A 1 364 ? -18.160 -21.617 35.693 1.00 89.44 364 ALA A CA 1
ATOM 2713 C C . ALA A 1 364 ? -16.815 -20.895 35.910 1.00 89.44 364 ALA A C 1
ATOM 2715 O O . ALA A 1 364 ? -15.767 -21.538 35.891 1.00 89.44 364 ALA A O 1
ATOM 2716 N N . THR A 1 365 ? -16.815 -19.569 36.087 1.00 90.00 365 THR A N 1
ATOM 2717 C CA . THR A 1 365 ? -15.581 -18.807 36.283 1.00 90.00 365 THR A CA 1
ATOM 2718 C C . THR A 1 365 ? -14.927 -19.182 37.610 1.00 90.00 365 THR A C 1
ATOM 2720 O O . THR A 1 365 ? -15.516 -19.015 38.677 1.00 90.00 365 THR A O 1
ATOM 2723 N N . VAL A 1 366 ? -13.684 -19.664 37.548 1.00 89.88 366 VAL A N 1
ATOM 2724 C CA . VAL A 1 366 ? -12.890 -20.007 38.738 1.00 89.88 366 VAL A CA 1
ATOM 2725 C C . VAL A 1 366 ? -12.674 -18.747 39.593 1.00 89.88 366 VAL A C 1
ATOM 2727 O O . VAL A 1 366 ? -12.307 -17.722 39.016 1.00 89.88 366 VAL A O 1
ATOM 2730 N N . PRO A 1 367 ? -12.847 -18.785 40.927 1.00 92.38 367 PRO A N 1
ATOM 2731 C CA . PRO A 1 367 ? -12.592 -17.640 41.806 1.00 92.38 367 PRO A CA 1
ATOM 2732 C C . PRO A 1 367 ? -11.144 -17.136 41.762 1.00 92.38 367 PRO A C 1
ATOM 2734 O O . PRO A 1 367 ? -10.224 -17.888 41.445 1.00 92.38 367 PRO A O 1
ATOM 2737 N N . GLY A 1 368 ? -10.938 -15.865 42.104 1.00 91.56 368 GLY A N 1
ATOM 2738 C CA . GLY A 1 368 ? -9.620 -15.232 42.177 1.00 91.56 368 GLY A CA 1
ATOM 2739 C C . GLY A 1 368 ? -9.557 -13.856 41.507 1.00 91.56 368 GLY A C 1
ATOM 2740 O O . GLY A 1 368 ? -10.563 -13.388 40.961 1.00 91.56 368 GLY A O 1
ATOM 2741 N N . PRO A 1 369 ? -8.375 -13.216 41.525 1.00 91.38 369 PRO A N 1
ATOM 2742 C CA . PRO A 1 369 ? -8.189 -11.891 40.950 1.00 91.38 369 PRO A CA 1
ATOM 2743 C C . PRO A 1 369 ? -8.395 -11.905 39.429 1.00 91.38 369 PRO A C 1
ATOM 2745 O O . PRO A 1 369 ? -8.075 -12.878 38.732 1.00 91.38 369 PRO A O 1
ATOM 2748 N N . ALA A 1 370 ? -8.940 -10.805 38.921 1.00 91.06 370 ALA A N 1
ATOM 2749 C CA . ALA A 1 370 ? -9.118 -10.528 37.502 1.00 91.06 370 ALA A CA 1
ATOM 2750 C C . ALA A 1 370 ? -9.010 -9.016 37.241 1.00 91.06 370 ALA A C 1
ATOM 2752 O O . ALA A 1 370 ? -8.996 -8.205 38.168 1.00 91.06 370 ALA A O 1
ATOM 2753 N N . GLN A 1 371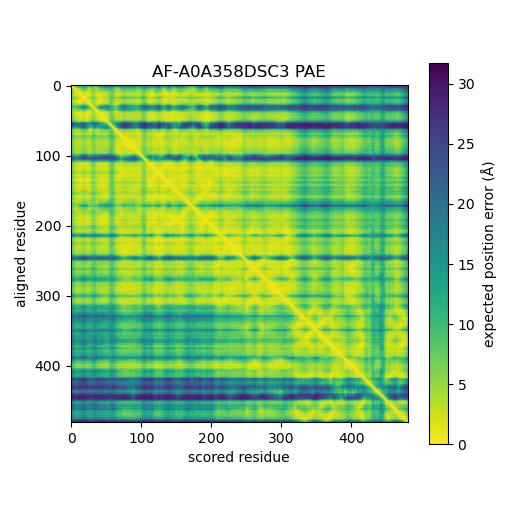 ? -8.938 -8.627 35.972 1.00 90.31 371 GLN A N 1
ATOM 2754 C CA . GLN A 1 371 ? -8.993 -7.233 35.546 1.00 90.31 371 GLN A CA 1
ATOM 2755 C C . GLN A 1 371 ? -10.200 -7.003 34.645 1.00 90.31 371 GLN A C 1
ATOM 2757 O O . GLN A 1 371 ? -10.474 -7.788 33.736 1.00 90.31 371 GLN A O 1
ATOM 2762 N N . LEU A 1 372 ? -10.921 -5.914 34.904 1.00 90.50 372 LEU A N 1
ATOM 2763 C CA . LEU A 1 372 ? -11.919 -5.379 33.991 1.00 90.50 372 LEU A CA 1
ATOM 2764 C C . LEU A 1 372 ? -11.269 -4.343 33.095 1.00 90.50 372 LEU A C 1
ATOM 2766 O O . LEU A 1 372 ? -10.731 -3.360 33.596 1.00 90.50 372 LEU A O 1
ATOM 2770 N N . HIS A 1 373 ? -11.376 -4.538 31.789 1.00 90.75 373 HIS A N 1
ATOM 2771 C CA . HIS A 1 373 ? -10.900 -3.616 30.774 1.00 90.75 373 HIS A CA 1
ATOM 2772 C C . HIS A 1 373 ? -12.082 -2.977 30.054 1.00 90.75 373 HIS A C 1
ATOM 2774 O O . HIS A 1 373 ? -13.030 -3.663 29.676 1.00 90.75 373 HIS A O 1
ATOM 2780 N N . VAL A 1 374 ? -11.996 -1.670 29.829 1.00 90.50 374 VAL A N 1
ATOM 2781 C CA . VAL A 1 374 ? -12.843 -0.959 28.872 1.00 90.50 374 VAL A CA 1
ATOM 2782 C C . VAL A 1 374 ? -11.966 -0.527 27.710 1.00 90.50 374 VAL A C 1
ATOM 2784 O O . VAL A 1 374 ? -10.984 0.196 27.898 1.00 90.50 374 VAL A O 1
ATOM 2787 N N . CYS A 1 375 ? -12.309 -1.004 26.519 1.00 87.12 375 CYS A N 1
ATOM 2788 C CA . CYS A 1 375 ? -11.527 -0.818 25.305 1.00 87.12 375 CYS A CA 1
ATOM 2789 C C . CYS A 1 375 ? -12.413 -0.508 24.096 1.00 87.12 375 CYS A C 1
ATOM 2791 O O . CYS A 1 375 ? -13.633 -0.670 24.131 1.00 87.12 375 CYS A O 1
ATOM 2793 N N . THR A 1 376 ? -11.778 -0.040 23.026 1.00 84.50 376 THR A N 1
ATOM 2794 C CA . THR A 1 376 ? -12.406 0.162 21.718 1.00 84.50 376 THR A CA 1
ATOM 2795 C C . THR A 1 376 ? -12.620 -1.170 20.999 1.00 84.50 376 THR A C 1
ATOM 2797 O O . THR A 1 376 ? -11.968 -2.164 21.321 1.00 84.50 376 THR A O 1
ATOM 2800 N N . GLY A 1 377 ? -13.485 -1.184 19.982 1.00 83.56 377 GLY A N 1
ATOM 2801 C CA . GLY A 1 377 ? -13.711 -2.347 19.122 1.00 83.56 377 GLY A CA 1
ATOM 2802 C C . GLY A 1 377 ? -12.419 -2.898 18.509 1.00 83.56 377 GLY A C 1
ATOM 2803 O O . GLY A 1 377 ? -12.163 -4.095 18.573 1.00 83.56 377 GLY A O 1
ATOM 2804 N N . SER A 1 378 ? -11.539 -2.025 18.019 1.00 77.50 378 SER A N 1
ATOM 2805 C CA . SER A 1 378 ? -10.258 -2.449 17.440 1.00 77.50 378 SER A CA 1
ATOM 2806 C C . SER A 1 378 ? -9.359 -3.165 18.458 1.00 77.50 378 SER A C 1
ATOM 2808 O O . SER A 1 378 ? -8.761 -4.183 18.133 1.00 77.50 378 SER A O 1
ATOM 2810 N N . LEU A 1 379 ? -9.314 -2.682 19.705 1.00 79.81 379 LEU A N 1
ATOM 2811 C CA . LEU A 1 379 ? -8.546 -3.321 20.778 1.00 79.81 379 LEU A CA 1
ATOM 2812 C C . LEU A 1 379 ? -9.230 -4.601 21.297 1.00 79.81 379 LEU A C 1
ATOM 2814 O O . LEU A 1 379 ? -8.557 -5.518 21.762 1.00 79.81 379 LEU A O 1
ATOM 2818 N N . LEU A 1 380 ? -10.562 -4.695 21.200 1.00 84.69 380 LEU A N 1
ATOM 2819 C CA . LEU A 1 380 ? -11.293 -5.945 21.425 1.00 84.69 380 LEU A CA 1
ATOM 2820 C C . LEU A 1 380 ? -10.902 -7.011 20.392 1.00 84.69 380 LEU A C 1
ATOM 2822 O O . LEU A 1 380 ? -10.668 -8.151 20.783 1.00 84.69 380 LEU A O 1
ATOM 2826 N N . ASP A 1 381 ? -10.801 -6.657 19.108 1.00 81.12 381 ASP A N 1
ATOM 2827 C CA . ASP A 1 381 ? -10.388 -7.604 18.061 1.00 81.12 381 ASP A CA 1
ATOM 2828 C C . ASP A 1 381 ? -9.005 -8.203 18.354 1.00 81.12 381 ASP A C 1
ATOM 2830 O O . ASP A 1 381 ? -8.790 -9.397 18.148 1.00 81.12 381 ASP A O 1
ATOM 2834 N N . GLU A 1 382 ? -8.072 -7.390 18.854 1.00 75.88 382 GLU A N 1
ATOM 2835 C CA . GLU A 1 382 ? -6.728 -7.832 19.247 1.00 75.88 382 GLU A CA 1
ATOM 2836 C C . GLU A 1 382 ? -6.764 -8.708 20.511 1.00 75.88 382 GLU A C 1
ATOM 2838 O O . GLU A 1 382 ? -6.130 -9.765 20.567 1.00 75.88 382 GLU A O 1
ATOM 2843 N N . ALA A 1 383 ? -7.582 -8.343 21.502 1.00 77.56 383 ALA A N 1
ATOM 2844 C CA . ALA A 1 383 ? -7.797 -9.149 22.704 1.00 77.56 383 ALA A CA 1
ATOM 2845 C C . ALA A 1 383 ? -8.395 -10.531 22.395 1.00 77.56 383 ALA A C 1
ATOM 2847 O O . ALA A 1 383 ? -8.004 -11.541 22.990 1.00 77.56 383 ALA A O 1
ATOM 2848 N N . ASP A 1 384 ? -9.338 -10.596 21.458 1.00 80.06 384 ASP A N 1
ATOM 2849 C CA . ASP A 1 384 ? -9.957 -11.849 21.041 1.00 80.06 384 ASP A CA 1
ATOM 2850 C C . ASP A 1 384 ? -8.926 -12.771 20.375 1.00 80.06 384 ASP A C 1
ATOM 2852 O O . ASP A 1 384 ? -8.957 -13.979 20.603 1.00 80.06 384 ASP A O 1
ATOM 2856 N N . GLN A 1 385 ? -7.939 -12.230 19.659 1.00 73.81 385 GLN A N 1
ATOM 2857 C CA . GLN A 1 385 ? -6.833 -13.029 19.120 1.00 73.81 385 GLN A CA 1
ATOM 2858 C C . GLN A 1 385 ? -5.918 -13.579 20.210 1.00 73.81 385 GLN A C 1
ATOM 2860 O O . GLN A 1 385 ? -5.669 -14.784 20.247 1.00 73.81 385 GLN A O 1
ATOM 2865 N N . LEU A 1 386 ? -5.470 -12.725 21.131 1.00 71.94 386 LEU A N 1
ATOM 2866 C CA . LEU A 1 386 ? -4.567 -13.120 22.219 1.00 71.94 386 LEU A CA 1
ATOM 2867 C C . LEU A 1 386 ? -5.184 -14.166 23.152 1.00 71.94 386 LEU A C 1
ATOM 2869 O O . LEU A 1 386 ? -4.472 -14.969 23.749 1.00 71.94 386 LEU A O 1
ATOM 2873 N N . THR A 1 387 ? -6.510 -14.157 23.280 1.00 73.44 387 THR A N 1
ATOM 2874 C CA . THR A 1 387 ? -7.246 -15.061 24.170 1.00 73.44 387 THR A CA 1
ATOM 2875 C C . THR A 1 387 ? -7.852 -16.269 23.452 1.00 73.44 387 THR A C 1
ATOM 2877 O O . THR A 1 387 ? -8.571 -17.036 24.090 1.00 73.44 387 THR A O 1
ATOM 2880 N N . GLY A 1 388 ? -7.603 -16.444 22.147 1.00 71.56 388 GLY A N 1
ATOM 2881 C CA . GLY A 1 388 ? -8.118 -17.569 21.354 1.00 71.56 388 GLY A CA 1
ATOM 2882 C C . GLY A 1 388 ? -9.616 -17.506 21.023 1.00 71.56 388 GLY A C 1
ATOM 2883 O O . GLY A 1 388 ? -10.202 -18.510 20.639 1.00 71.56 388 GLY A O 1
ATOM 2884 N N . HIS A 1 389 ? -10.253 -16.345 21.170 1.00 73.88 389 HIS A N 1
ATOM 2885 C CA . HIS A 1 389 ? -11.675 -16.125 20.872 1.00 73.88 389 HIS A CA 1
ATOM 2886 C C . HIS A 1 389 ? -11.936 -15.454 19.516 1.00 73.88 389 HIS A C 1
ATOM 2888 O O . HIS A 1 389 ? -13.091 -15.270 19.140 1.00 73.88 389 HIS A O 1
ATOM 2894 N N . GLY A 1 390 ? -10.878 -15.103 18.789 1.00 69.06 390 GLY A N 1
ATOM 2895 C CA . GLY A 1 390 ? -10.908 -14.570 17.431 1.00 69.06 390 GLY A CA 1
ATOM 2896 C C . GLY A 1 390 ? -10.049 -15.419 16.504 1.00 69.06 390 GLY A C 1
ATOM 2897 O O . GLY A 1 390 ? -9.170 -14.869 15.837 1.00 69.06 390 GLY A O 1
ATOM 2898 N N . GLU A 1 391 ? -10.248 -16.747 16.529 1.00 71.56 391 GLU A N 1
ATOM 2899 C CA . GLU A 1 391 ? -9.427 -17.681 15.754 1.00 71.56 391 GLU A CA 1
ATOM 2900 C C . GLU A 1 391 ? -9.321 -17.225 14.289 1.00 71.56 391 GLU A C 1
ATOM 2902 O O . GLU A 1 391 ? -10.335 -16.909 13.656 1.00 71.56 391 GLU A O 1
ATOM 2907 N N . PRO A 1 392 ? -8.097 -17.167 13.744 1.00 74.31 392 PRO A N 1
ATOM 2908 C CA . PRO A 1 392 ? -7.888 -16.830 12.349 1.00 74.31 392 PRO A CA 1
ATOM 2909 C C . PRO A 1 392 ? -8.582 -17.871 11.457 1.00 74.31 392 PRO A C 1
ATOM 2911 O O . PRO A 1 392 ? -8.561 -19.070 11.767 1.00 74.31 392 PRO A O 1
ATOM 2914 N N . PRO A 1 393 ? -9.177 -17.456 10.326 1.00 84.94 393 PRO A N 1
ATOM 2915 C CA . PRO A 1 393 ? -9.741 -18.398 9.373 1.00 84.94 393 PRO A CA 1
ATOM 2916 C C . PRO A 1 393 ? -8.661 -19.369 8.885 1.00 84.94 393 PRO A C 1
ATOM 2918 O O . PRO A 1 393 ? -7.499 -19.008 8.733 1.00 84.94 393 PRO A O 1
ATOM 2921 N N . ARG A 1 394 ? -9.059 -20.615 8.609 1.00 86.69 394 ARG A N 1
ATOM 2922 C CA . ARG A 1 394 ? -8.181 -21.648 8.018 1.00 86.69 394 ARG A CA 1
ATOM 2923 C C . ARG A 1 394 ? -8.418 -21.854 6.524 1.00 86.69 394 ARG A C 1
ATOM 2925 O O . ARG A 1 394 ? -7.752 -22.669 5.896 1.00 86.69 394 ARG A O 1
ATOM 2932 N N . ARG A 1 395 ? -9.411 -21.157 5.971 1.00 89.38 395 ARG A N 1
ATOM 2933 C CA . ARG A 1 395 ? -9.842 -21.260 4.578 1.00 89.38 395 ARG A CA 1
ATOM 2934 C C . ARG A 1 395 ? -9.935 -19.874 3.968 1.00 89.38 395 ARG A C 1
ATOM 2936 O O . ARG A 1 395 ? -10.363 -18.935 4.639 1.00 89.38 395 ARG A O 1
ATOM 2943 N N . ILE A 1 396 ? -9.546 -19.769 2.704 1.00 89.81 396 ILE A N 1
ATOM 2944 C CA . ILE A 1 396 ? -9.440 -18.493 1.995 1.00 89.81 396 ILE A CA 1
ATOM 2945 C C . ILE A 1 396 ? -10.803 -17.805 1.846 1.00 89.81 396 ILE A C 1
ATOM 2947 O O . ILE A 1 396 ? -10.884 -16.585 1.963 1.00 89.81 396 ILE A O 1
ATOM 2951 N N . GLU A 1 397 ? -11.884 -18.580 1.700 1.00 89.31 397 GLU A N 1
ATOM 2952 C CA . GLU A 1 397 ? -13.235 -18.035 1.521 1.00 89.31 397 GLU A CA 1
ATOM 2953 C C . GLU A 1 397 ? -13.745 -17.314 2.775 1.00 89.31 397 GLU A C 1
ATOM 2955 O O . GLU A 1 397 ? -14.580 -16.426 2.673 1.00 89.31 397 GLU A O 1
ATOM 2960 N N . ALA A 1 398 ? -13.221 -17.658 3.957 1.00 91.31 398 ALA A N 1
ATOM 2961 C CA . ALA A 1 398 ? -13.651 -17.084 5.231 1.00 91.31 398 ALA A CA 1
ATOM 2962 C C . ALA A 1 398 ? -12.887 -15.806 5.623 1.00 91.31 398 ALA A C 1
ATOM 2964 O O . ALA A 1 398 ? -13.241 -15.168 6.612 1.00 91.31 398 ALA A O 1
ATOM 2965 N N . ILE A 1 399 ? -11.833 -15.419 4.888 1.00 90.62 399 ILE A N 1
ATOM 2966 C CA . ILE A 1 399 ? -11.026 -14.231 5.226 1.00 90.62 399 ILE A CA 1
ATOM 2967 C C . ILE A 1 399 ? -11.860 -12.952 5.125 1.00 90.62 399 ILE A C 1
ATOM 2969 O O . ILE A 1 399 ? -11.752 -12.085 5.991 1.00 90.62 399 ILE A O 1
ATOM 2973 N N . VAL A 1 400 ? -12.684 -12.828 4.081 1.00 92.31 400 VAL A N 1
ATOM 2974 C CA . VAL A 1 400 ? -13.509 -11.632 3.855 1.00 92.31 400 VAL A CA 1
ATOM 2975 C C . VAL A 1 400 ? -14.548 -11.480 4.962 1.00 92.31 400 VAL A C 1
ATOM 2977 O O . VAL A 1 400 ? -14.643 -10.405 5.549 1.00 92.31 400 VAL A O 1
ATOM 2980 N N . ASP A 1 401 ? -15.255 -12.557 5.304 1.00 91.69 401 ASP A N 1
ATOM 2981 C CA . ASP A 1 401 ? -16.232 -12.563 6.399 1.00 91.69 401 ASP A CA 1
ATOM 2982 C C . ASP A 1 401 ? -15.569 -12.225 7.740 1.00 91.69 401 ASP A C 1
ATOM 2984 O O . ASP A 1 401 ? -16.021 -11.339 8.458 1.00 91.69 401 ASP A O 1
ATOM 2988 N N . TRP A 1 402 ? -14.407 -12.814 8.025 1.00 88.81 402 TRP A N 1
ATOM 2989 C CA . TRP A 1 402 ? -13.647 -12.534 9.245 1.00 88.81 402 TRP A CA 1
ATOM 2990 C C . TRP A 1 402 ? -13.117 -11.091 9.349 1.00 88.81 402 TRP A C 1
ATOM 2992 O O . TRP A 1 402 ? -12.917 -10.560 10.448 1.00 88.81 402 TRP A O 1
ATOM 3002 N N . LEU A 1 403 ? -12.850 -10.438 8.215 1.00 88.75 403 LEU A N 1
ATOM 3003 C CA . LEU A 1 403 ? -12.534 -9.008 8.177 1.00 88.75 403 LEU A CA 1
ATOM 3004 C C . LEU A 1 403 ? -13.794 -8.140 8.309 1.00 88.75 403 LEU A C 1
ATOM 3006 O O . LEU A 1 403 ? -13.725 -7.079 8.920 1.00 88.75 403 LEU A O 1
ATOM 3010 N N . ASN A 1 404 ? -14.929 -8.592 7.776 1.00 91.06 404 ASN A N 1
ATOM 3011 C CA . ASN A 1 404 ? -16.230 -7.929 7.884 1.00 91.06 404 ASN A CA 1
ATOM 3012 C C . ASN A 1 404 ? -16.836 -7.993 9.297 1.00 91.06 404 ASN A C 1
ATOM 3014 O O . ASN A 1 404 ? -17.637 -7.121 9.641 1.00 91.06 404 ASN A O 1
ATOM 3018 N N . ASP A 1 405 ? -16.452 -8.996 10.089 1.00 88.44 405 ASP A N 1
ATOM 3019 C CA . ASP A 1 405 ? -16.850 -9.185 11.491 1.00 88.44 405 ASP A CA 1
ATOM 3020 C C . ASP A 1 405 ? -16.032 -8.333 12.475 1.00 88.44 405 ASP A C 1
ATOM 3022 O O . ASP A 1 405 ? -16.224 -8.415 13.690 1.00 88.44 405 ASP A O 1
ATOM 3026 N N . ARG A 1 406 ? -15.104 -7.511 11.971 1.00 84.19 406 ARG A N 1
ATOM 3027 C CA . ARG A 1 406 ? -14.318 -6.601 12.804 1.00 84.19 406 ARG A CA 1
ATOM 3028 C C . ARG A 1 406 ? -15.186 -5.565 13.495 1.00 84.19 406 ARG A C 1
ATOM 3030 O O . ARG A 1 406 ? -16.150 -5.039 12.934 1.00 84.19 406 ARG A O 1
ATOM 3037 N N . HIS A 1 407 ? -14.760 -5.209 14.698 1.00 85.38 407 HIS A N 1
ATOM 3038 C CA . HIS A 1 407 ? -15.429 -4.193 15.484 1.00 85.38 407 HIS A CA 1
ATOM 3039 C C . HIS A 1 407 ? -14.935 -2.794 15.095 1.00 85.38 407 HIS A C 1
ATOM 3041 O O . HIS A 1 407 ? -13.733 -2.525 15.006 1.00 85.38 407 HIS A O 1
ATOM 3047 N N . SER A 1 408 ? -15.878 -1.877 14.885 1.00 80.50 408 SER A N 1
ATOM 3048 C CA . SER A 1 408 ? -15.577 -0.501 14.485 1.00 80.50 408 SER A CA 1
ATOM 3049 C C . SER A 1 408 ? -14.923 0.283 15.638 1.00 80.50 408 SER A C 1
ATOM 3051 O O . SER A 1 408 ? -15.249 0.049 16.809 1.00 80.50 408 SER A O 1
ATOM 3053 N N . PRO A 1 409 ? -14.046 1.268 15.358 1.00 77.12 409 PRO A N 1
ATOM 3054 C CA . PRO A 1 409 ? -13.440 2.123 16.386 1.00 77.12 409 PRO A CA 1
ATOM 3055 C C . PRO A 1 409 ? -14.435 2.931 17.240 1.00 77.12 409 PRO A C 1
ATOM 3057 O O . PRO A 1 409 ? -14.064 3.461 18.290 1.00 77.12 409 PRO A O 1
ATOM 3060 N N . ASN A 1 410 ? -15.695 3.055 16.810 1.00 82.69 410 ASN A N 1
ATOM 3061 C CA . ASN A 1 410 ? -16.757 3.695 17.589 1.00 82.69 410 ASN A CA 1
ATOM 3062 C C . ASN A 1 410 ? -17.464 2.734 18.564 1.00 82.69 410 ASN A C 1
ATOM 3064 O O . ASN A 1 410 ? -18.351 3.163 19.298 1.00 82.69 410 ASN A O 1
ATOM 3068 N N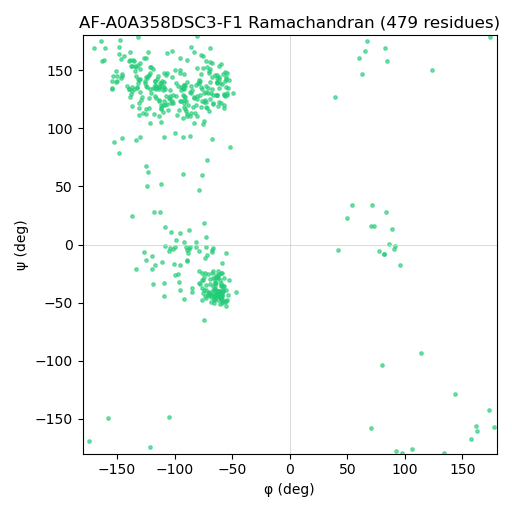 . GLN A 1 411 ? -17.107 1.451 18.585 1.00 87.25 411 GLN A N 1
ATOM 3069 C CA . GLN A 1 411 ? -17.653 0.489 19.535 1.00 87.25 411 GLN A CA 1
ATOM 3070 C C . GLN A 1 411 ? -16.806 0.456 20.808 1.00 87.25 411 GLN A C 1
ATOM 3072 O O . GLN A 1 411 ? -15.577 0.512 20.760 1.00 87.25 411 GLN A O 1
ATOM 3077 N N . LEU A 1 412 ? -17.473 0.352 21.955 1.00 89.19 412 LEU A N 1
ATOM 3078 C CA . LEU A 1 412 ? -16.867 0.163 23.269 1.00 89.19 412 LEU A CA 1
ATOM 3079 C C . LEU A 1 412 ? -17.231 -1.210 23.821 1.00 89.19 412 LEU A C 1
ATOM 3081 O O . LEU A 1 412 ? -18.398 -1.600 23.790 1.00 89.19 412 LEU A O 1
ATOM 3085 N N . ALA A 1 413 ? -16.239 -1.900 24.374 1.00 90.38 413 ALA A N 1
ATOM 3086 C CA . ALA A 1 413 ? -16.392 -3.217 24.969 1.00 90.38 413 ALA A CA 1
ATOM 3087 C C . ALA A 1 413 ? -15.927 -3.228 26.428 1.00 90.38 413 ALA A C 1
ATOM 3089 O O . ALA A 1 413 ? -14.951 -2.567 26.792 1.00 90.38 413 ALA A O 1
ATOM 3090 N N . LEU A 1 414 ? -16.622 -4.016 27.251 1.00 92.25 414 LEU A N 1
ATOM 3091 C CA . LEU A 1 414 ? -16.195 -4.397 28.596 1.00 92.25 414 LEU A CA 1
ATOM 3092 C C . LEU A 1 414 ? -15.689 -5.842 28.556 1.00 92.25 414 LEU A C 1
ATOM 3094 O O . LEU A 1 414 ? -16.414 -6.741 28.131 1.00 92.25 414 LEU A O 1
ATOM 3098 N N . LEU A 1 415 ? -14.461 -6.063 29.012 1.00 91.50 415 LEU A N 1
ATOM 3099 C CA . LEU A 1 415 ? -13.801 -7.367 29.032 1.00 91.50 415 LEU A CA 1
ATOM 3100 C C . LEU A 1 415 ? -13.332 -7.706 30.444 1.00 91.50 415 LEU A C 1
ATOM 3102 O O . LEU A 1 415 ? -12.739 -6.864 31.110 1.00 91.50 415 LEU A O 1
ATOM 3106 N N . ALA A 1 416 ? -13.542 -8.946 30.886 1.00 90.75 416 ALA A N 1
ATOM 3107 C CA . ALA A 1 416 ? -12.877 -9.490 32.069 1.00 90.75 416 ALA A CA 1
ATOM 3108 C C . ALA A 1 416 ? -11.752 -10.426 31.635 1.00 90.75 416 ALA A C 1
ATOM 3110 O O . ALA A 1 416 ? -12.018 -11.429 30.969 1.00 90.75 416 ALA A O 1
ATOM 3111 N N . LEU A 1 417 ? -10.522 -10.128 32.049 1.00 89.31 417 LEU A N 1
ATOM 3112 C CA . LEU A 1 417 ? -9.338 -10.936 31.766 1.00 89.31 417 LEU A CA 1
ATOM 3113 C C . LEU A 1 417 ? -8.661 -11.402 33.060 1.00 89.31 417 LEU A C 1
ATOM 3115 O O . LEU A 1 417 ? -8.738 -10.745 34.100 1.00 89.31 417 LEU A O 1
ATOM 3119 N N . ARG A 1 418 ? -7.969 -12.538 32.987 1.00 88.56 418 ARG A N 1
ATOM 3120 C CA . ARG A 1 418 ? -7.073 -13.047 34.032 1.00 88.56 418 ARG A CA 1
ATOM 3121 C C . ARG A 1 418 ? -5.693 -13.322 33.448 1.00 88.56 418 ARG A C 1
ATOM 3123 O O . ARG A 1 418 ? -5.605 -13.904 32.375 1.00 88.56 418 ARG A O 1
ATOM 3130 N N . GLY A 1 419 ? -4.645 -12.975 34.193 1.00 77.50 419 GLY A N 1
ATOM 3131 C CA . GLY A 1 419 ? -3.255 -13.096 33.741 1.00 77.50 419 GLY A CA 1
ATOM 3132 C C . GLY A 1 419 ? -2.799 -11.883 32.921 1.00 77.50 419 GLY A C 1
ATOM 3133 O O . GLY A 1 419 ? -3.636 -11.134 32.427 1.00 77.50 419 GLY A O 1
ATOM 3134 N N . GLY A 1 420 ? -1.479 -11.666 32.853 1.00 66.62 420 GLY A N 1
ATOM 3135 C CA . GLY A 1 420 ? -0.867 -10.434 32.328 1.00 66.62 420 GLY A CA 1
ATOM 3136 C C . GLY A 1 420 ? -1.166 -9.186 33.176 1.00 66.62 420 GLY A C 1
ATOM 3137 O O . GLY A 1 420 ? -2.014 -9.218 34.069 1.00 66.62 420 GLY A O 1
ATOM 3138 N N . ASP A 1 421 ? -0.448 -8.084 32.944 1.00 63.16 421 ASP A N 1
ATOM 3139 C CA . ASP A 1 421 ? -0.787 -6.787 33.541 1.00 63.16 421 ASP A CA 1
ATOM 3140 C C . ASP A 1 421 ? -1.489 -5.864 32.522 1.00 63.16 421 ASP A C 1
ATOM 3142 O O . ASP A 1 421 ? -1.535 -6.137 31.319 1.00 63.16 421 ASP A O 1
ATOM 3146 N N . ALA A 1 422 ? -2.086 -4.769 33.006 1.00 59.94 422 ALA A N 1
ATOM 3147 C CA . ALA A 1 422 ? -2.832 -3.839 32.158 1.00 59.94 422 ALA A CA 1
ATOM 3148 C C . ALA A 1 422 ? -1.951 -3.155 31.099 1.00 59.94 422 ALA A C 1
ATOM 3150 O O . ALA A 1 422 ? -2.463 -2.769 30.047 1.00 59.94 422 ALA A O 1
ATOM 3151 N N . ARG A 1 423 ? -0.648 -2.991 31.377 1.00 60.97 423 ARG A N 1
ATOM 3152 C CA . ARG A 1 423 ? 0.306 -2.382 30.445 1.00 60.97 423 ARG A CA 1
ATOM 3153 C C . ARG A 1 423 ? 0.617 -3.348 29.315 1.00 60.97 423 ARG A C 1
ATOM 3155 O O . ARG A 1 423 ? 0.513 -2.945 28.166 1.00 60.97 423 ARG A O 1
ATOM 3162 N N . SER A 1 424 ? 0.848 -4.621 29.622 1.00 62.69 424 SER A N 1
ATOM 3163 C CA . SER A 1 424 ? 1.025 -5.687 28.636 1.00 62.69 424 SER A CA 1
ATOM 3164 C C . SER A 1 424 ? -0.171 -5.802 27.686 1.00 62.69 424 SER A C 1
ATOM 3166 O O . SER A 1 424 ? 0.014 -6.057 26.502 1.00 62.69 424 SER A O 1
ATOM 3168 N N . PHE A 1 425 ? -1.396 -5.572 28.172 1.00 64.81 425 PHE A N 1
ATOM 3169 C CA . PHE A 1 425 ? -2.596 -5.556 27.327 1.00 64.81 425 PHE A CA 1
ATOM 3170 C C . PHE A 1 425 ? -2.656 -4.328 26.402 1.00 64.81 425 PHE A C 1
ATOM 3172 O O . PHE A 1 425 ? -2.978 -4.455 25.224 1.00 64.81 425 PHE A O 1
ATOM 3179 N N . ALA A 1 426 ? -2.332 -3.137 26.915 1.00 60.81 426 ALA A N 1
ATOM 3180 C CA . ALA A 1 426 ? -2.310 -1.912 26.114 1.00 60.81 426 ALA A CA 1
ATOM 3181 C C . ALA A 1 426 ? -1.161 -1.895 25.085 1.00 60.81 426 ALA A C 1
ATOM 3183 O O . ALA A 1 426 ? -1.332 -1.369 23.989 1.00 60.81 426 ALA A O 1
ATOM 3184 N N . GLU A 1 427 ? -0.011 -2.484 25.422 1.00 58.94 427 GLU A N 1
ATOM 3185 C CA . GLU A 1 427 ? 1.147 -2.628 24.531 1.00 58.94 427 GLU A CA 1
ATOM 3186 C C . GLU A 1 427 ? 0.904 -3.677 23.440 1.00 58.94 427 GLU A C 1
ATOM 3188 O O . GLU A 1 427 ? 1.248 -3.439 22.282 1.00 58.94 427 GLU A O 1
ATOM 3193 N N . ALA A 1 428 ? 0.243 -4.793 23.770 1.00 51.59 428 ALA A N 1
ATOM 3194 C CA . ALA A 1 428 ? -0.195 -5.772 22.773 1.00 51.59 428 ALA A CA 1
ATOM 3195 C C . ALA A 1 428 ? -1.242 -5.186 21.805 1.00 51.59 428 ALA A C 1
ATOM 3197 O O . ALA A 1 428 ? -1.264 -5.563 20.639 1.00 51.59 428 ALA A O 1
ATOM 3198 N N . GLY A 1 429 ? -2.017 -4.209 22.296 1.00 47.94 429 GLY A N 1
ATOM 3199 C CA . GLY A 1 429 ? -3.039 -3.412 21.615 1.00 47.94 429 GLY A CA 1
ATOM 3200 C C . GLY A 1 429 ? -2.579 -2.430 20.520 1.00 47.94 429 GLY A C 1
ATOM 3201 O O . GLY A 1 429 ? -3.382 -1.684 19.957 1.00 47.94 429 GLY A O 1
ATOM 3202 N N . SER A 1 430 ? -1.263 -2.296 20.331 1.00 42.44 430 SER A N 1
ATOM 3203 C CA . SER A 1 430 ? -0.632 -1.251 19.511 1.00 42.44 430 SER A CA 1
ATOM 3204 C C . SER A 1 430 ? -0.134 -1.771 18.157 1.00 42.44 430 SER A C 1
ATOM 3206 O O . SER A 1 430 ? 0.417 -0.999 17.361 1.00 42.44 430 SER A O 1
ATOM 3208 N N . LEU A 1 431 ? -0.259 -3.069 17.893 1.00 37.88 431 LEU A N 1
ATOM 3209 C CA . LEU A 1 431 ? 0.376 -3.717 16.755 1.00 37.88 431 LEU A CA 1
ATOM 3210 C C . LEU A 1 431 ? -0.634 -3.893 15.622 1.00 37.88 431 LEU A C 1
ATOM 3212 O O . LEU A 1 431 ? -1.316 -4.906 15.501 1.00 37.88 431 LEU A O 1
ATOM 3216 N N . THR A 1 432 ? -0.625 -2.944 14.686 1.00 42.75 432 THR A N 1
ATOM 3217 C CA . THR A 1 432 ? -1.267 -3.080 13.365 1.00 42.75 432 THR A CA 1
ATOM 3218 C C . THR A 1 432 ? -0.799 -4.323 12.574 1.00 42.75 432 THR A C 1
ATOM 3220 O O . THR A 1 432 ? -1.391 -4.647 11.545 1.00 42.75 432 THR A O 1
ATOM 3223 N N . SER A 1 433 ? 0.215 -5.055 13.057 1.00 45.94 433 SER A N 1
ATOM 3224 C CA . SER A 1 433 ? 0.728 -6.338 12.555 1.00 45.94 433 SER A CA 1
ATOM 3225 C C . SER A 1 433 ? 0.063 -7.601 13.140 1.00 45.94 433 SER A C 1
ATOM 3227 O O . SER A 1 433 ? 0.203 -8.671 12.543 1.00 45.94 433 SER A O 1
ATOM 3229 N N . GLY A 1 434 ? -0.707 -7.505 14.233 1.00 47.66 434 GLY A N 1
ATOM 3230 C CA . GLY A 1 434 ? -1.143 -8.675 15.017 1.00 47.66 434 GLY A CA 1
ATOM 3231 C C . GLY A 1 434 ? -1.997 -9.702 14.258 1.00 47.66 434 GLY A C 1
ATOM 3232 O O . GLY A 1 434 ? -1.893 -10.903 14.493 1.00 47.66 434 GLY A O 1
ATOM 3233 N N . ARG A 1 435 ? -2.795 -9.280 13.264 1.00 54.78 435 ARG A N 1
ATOM 3234 C CA . ARG A 1 435 ? -3.645 -10.206 12.487 1.00 54.78 435 ARG A CA 1
ATOM 3235 C C . ARG A 1 435 ? -2.881 -11.045 11.455 1.00 54.78 435 ARG A C 1
ATOM 3237 O O . ARG A 1 435 ? -3.312 -12.156 11.159 1.00 54.78 435 ARG A O 1
ATOM 3244 N N . ILE A 1 436 ? -1.786 -10.532 10.887 1.00 49.59 436 ILE A N 1
ATOM 3245 C CA . ILE A 1 436 ? -0.952 -11.319 9.958 1.00 49.59 436 ILE A CA 1
ATOM 3246 C C . ILE A 1 436 ? -0.198 -12.385 10.734 1.00 49.59 436 ILE A C 1
ATOM 3248 O O . ILE A 1 436 ? -0.168 -13.533 10.301 1.00 49.59 436 ILE A O 1
ATOM 3252 N N . GLU A 1 437 ? 0.323 -12.022 11.904 1.00 52.44 437 GLU A N 1
ATOM 3253 C CA . GLU A 1 437 ? 0.885 -12.978 12.856 1.00 52.44 437 GLU A CA 1
ATOM 3254 C C . GLU A 1 437 ? -0.168 -14.012 13.268 1.00 52.44 437 GLU A C 1
ATOM 3256 O O . GLU A 1 437 ? 0.108 -15.204 13.214 1.00 52.44 437 GLU A O 1
ATOM 3261 N N . ALA A 1 438 ? -1.408 -13.593 13.558 1.00 56.41 438 ALA A N 1
ATOM 3262 C CA . ALA A 1 438 ? -2.490 -14.529 13.859 1.00 56.41 438 ALA A CA 1
ATOM 3263 C C . ALA A 1 438 ? -2.725 -15.528 12.711 1.00 56.41 438 ALA A C 1
ATOM 3265 O O . ALA A 1 438 ? -2.778 -16.732 12.946 1.00 56.41 438 ALA A O 1
ATOM 3266 N N . LEU A 1 439 ? -2.814 -15.059 11.463 1.00 54.97 439 LEU A N 1
ATOM 3267 C CA . LEU A 1 439 ? -2.983 -15.932 10.299 1.00 54.97 439 LEU A CA 1
ATOM 3268 C C . LEU A 1 439 ? -1.769 -16.855 10.062 1.00 54.97 439 LEU A C 1
ATOM 3270 O O . LEU A 1 439 ? -1.958 -17.989 9.628 1.00 54.97 439 LEU A O 1
ATOM 3274 N N . ALA A 1 440 ? -0.540 -16.393 10.330 1.00 54.53 440 ALA A N 1
ATOM 3275 C CA . ALA A 1 440 ? 0.716 -17.139 10.146 1.00 54.53 440 ALA A CA 1
ATOM 3276 C C . ALA A 1 440 ? 0.946 -18.250 11.187 1.00 54.53 440 ALA A C 1
ATOM 3278 O O . ALA A 1 440 ? 1.912 -19.009 11.079 1.00 54.53 440 ALA A O 1
ATOM 3279 N N . GLY A 1 441 ? 0.036 -18.385 12.154 1.00 49.72 441 GLY A N 1
ATOM 3280 C CA . GLY A 1 441 ? 0.203 -19.249 13.313 1.00 49.72 441 GLY A CA 1
ATOM 3281 C C . GLY A 1 441 ? 1.030 -18.564 14.407 1.00 49.72 441 GLY A C 1
ATOM 3282 O O . GLY A 1 441 ? 1.604 -17.502 14.187 1.00 49.72 441 GLY A O 1
ATOM 3283 N N . PRO A 1 442 ? 1.093 -19.138 15.618 1.00 45.28 442 PRO A N 1
ATOM 3284 C CA . PRO A 1 442 ? 1.754 -18.500 16.751 1.00 45.28 442 PRO A CA 1
ATOM 3285 C C . PRO A 1 442 ? 3.273 -18.421 16.523 1.00 45.28 442 PRO A C 1
ATOM 3287 O O . PRO A 1 442 ? 4.011 -19.338 16.874 1.00 45.28 442 PRO A O 1
ATOM 3290 N N . SER A 1 443 ? 3.751 -17.323 15.934 1.00 40.81 443 SER A N 1
ATOM 3291 C CA . SER A 1 443 ? 5.174 -16.988 15.832 1.00 40.81 443 SER A CA 1
ATOM 3292 C C . SER A 1 443 ? 5.466 -15.627 16.460 1.00 40.81 443 SER A C 1
ATOM 3294 O O . SER A 1 443 ? 5.924 -14.701 15.804 1.00 40.81 443 SER A O 1
ATOM 3296 N N . LEU A 1 444 ? 5.219 -15.531 17.756 1.00 39.81 444 LEU A N 1
ATOM 3297 C CA . LEU A 1 444 ? 5.908 -14.636 18.676 1.00 39.81 444 LEU A CA 1
ATOM 3298 C C . LEU A 1 444 ? 5.977 -15.392 19.997 1.00 39.81 444 LEU A C 1
ATOM 3300 O O . LEU A 1 444 ? 5.087 -16.187 20.292 1.00 39.81 444 LEU A O 1
ATOM 3304 N N . ASP A 1 445 ? 7.050 -15.183 20.750 1.00 39.16 445 ASP A N 1
ATOM 3305 C CA . ASP A 1 445 ? 7.277 -15.726 22.088 1.00 39.16 445 ASP A CA 1
ATOM 3306 C C . ASP A 1 445 ? 6.065 -15.428 22.999 1.00 39.16 445 ASP A C 1
ATOM 3308 O O . ASP A 1 445 ? 6.037 -14.472 23.767 1.00 39.16 445 ASP A O 1
ATOM 3312 N N . SER A 1 446 ? 5.020 -16.257 22.940 1.00 42.41 446 SER A N 1
ATOM 3313 C CA . SER A 1 446 ? 3.774 -16.108 23.703 1.00 42.41 446 SER A CA 1
ATOM 3314 C C . SER A 1 446 ? 3.964 -16.478 25.179 1.00 42.41 446 SER A C 1
ATOM 3316 O O . SER A 1 446 ? 3.013 -16.816 25.884 1.00 42.41 446 SER A O 1
ATOM 3318 N N . ARG A 1 447 ? 5.217 -16.491 25.643 1.00 37.81 447 ARG A N 1
ATOM 3319 C CA . ARG A 1 447 ? 5.631 -16.963 26.962 1.00 37.81 447 ARG A CA 1
ATOM 3320 C C . ARG A 1 447 ? 5.608 -15.890 28.045 1.00 37.81 447 ARG A C 1
ATOM 3322 O O . ARG A 1 447 ? 5.817 -16.251 29.197 1.00 37.81 447 ARG A O 1
ATOM 3329 N N . SER A 1 448 ? 5.326 -14.621 27.748 1.00 44.28 448 SER A N 1
ATOM 3330 C CA . SER A 1 448 ? 5.343 -13.578 28.787 1.00 44.28 448 SER A CA 1
ATOM 3331 C C . SER A 1 448 ? 3.974 -13.187 29.353 1.00 44.28 448 SER A C 1
ATOM 3333 O O . SER A 1 448 ? 3.927 -12.824 30.525 1.00 44.28 448 SER A O 1
ATOM 3335 N N . HIS A 1 449 ? 2.853 -13.329 28.632 1.00 53.69 449 HIS A N 1
ATOM 3336 C CA . HIS A 1 449 ? 1.534 -12.946 29.168 1.00 53.69 449 HIS A CA 1
ATOM 3337 C C . HIS A 1 449 ? 0.409 -13.871 28.677 1.00 53.69 449 HIS A C 1
ATOM 3339 O O . HIS A 1 449 ? -0.192 -13.642 27.633 1.00 53.69 449 HIS A O 1
ATOM 3345 N N . SER A 1 450 ? 0.100 -14.929 29.433 1.00 65.25 450 SER A N 1
ATOM 3346 C CA . SER A 1 450 ? -1.118 -15.712 29.195 1.00 65.25 450 SER A CA 1
ATOM 3347 C C . SER A 1 450 ? -2.328 -14.925 29.705 1.00 65.25 450 SER A C 1
ATOM 3349 O O . SER A 1 450 ? -2.557 -14.830 30.909 1.00 65.25 450 SER A O 1
ATOM 3351 N N . PHE A 1 451 ? -3.089 -14.327 28.789 1.00 75.00 451 PHE A N 1
ATOM 3352 C CA . PHE A 1 451 ? -4.386 -13.732 29.097 1.00 75.00 451 PHE A CA 1
ATOM 3353 C C . PHE A 1 451 ? -5.486 -14.777 28.897 1.00 75.00 451 PHE A C 1
ATOM 3355 O O . PHE A 1 451 ? -5.612 -15.374 27.831 1.00 75.00 451 PHE A O 1
ATOM 3362 N N . GLN A 1 452 ? -6.324 -14.974 29.908 1.00 84.00 452 GLN A N 1
ATOM 3363 C CA . GLN A 1 452 ? -7.543 -15.769 29.821 1.00 84.00 452 GLN A CA 1
ATOM 3364 C C . GLN A 1 452 ? -8.752 -14.834 29.820 1.00 84.00 452 GLN A C 1
ATOM 3366 O O . GLN A 1 452 ? -8.969 -14.100 30.787 1.00 84.00 452 GLN A O 1
ATOM 3371 N N . ARG A 1 453 ? -9.579 -14.889 28.769 1.00 87.25 453 ARG A N 1
ATOM 3372 C CA . ARG A 1 453 ? -10.864 -14.176 28.747 1.00 87.25 453 ARG A CA 1
ATOM 3373 C C . ARG A 1 453 ? -11.873 -14.893 29.637 1.00 87.25 453 ARG A C 1
ATOM 3375 O O . ARG A 1 453 ? -12.160 -16.067 29.430 1.00 87.25 453 ARG A O 1
ATOM 3382 N N . LEU A 1 454 ? -12.409 -14.178 30.621 1.00 87.81 454 LEU A N 1
ATOM 3383 C CA . LEU A 1 454 ? -13.415 -14.688 31.553 1.00 87.81 454 LEU A CA 1
ATOM 3384 C C . LEU A 1 454 ? -14.836 -14.341 31.103 1.00 87.81 454 LEU A C 1
ATOM 3386 O O . LEU A 1 454 ? -15.747 -15.148 31.262 1.00 87.81 454 LEU A O 1
ATOM 3390 N N . ALA A 1 455 ? -15.033 -13.132 30.574 1.00 87.06 455 ALA A N 1
ATOM 3391 C CA . ALA A 1 455 ? -16.329 -12.639 30.120 1.00 87.06 455 ALA A CA 1
ATOM 3392 C C . ALA A 1 455 ? -16.165 -11.445 29.163 1.00 87.06 455 ALA A C 1
ATOM 3394 O O . ALA A 1 455 ? -15.136 -10.762 29.185 1.00 87.06 455 ALA A O 1
ATOM 3395 N N . ARG A 1 456 ? -17.203 -11.185 28.359 1.00 89.44 456 ARG A N 1
ATOM 3396 C CA . ARG A 1 456 ? -17.361 -9.985 27.526 1.00 89.44 456 ARG A CA 1
ATOM 3397 C C . ARG A 1 456 ? -18.777 -9.434 27.715 1.00 89.44 456 ARG A C 1
ATOM 3399 O O . ARG A 1 456 ? -19.729 -10.212 27.715 1.00 89.44 456 ARG A O 1
ATOM 3406 N N . GLY A 1 457 ? -18.899 -8.124 27.902 1.00 83.88 457 GLY A N 1
ATOM 3407 C CA . GLY A 1 457 ? -20.181 -7.417 27.909 1.00 83.88 457 GLY A CA 1
ATOM 3408 C C . GLY A 1 457 ? -20.695 -7.127 26.499 1.00 83.88 457 GLY A C 1
ATOM 3409 O O . GLY A 1 457 ? -20.038 -7.439 25.504 1.00 83.88 457 GLY A O 1
ATOM 3410 N N . ASP A 1 458 ? -21.862 -6.498 26.415 1.00 81.06 458 ASP A N 1
ATOM 3411 C CA . ASP A 1 458 ? -22.394 -6.036 25.134 1.00 81.06 458 ASP A CA 1
ATOM 3412 C C . ASP A 1 458 ? -21.575 -4.866 24.578 1.00 81.06 458 ASP A C 1
ATOM 3414 O O . ASP A 1 458 ? -20.985 -4.070 25.316 1.00 81.06 458 ASP A O 1
ATOM 3418 N N . LEU A 1 459 ? -21.556 -4.763 23.250 1.00 82.50 459 LEU A N 1
ATOM 3419 C CA . LEU A 1 459 ? -20.915 -3.659 22.551 1.00 82.50 459 LEU A CA 1
ATOM 3420 C C . LEU A 1 459 ? -21.805 -2.428 22.600 1.00 82.50 459 LEU A C 1
ATOM 3422 O O . LEU A 1 459 ? -22.965 -2.467 22.189 1.00 82.50 459 LEU A O 1
ATOM 3426 N N . VAL A 1 460 ? -21.235 -1.309 23.027 1.00 83.88 460 VAL A N 1
ATOM 3427 C CA . VAL A 1 460 ? -21.924 -0.021 22.986 1.00 83.88 460 VAL A CA 1
ATOM 3428 C C . VAL A 1 460 ? -21.427 0.779 21.796 1.00 83.88 460 VAL A C 1
ATOM 3430 O O . VAL A 1 460 ? -20.236 1.058 21.686 1.00 83.88 460 VAL A O 1
ATOM 3433 N N . ILE A 1 461 ? -22.349 1.157 20.911 1.00 82.25 461 ILE A N 1
ATOM 3434 C CA . ILE A 1 461 ? -22.056 2.002 19.752 1.00 82.25 461 ILE A CA 1
ATOM 3435 C C . ILE A 1 461 ? -22.006 3.460 20.201 1.00 82.25 461 ILE A C 1
ATOM 3437 O O . ILE A 1 461 ? -22.940 3.970 20.824 1.00 82.25 461 ILE A O 1
ATOM 3441 N N . ASN A 1 462 ? -20.917 4.136 19.857 1.00 78.75 462 ASN A N 1
ATOM 3442 C CA . ASN A 1 462 ? -20.730 5.556 20.080 1.00 78.75 462 ASN A CA 1
ATOM 3443 C C . ASN A 1 462 ? -21.003 6.364 18.795 1.00 78.75 462 ASN A C 1
ATOM 3445 O O . ASN A 1 462 ? -20.750 5.856 17.701 1.00 78.75 462 ASN A O 1
ATOM 3449 N N . PRO A 1 463 ? -21.469 7.628 18.880 1.00 76.19 463 PRO A N 1
ATOM 3450 C CA . PRO A 1 463 ? -21.679 8.463 17.695 1.00 76.19 463 PRO A CA 1
ATOM 3451 C C . PRO A 1 463 ? -20.402 8.755 16.892 1.00 76.19 463 PRO A C 1
ATOM 3453 O O . PRO A 1 463 ? -20.497 9.019 15.702 1.00 76.19 463 PRO A O 1
ATOM 3456 N N . GLY A 1 464 ? -19.227 8.666 17.526 1.00 77.25 464 GLY A N 1
ATOM 3457 C CA . GLY A 1 464 ? -17.919 8.840 16.893 1.00 77.25 464 GLY A CA 1
ATOM 3458 C C . GLY A 1 464 ? -16.844 7.957 17.539 1.00 77.25 464 GLY A C 1
ATOM 3459 O O . GLY A 1 464 ? -17.130 7.260 18.522 1.00 77.25 464 GLY A O 1
ATOM 3460 N N . PRO A 1 465 ? -15.609 7.951 17.008 1.00 82.50 465 PRO A N 1
ATOM 3461 C CA . PRO A 1 465 ? -14.520 7.131 17.529 1.00 82.50 465 PRO A CA 1
ATOM 3462 C C . PRO A 1 465 ? -14.257 7.379 19.019 1.00 82.50 465 PRO A C 1
ATOM 3464 O O . PRO A 1 465 ? -14.311 8.512 19.512 1.00 82.50 465 PRO A O 1
ATOM 3467 N N . VAL A 1 466 ? -13.934 6.304 19.738 1.00 83.62 466 VAL A N 1
ATOM 3468 C CA . VAL A 1 466 ? -13.465 6.381 21.125 1.00 83.62 466 VAL A CA 1
ATOM 3469 C C . VAL A 1 466 ? -11.971 6.094 21.168 1.00 83.62 466 VAL A C 1
ATOM 3471 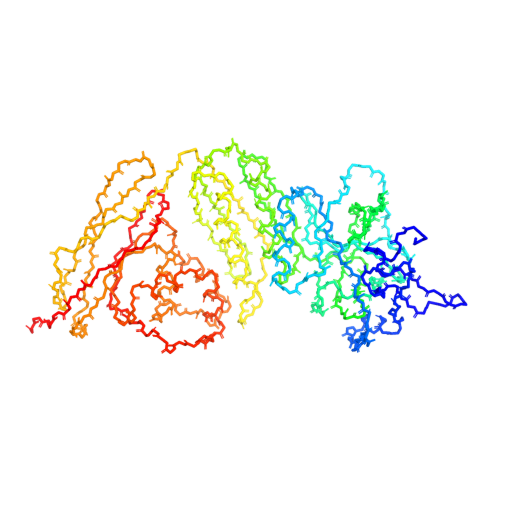O O . VAL A 1 466 ? -11.447 5.335 20.362 1.00 83.62 466 VAL A O 1
ATOM 3474 N N . THR A 1 467 ? -11.266 6.724 22.102 1.00 83.12 467 THR A N 1
ATOM 3475 C CA . THR A 1 467 ? -9.824 6.549 22.285 1.00 83.12 467 THR A CA 1
ATOM 3476 C C . THR A 1 467 ? -9.471 6.252 23.734 1.00 83.12 467 THR A C 1
ATOM 3478 O O . THR A 1 467 ? -10.135 6.702 24.674 1.00 83.12 467 THR A O 1
ATOM 3481 N N . GLY A 1 468 ? -8.375 5.519 23.902 1.00 80.69 468 GLY A N 1
ATOM 3482 C CA . GLY A 1 468 ? -7.845 5.124 25.197 1.00 80.69 468 GLY A CA 1
ATOM 3483 C C . GLY A 1 468 ? -8.254 3.715 25.607 1.00 80.69 468 GLY A C 1
ATOM 3484 O O . GLY A 1 468 ? -8.945 2.990 24.893 1.00 80.69 468 GLY A O 1
ATOM 3485 N N . HIS A 1 469 ? -7.791 3.349 26.791 1.00 87.62 469 HIS A N 1
ATOM 3486 C CA . HIS A 1 469 ? -8.026 2.075 27.448 1.00 87.62 469 HIS A CA 1
ATOM 3487 C C . HIS A 1 469 ? -7.993 2.325 28.950 1.00 87.62 469 HIS A C 1
ATOM 3489 O O . HIS A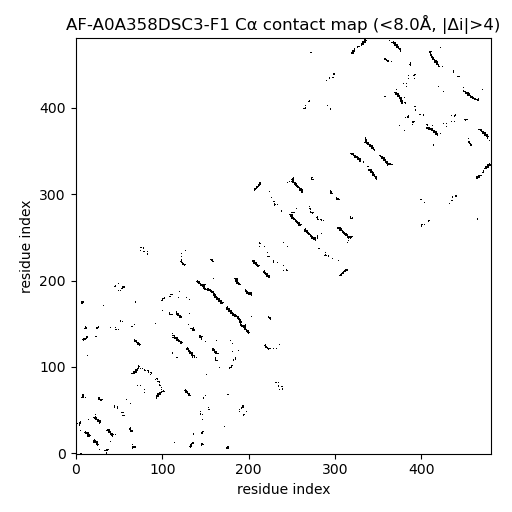 1 469 ? -7.193 3.133 29.427 1.00 87.62 469 HIS A O 1
ATOM 3495 N N . LEU A 1 470 ? -8.878 1.664 29.689 1.00 87.94 470 LEU A N 1
ATOM 3496 C CA . LEU A 1 470 ? -8.882 1.698 31.147 1.00 87.94 470 LEU A CA 1
ATOM 3497 C C . LEU A 1 470 ? -8.980 0.278 31.680 1.00 87.94 470 LEU A C 1
ATOM 3499 O O . LEU A 1 470 ? -9.719 -0.540 31.132 1.00 87.94 470 LEU A O 1
ATOM 3503 N N . ALA A 1 471 ? -8.266 0.008 32.768 1.00 89.44 471 ALA A N 1
ATOM 3504 C CA . ALA A 1 471 ? -8.301 -1.267 33.463 1.00 89.44 471 ALA A CA 1
ATOM 3505 C C . ALA A 1 471 ? -8.474 -1.051 34.968 1.00 89.44 471 ALA A C 1
ATOM 3507 O O . ALA A 1 471 ? -7.850 -0.154 35.537 1.00 89.44 471 ALA A O 1
ATOM 3508 N N . VAL A 1 472 ? -9.299 -1.873 35.617 1.00 90.31 472 VAL A N 1
ATOM 3509 C CA . VAL A 1 472 ? -9.489 -1.865 37.075 1.00 90.31 472 VAL A CA 1
ATOM 3510 C C . VAL A 1 472 ? -9.472 -3.302 37.605 1.00 90.31 472 VAL A C 1
ATOM 3512 O O . VAL A 1 472 ? -10.137 -4.164 37.024 1.00 90.31 472 VAL A O 1
ATOM 3515 N N . PRO A 1 473 ? -8.735 -3.591 38.694 1.00 90.62 473 PRO A N 1
ATOM 3516 C CA . PRO A 1 473 ? -8.753 -4.910 39.315 1.00 90.62 473 PRO A CA 1
ATOM 3517 C C . PRO A 1 473 ? -10.110 -5.214 39.960 1.00 90.62 473 PRO A C 1
ATOM 3519 O O . PRO A 1 473 ? -10.746 -4.338 40.550 1.00 90.62 473 PRO A O 1
ATOM 3522 N N . ILE A 1 474 ? -10.522 -6.476 39.883 1.00 91.88 474 ILE A N 1
ATOM 3523 C CA . ILE A 1 474 ? -11.689 -7.025 40.577 1.00 91.88 474 ILE A CA 1
ATOM 3524 C C . ILE A 1 474 ? -11.349 -8.379 41.203 1.00 91.88 474 ILE A C 1
ATOM 3526 O O . ILE A 1 474 ? -10.458 -9.088 40.732 1.00 91.88 474 ILE A O 1
ATOM 3530 N N . ASP A 1 475 ? -12.118 -8.768 42.216 1.00 93.00 475 ASP A N 1
ATOM 3531 C CA . ASP A 1 475 ? -12.044 -10.100 42.814 1.00 93.00 475 ASP A CA 1
ATOM 3532 C C . ASP A 1 475 ? -13.296 -10.902 42.463 1.00 93.00 475 ASP A C 1
ATOM 3534 O O . ASP A 1 475 ? -14.423 -10.497 42.777 1.00 93.00 475 ASP A O 1
ATOM 3538 N N . ILE A 1 476 ? -13.099 -12.066 41.841 1.00 92.12 476 ILE A N 1
ATOM 3539 C CA . ILE A 1 476 ? -14.187 -13.002 41.565 1.00 92.12 476 ILE A CA 1
ATOM 3540 C C . ILE A 1 476 ? -14.308 -13.970 42.736 1.00 92.12 476 ILE A C 1
ATOM 3542 O O . ILE A 1 476 ? -13.392 -14.740 43.026 1.00 92.12 476 ILE A O 1
ATOM 3546 N N . LEU A 1 477 ? -15.450 -13.930 43.409 1.00 91.62 477 LEU A N 1
ATOM 3547 C CA . LEU A 1 477 ? -15.782 -14.797 44.532 1.00 91.62 477 LEU A CA 1
ATOM 3548 C C . LEU A 1 477 ? -16.460 -16.097 44.050 1.00 91.62 477 LEU A C 1
ATOM 3550 O O . LEU A 1 477 ? -17.038 -16.123 42.957 1.00 91.62 477 LEU A O 1
ATOM 3554 N N . PRO A 1 478 ? -16.444 -17.172 44.864 1.00 84.19 478 PRO A N 1
ATOM 3555 C CA . PRO A 1 478 ? -17.212 -18.385 44.589 1.00 84.19 478 PRO A CA 1
ATOM 3556 C C . PRO A 1 478 ? -18.695 -18.087 44.341 1.00 84.19 478 PRO A C 1
ATOM 3558 O O . PRO A 1 478 ? -19.281 -17.223 45.001 1.00 84.19 478 PRO A O 1
ATOM 3561 N N . GLY A 1 479 ? -19.296 -18.807 43.390 1.00 75.81 479 GLY A N 1
ATOM 3562 C CA . GLY A 1 479 ? -20.738 -18.759 43.153 1.00 75.81 479 GLY A CA 1
ATOM 3563 C C . GLY A 1 479 ? -21.523 -19.232 44.379 1.00 75.81 479 GLY A C 1
ATOM 3564 O O . GLY A 1 479 ? -21.020 -20.011 45.189 1.00 75.81 479 GLY A O 1
ATOM 3565 N N . VAL A 1 480 ? -22.757 -18.752 44.521 1.00 66.19 480 VAL A N 1
ATOM 3566 C CA . VAL A 1 480 ? -23.702 -19.316 45.495 1.00 66.19 480 VAL A CA 1
ATOM 3567 C C . VAL A 1 480 ? -24.162 -20.668 44.941 1.00 66.19 480 VAL A C 1
ATOM 3569 O O . VAL A 1 480 ? -24.577 -20.715 43.781 1.00 66.19 480 VAL A O 1
ATOM 3572 N N . GLN A 1 481 ? -23.991 -21.741 45.725 1.00 54.38 481 GLN A N 1
ATOM 3573 C CA . GLN A 1 481 ? -24.437 -23.096 45.370 1.00 54.38 481 GLN A CA 1
ATOM 3574 C C . GLN A 1 481 ? -25.937 -23.145 45.086 1.00 54.38 481 GLN A C 1
ATOM 3576 O O . GLN A 1 481 ? -26.691 -22.462 45.817 1.00 54.38 481 GLN A O 1
#